Protein AF-B8M9Y8-F1 (afdb_monomer)

Mean predicted aligned error: 20.81 Å

Secondary structure (DSSP, 8-state):
--GGG-HHHHHHHHHHHHHHHHHHHHH---TTHHHHHHHHHHHHT--SGGGHHHHHHHHHHTT-SS--TTHHHHHHHHHHHHHHHHHHHHHHHHHT-----HHHHHHHHHH-GGGGGB-----GGGGTT-B--SHHHHHHHHHHHHHHHHHHTT--B-SSTTTS-TTSTT-HHHHHHHH-HHHHHHHHHHHHHHHHHHHHHHHHHHHHHHHHHHHHHHHHT-PPPEEEEEEETTTTEEEEEE-TT-HHHHHHHHHHH-EEE-EEEEEESSHHHHHHHHHHHT--HHHHTTTGGG---TTSS-SEEEEESS--GGGSTTSEEEGGG--HHHHEEEE---EEEEETTTTEE-------TTTTTTTTSPPPPGGGGGGHHHH---GGGTT-S-HHHHHHTGGG--TTS-HHHHHHHHHTTSSTTTHHHHHHHHHHS--S-TTSHHHHHHHHHHHHB--S--SSTTHHHHGGGG-HHHHHHHHHHHHHHHHHHHHTHHHHHHHGGG-TT-THHHHHHHHHHHHHHHHHHHHHHHHTT-TTS---SEEEE--TT-TT---TTSEEEEEETTTEEEEEETTEEEPPTTSHHHHHHHHHHTTTS-GGG-EEEEETTTTEEEEEETTTTEEEEEETT--PPEESSSTTEEE-S----SSSTTB-S-EEEEETTT--EEEEEE-S-EEEEE-SSSEEEEE---TT--EEEEEEETTTTEEEP-S-HHHHHHHHHHHHHHH--S-----

Structure (mmCIF, N/CA/C/O backbone):
data_AF-B8M9Y8-F1
#
_entry.id   AF-B8M9Y8-F1
#
loop_
_atom_site.group_PDB
_atom_site.id
_atom_site.type_symbol
_atom_site.label_atom_id
_atom_site.label_alt_id
_atom_site.label_comp_id
_atom_site.label_asym_id
_atom_site.label_entity_id
_atom_site.label_seq_id
_atom_site.pdbx_PDB_ins_code
_atom_site.Cartn_x
_atom_site.Cartn_y
_atom_site.Cartn_z
_atom_site.occupancy
_atom_site.B_iso_or_equiv
_atom_site.auth_seq_id
_atom_site.auth_comp_id
_atom_site.auth_asym_id
_atom_site.auth_atom_id
_atom_site.pdbx_PDB_model_num
ATOM 1 N N . MET A 1 1 ? 10.536 19.456 46.556 1.00 28.02 1 MET A N 1
ATOM 2 C CA . MET A 1 1 ? 9.287 19.773 47.282 1.00 28.02 1 MET A CA 1
ATOM 3 C C . MET A 1 1 ? 8.118 19.681 46.310 1.00 28.02 1 MET A C 1
ATOM 5 O O . MET A 1 1 ? 7.962 20.580 45.488 1.00 28.02 1 MET A O 1
ATOM 9 N N . PRO A 1 2 ? 7.293 18.623 46.351 1.00 37.44 2 PRO A N 1
ATOM 10 C CA . PRO A 1 2 ? 6.169 18.491 45.438 1.00 37.44 2 PRO A CA 1
ATOM 11 C C . PRO A 1 2 ? 5.102 19.483 45.896 1.00 37.44 2 PRO A C 1
ATOM 13 O O . PRO A 1 2 ? 4.793 19.524 47.086 1.00 37.44 2 PRO A O 1
ATOM 16 N N . TRP A 1 3 ? 4.494 20.271 45.005 1.00 39.41 3 TRP A N 1
ATOM 17 C CA . TRP A 1 3 ? 3.564 21.315 45.459 1.00 39.41 3 TRP A CA 1
ATOM 18 C C . TRP A 1 3 ? 2.471 20.762 46.379 1.00 39.41 3 TRP A C 1
ATOM 20 O O . TRP A 1 3 ? 2.108 21.430 47.316 1.00 39.41 3 TRP A O 1
ATOM 30 N N . ARG A 1 4 ? 2.023 19.507 46.231 1.00 42.44 4 ARG A N 1
ATOM 31 C CA . ARG A 1 4 ? 1.001 18.906 47.113 1.00 42.44 4 ARG A CA 1
ATOM 32 C C . ARG A 1 4 ? 1.465 18.520 48.525 1.00 42.44 4 ARG A C 1
ATOM 34 O O . ARG A 1 4 ? 0.606 18.290 49.366 1.00 42.44 4 ARG A O 1
ATOM 41 N N . ARG A 1 5 ? 2.776 18.430 48.776 1.00 41.06 5 ARG A N 1
ATOM 42 C CA . ARG A 1 5 ? 3.371 18.294 50.124 1.00 41.06 5 ARG A CA 1
ATOM 43 C C . ARG A 1 5 ? 4.208 19.514 50.506 1.00 41.06 5 ARG A C 1
ATOM 45 O O . ARG A 1 5 ? 4.926 19.476 51.496 1.00 41.06 5 ARG A O 1
ATOM 52 N N . SER A 1 6 ? 4.118 20.591 49.727 1.00 42.84 6 SER A N 1
ATOM 53 C CA . SER A 1 6 ? 4.678 21.871 50.121 1.00 42.84 6 SER A CA 1
ATOM 54 C C . SER A 1 6 ? 3.899 22.361 51.342 1.00 42.84 6 SER A C 1
ATOM 56 O O . SER A 1 6 ? 2.667 22.452 51.256 1.00 42.84 6 SER A O 1
ATOM 58 N N . PRO A 1 7 ? 4.579 22.718 52.444 1.00 44.94 7 PRO A N 1
ATOM 59 C CA . PRO A 1 7 ? 3.946 23.414 53.559 1.00 44.94 7 PRO A CA 1
ATOM 60 C C . PRO A 1 7 ? 3.126 24.616 53.073 1.00 44.94 7 PRO A C 1
ATOM 62 O O . PRO A 1 7 ? 2.047 24.866 53.594 1.00 44.94 7 PRO A O 1
ATOM 65 N N . LEU A 1 8 ? 3.568 25.276 51.992 1.00 43.97 8 LEU A N 1
ATOM 66 C CA . LEU A 1 8 ? 2.873 26.391 51.348 1.00 43.97 8 LEU A CA 1
ATOM 67 C C . LEU A 1 8 ? 1.529 25.987 50.730 1.00 43.97 8 LEU A C 1
ATOM 69 O O . LEU A 1 8 ? 0.557 26.717 50.849 1.00 43.97 8 LEU A O 1
ATOM 73 N N . TRP A 1 9 ? 1.435 24.836 50.065 1.00 54.31 9 TRP A N 1
ATOM 74 C CA . TRP A 1 9 ? 0.175 24.396 49.455 1.00 54.31 9 TRP A CA 1
ATOM 75 C C . TRP A 1 9 ? -0.796 23.836 50.479 1.00 54.31 9 TRP A C 1
ATOM 77 O O . TRP A 1 9 ? -1.997 24.046 50.351 1.00 54.31 9 TRP A O 1
ATOM 87 N N . LEU A 1 10 ? -0.285 23.138 51.494 1.00 50.38 10 LEU A N 1
ATOM 88 C CA . LEU A 1 10 ? -1.104 22.689 52.612 1.00 50.38 10 LEU A CA 1
ATOM 89 C C . LEU A 1 10 ? -1.652 23.907 53.368 1.00 50.38 10 LEU A C 1
ATOM 91 O O . LEU A 1 10 ? -2.847 23.964 53.639 1.00 50.38 10 LEU A O 1
ATOM 95 N N . LEU A 1 11 ? -0.819 24.934 53.568 1.00 53.03 11 LEU A N 1
ATOM 96 C CA . LEU A 1 11 ? -1.235 26.239 54.075 1.00 53.03 11 LEU A CA 1
ATOM 97 C C . LEU A 1 11 ? -2.280 26.893 53.161 1.00 53.03 11 LEU A C 1
ATOM 99 O O . LEU A 1 11 ? -3.333 27.271 53.650 1.00 53.03 11 LEU A O 1
ATOM 103 N N . ILE A 1 12 ? -2.065 26.962 51.843 1.00 56.81 12 ILE A N 1
ATOM 104 C CA . ILE A 1 12 ? -3.043 27.506 50.882 1.00 56.81 12 ILE A CA 1
ATOM 105 C C . ILE A 1 12 ? -4.365 26.729 50.936 1.00 56.81 12 ILE A C 1
ATOM 107 O O . ILE A 1 12 ? -5.427 27.341 50.950 1.00 56.81 12 ILE A O 1
ATOM 111 N N . GLN A 1 13 ? -4.338 25.395 50.994 1.00 55.00 13 GLN A N 1
ATOM 112 C CA . GLN A 1 13 ? -5.546 24.571 51.066 1.00 55.00 13 GLN A CA 1
ATOM 113 C C . GLN A 1 13 ? -6.311 24.780 52.368 1.00 55.00 13 GLN A C 1
ATOM 115 O O . GLN A 1 13 ? -7.532 24.922 52.311 1.00 55.00 13 GLN A O 1
ATOM 120 N N . VAL A 1 14 ? -5.609 24.814 53.503 1.00 59.97 14 VAL A N 1
ATOM 121 C CA . VAL A 1 14 ? -6.193 25.045 54.830 1.00 59.97 14 VAL A CA 1
ATOM 122 C C . VAL A 1 14 ? -6.730 26.473 54.928 1.00 59.97 14 VAL A C 1
ATOM 124 O O . VAL A 1 14 ? -7.863 26.663 55.354 1.00 59.97 14 VAL A O 1
ATOM 127 N N . VAL A 1 15 ? -5.989 27.473 54.445 1.00 62.31 15 VAL A N 1
ATOM 128 C CA . VAL A 1 15 ? -6.418 28.879 54.404 1.00 62.31 15 VAL A CA 1
ATOM 129 C C . VAL A 1 15 ? -7.635 29.053 53.496 1.00 62.31 15 VAL A C 1
ATOM 131 O O . VAL A 1 15 ? -8.619 29.648 53.921 1.00 62.31 15 VAL A O 1
ATOM 134 N N . LEU A 1 16 ? -7.636 28.488 52.285 1.00 58.91 16 LEU A N 1
ATOM 135 C CA . LEU A 1 16 ? -8.790 28.542 51.379 1.00 58.91 16 LEU A CA 1
ATOM 136 C C . LEU A 1 16 ? -10.011 27.821 51.960 1.00 58.91 16 LEU A C 1
ATOM 138 O O . LEU A 1 16 ? -11.132 28.303 51.798 1.00 58.91 16 LEU A O 1
ATOM 142 N N . GLN A 1 17 ? -9.816 26.694 52.650 1.00 66.44 17 GLN A N 1
ATOM 143 C CA . GLN A 1 17 ? -10.899 25.964 53.308 1.00 66.44 17 GLN A CA 1
ATOM 144 C C . GLN A 1 17 ? -11.471 26.756 54.491 1.00 66.44 17 GLN A C 1
ATOM 146 O O . GLN A 1 17 ? -12.688 26.885 54.596 1.00 66.44 17 GLN A O 1
ATOM 151 N N . LEU A 1 18 ? -10.616 27.359 55.322 1.00 62.88 18 LEU A N 1
ATOM 152 C CA . LEU A 1 18 ? -11.015 28.205 56.452 1.00 62.88 18 LEU A CA 1
ATOM 153 C C . LEU A 1 18 ? -11.700 29.501 55.996 1.00 62.88 18 LEU A C 1
ATOM 155 O O . LEU A 1 18 ? -12.719 29.888 56.564 1.00 62.88 18 LEU A O 1
ATOM 159 N N . ILE A 1 19 ? -11.189 30.161 54.951 1.00 62.78 19 ILE A N 1
ATOM 160 C CA . ILE A 1 19 ? -11.824 31.342 54.343 1.00 62.78 19 ILE A CA 1
ATOM 161 C C . ILE A 1 19 ? -13.193 30.962 53.774 1.00 62.78 19 ILE A C 1
ATOM 163 O O . ILE A 1 19 ? -14.167 31.664 54.027 1.00 62.78 19 ILE A O 1
ATOM 167 N N . SER A 1 20 ? -13.299 29.824 53.082 1.00 57.62 20 SER A N 1
ATOM 168 C CA . SER A 1 20 ? -14.578 29.331 52.551 1.00 57.62 20 SER A CA 1
ATOM 169 C C . SER A 1 20 ? -15.582 29.020 53.669 1.00 57.62 20 SER A C 1
ATOM 171 O O . SER A 1 20 ? -16.752 29.378 53.558 1.00 57.62 20 SER A O 1
ATOM 173 N N . GLN A 1 21 ? -15.132 28.423 54.779 1.00 61.41 21 GLN A N 1
ATOM 174 C CA . GLN A 1 21 ? -15.966 28.170 55.961 1.00 61.41 21 GLN A CA 1
ATOM 175 C C . GLN A 1 21 ? -16.409 29.464 56.665 1.00 61.41 21 GLN A C 1
ATOM 177 O O . GLN A 1 21 ? -17.536 29.542 57.147 1.00 61.41 21 GLN A O 1
ATOM 182 N N . ARG A 1 22 ? -15.569 30.504 56.693 1.00 62.62 22 ARG A N 1
ATOM 183 C CA . ARG A 1 22 ? -15.927 31.820 57.255 1.00 62.62 22 ARG A CA 1
ATOM 184 C C . ARG A 1 22 ? -16.860 32.620 56.342 1.00 62.62 22 ARG A C 1
ATOM 186 O O . ARG A 1 22 ? -17.762 33.288 56.836 1.00 62.62 22 ARG A O 1
ATOM 193 N N . LEU A 1 23 ? -16.678 32.539 55.023 1.00 55.72 23 LEU A N 1
ATOM 194 C CA . LEU A 1 23 ? -17.570 33.154 54.033 1.00 55.72 23 LEU A CA 1
ATOM 195 C C . LEU A 1 23 ? -18.949 32.480 54.018 1.00 55.72 23 LEU A C 1
ATOM 197 O O . LEU A 1 23 ? -19.954 33.175 53.883 1.00 55.72 23 LEU A O 1
ATOM 201 N N . ARG A 1 24 ? -19.019 31.161 54.264 1.00 60.09 24 ARG A N 1
ATOM 202 C CA . ARG A 1 24 ? -20.278 30.425 54.485 1.00 60.09 24 ARG A CA 1
ATOM 203 C C . ARG A 1 24 ? -21.129 31.065 55.584 1.00 60.09 24 ARG A C 1
ATOM 205 O O . ARG A 1 24 ? -22.323 31.243 55.381 1.00 60.09 24 ARG A O 1
ATOM 212 N N . ALA A 1 25 ? -20.513 31.464 56.700 1.00 57.59 25 ALA A N 1
ATOM 213 C CA . ALA A 1 25 ? -21.213 32.094 57.823 1.00 57.59 25 ALA A CA 1
ATOM 214 C C . ALA A 1 25 ? -21.775 33.496 57.505 1.00 57.59 25 ALA A C 1
ATOM 216 O O . ALA A 1 25 ? -22.626 33.983 58.241 1.00 57.59 25 ALA A O 1
ATOM 217 N N . LYS A 1 26 ? -21.320 34.146 56.423 1.00 55.03 26 LYS A N 1
ATOM 218 C CA . LYS A 1 26 ? -21.771 35.487 56.011 1.00 55.03 26 LYS A CA 1
ATOM 219 C C . LYS A 1 26 ? -22.681 35.511 54.775 1.00 55.03 26 LYS A C 1
ATOM 221 O O . LYS A 1 26 ? -23.383 36.499 54.598 1.00 55.03 26 LYS A O 1
ATOM 226 N N . LEU A 1 27 ? -22.648 34.493 53.907 1.00 52.09 27 LEU A N 1
ATOM 227 C CA . LEU A 1 27 ? -23.209 34.568 52.541 1.00 52.09 27 LEU A CA 1
ATOM 228 C C . LEU A 1 27 ? -24.123 33.388 52.133 1.00 52.09 27 LEU A C 1
ATOM 230 O O . LEU A 1 27 ? -24.406 33.246 50.949 1.00 52.09 27 LEU A O 1
ATOM 234 N N . TRP A 1 28 ? -24.589 32.543 53.066 1.00 52.47 28 TRP A N 1
ATOM 235 C CA . TRP A 1 28 ? -25.521 31.422 52.791 1.00 52.47 28 TRP A CA 1
ATOM 236 C C . TRP A 1 28 ? -25.086 30.486 51.639 1.00 52.47 28 TRP A C 1
ATOM 238 O O . TRP A 1 28 ? -25.899 30.020 50.845 1.00 52.47 28 TRP A O 1
ATOM 248 N N . VAL A 1 29 ? -23.786 30.201 51.528 1.00 56.81 29 VAL A N 1
ATOM 249 C CA . VAL A 1 29 ? -23.232 29.356 50.455 1.00 56.81 29 VAL A CA 1
ATOM 250 C C . VAL A 1 29 ? -23.279 27.866 50.841 1.00 56.81 29 VAL A C 1
ATOM 252 O O . VAL A 1 29 ? -23.077 27.513 52.004 1.00 56.81 29 VAL A O 1
ATOM 255 N N . THR A 1 30 ? -23.509 26.982 49.862 1.00 59.25 30 THR A N 1
ATOM 256 C CA . THR A 1 30 ? -23.594 25.514 50.013 1.00 59.25 30 THR A CA 1
ATOM 257 C C . THR A 1 30 ? -22.355 24.892 50.673 1.00 59.25 30 THR A C 1
ATOM 259 O O . THR A 1 30 ? -21.226 25.314 50.411 1.00 59.25 30 THR A O 1
ATOM 262 N N . GLU A 1 31 ? -22.557 23.820 51.447 1.00 57.12 31 GLU A N 1
ATOM 263 C CA . GLU A 1 31 ? -21.529 23.109 52.231 1.00 57.12 31 GLU A CA 1
ATOM 264 C C . GLU A 1 31 ? -20.307 22.643 51.412 1.00 57.12 31 GLU A C 1
ATOM 266 O O . GLU A 1 31 ? -19.185 22.605 51.920 1.00 57.12 31 GLU A O 1
ATOM 271 N N . ASP A 1 32 ? -20.492 22.410 50.111 1.00 62.78 32 ASP A N 1
ATOM 272 C CA . ASP A 1 32 ? -19.461 21.911 49.202 1.00 62.78 32 ASP A CA 1
ATOM 273 C C . ASP A 1 32 ? -18.751 22.983 48.357 1.00 62.78 32 ASP A C 1
ATOM 275 O O . ASP A 1 32 ? -17.979 22.638 47.455 1.00 62.78 32 ASP A O 1
ATOM 279 N N . PHE A 1 33 ? -18.935 24.277 48.642 1.00 64.75 33 PHE A N 1
ATOM 280 C CA . PHE A 1 33 ? -18.363 25.379 47.847 1.00 64.75 33 PHE A CA 1
ATOM 281 C C . PHE A 1 33 ? -16.845 25.273 47.641 1.00 64.75 33 PHE A C 1
ATOM 283 O O . PHE A 1 33 ? -16.348 25.403 46.523 1.00 64.75 33 PHE A O 1
ATOM 290 N N . TYR A 1 34 ? -16.100 24.945 48.700 1.00 63.19 34 TYR A N 1
ATOM 291 C CA . TYR A 1 34 ? -14.655 24.717 48.614 1.00 63.19 34 TYR A CA 1
ATOM 292 C C . TYR A 1 34 ? -14.312 23.593 47.624 1.00 63.19 34 TYR A C 1
ATOM 294 O O . TYR A 1 34 ? -13.361 23.701 46.847 1.00 63.19 34 TYR A O 1
ATOM 302 N N . LYS A 1 35 ? -15.105 22.515 47.615 1.00 65.19 35 LYS A N 1
ATOM 303 C CA . LYS A 1 35 ? -14.897 21.378 46.714 1.00 65.19 35 LYS A CA 1
ATOM 304 C C . LYS A 1 35 ? -15.215 21.760 45.264 1.00 65.19 35 LYS A C 1
ATOM 306 O O . LYS A 1 35 ? -14.456 21.372 44.378 1.00 65.19 35 LYS A O 1
ATOM 311 N N . HIS A 1 36 ? -16.256 22.563 45.032 1.00 63.78 36 HIS A N 1
ATOM 312 C CA . HIS A 1 36 ? -16.618 23.104 43.714 1.00 63.78 36 HIS A CA 1
ATOM 313 C C . HIS A 1 36 ? -15.518 24.026 43.165 1.00 63.78 36 HIS A C 1
ATOM 315 O O . HIS A 1 36 ? -15.014 23.814 42.060 1.00 63.78 36 HIS A O 1
ATOM 321 N N . PHE A 1 37 ? -15.056 24.980 43.979 1.00 64.56 37 PHE A N 1
ATOM 322 C CA . PHE A 1 37 ? -13.948 25.875 43.639 1.00 64.56 37 PHE A CA 1
ATOM 323 C C . PHE A 1 37 ? -12.661 25.100 43.332 1.00 64.56 37 PHE A C 1
ATOM 325 O O . PHE A 1 37 ? -11.979 25.384 42.351 1.00 64.56 37 PHE A O 1
ATOM 332 N N . MET A 1 38 ? -12.354 24.059 44.111 1.00 64.31 38 MET A N 1
ATOM 333 C CA . MET A 1 38 ? -11.186 23.209 43.874 1.00 64.31 38 MET A CA 1
ATOM 334 C C . MET A 1 38 ? -11.281 22.382 42.587 1.00 64.31 38 MET A C 1
ATOM 336 O O . MET A 1 38 ? -10.245 22.010 42.045 1.00 64.31 38 MET A O 1
ATOM 340 N N . VAL A 1 39 ? -12.468 22.057 42.071 1.00 61.62 39 VAL A N 1
ATOM 341 C CA . VAL A 1 39 ? -12.595 21.409 40.751 1.00 61.62 39 VAL A CA 1
ATOM 342 C C . VAL A 1 39 ? -12.313 22.415 39.640 1.00 61.62 39 VAL A C 1
ATOM 344 O O . VAL A 1 39 ? -11.507 22.127 38.754 1.00 61.62 39 VAL A O 1
ATOM 347 N N . TYR A 1 40 ? -12.903 23.606 39.734 1.00 59.16 40 TYR A N 1
ATOM 348 C CA . TYR A 1 40 ? -12.690 24.688 38.776 1.00 59.16 40 TYR A CA 1
ATOM 349 C C . TYR A 1 40 ? -11.225 25.155 38.737 1.00 59.16 40 TYR A C 1
ATOM 351 O O . TYR A 1 40 ? -10.587 25.126 37.684 1.00 59.16 40 TYR A O 1
ATOM 359 N N . TYR A 1 41 ? -10.639 25.467 39.895 1.00 59.28 41 TYR A N 1
ATOM 360 C CA . TYR A 1 41 ? -9.239 25.880 40.025 1.00 59.28 41 TYR A CA 1
ATOM 361 C C . TYR A 1 41 ? -8.282 24.825 39.457 1.00 59.28 41 TYR A C 1
ATOM 363 O O . TYR A 1 41 ? -7.391 25.140 38.675 1.00 59.28 41 TYR A O 1
ATOM 371 N N . MET A 1 42 ? -8.511 23.540 39.747 1.00 58.03 42 MET A N 1
ATOM 372 C CA . MET A 1 42 ? -7.670 22.462 39.216 1.00 58.03 42 MET A CA 1
ATOM 373 C C . MET A 1 42 ? -7.797 22.307 37.698 1.00 58.03 42 MET A C 1
ATOM 375 O O . MET A 1 42 ? -6.839 21.861 37.066 1.00 58.03 42 MET A O 1
ATOM 379 N N . SER A 1 43 ? -8.945 22.671 37.116 1.00 54.25 43 SER A N 1
ATOM 380 C CA . SER A 1 43 ? -9.134 22.665 35.662 1.00 54.25 43 SER A CA 1
ATOM 381 C C . SER A 1 43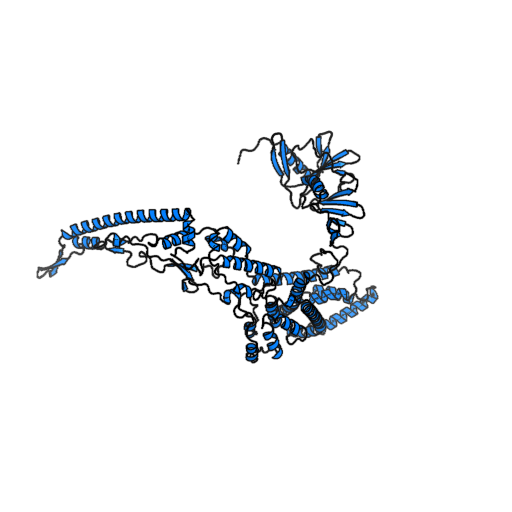 ? -8.372 23.808 34.985 1.00 54.25 43 SER A C 1
ATOM 383 O O . SER A 1 43 ? -7.781 23.594 33.934 1.00 54.25 43 SER A O 1
ATOM 385 N N . MET A 1 44 ? -8.273 24.978 35.629 1.00 50.84 44 MET A N 1
ATOM 386 C CA . MET A 1 44 ? -7.514 26.123 35.112 1.00 50.84 44 MET A CA 1
ATOM 387 C C . MET A 1 44 ? -5.995 25.906 35.112 1.00 50.84 44 MET A C 1
ATOM 389 O O . MET A 1 44 ? -5.289 26.471 34.283 1.00 50.84 44 MET A O 1
ATOM 393 N N . ILE A 1 45 ? -5.476 25.075 36.019 1.00 52.31 45 ILE A N 1
ATOM 394 C CA . ILE A 1 45 ? -4.032 24.785 36.134 1.00 52.31 45 ILE A CA 1
ATOM 395 C C . ILE A 1 45 ? -3.676 23.489 35.383 1.00 52.31 45 ILE A C 1
ATOM 397 O O . ILE A 1 45 ? -2.589 22.935 35.556 1.00 52.31 45 ILE A O 1
ATOM 401 N N . LEU A 1 46 ? -4.597 22.955 34.572 1.00 51.22 46 LEU A N 1
ATOM 402 C CA . LEU A 1 46 ? -4.417 21.712 33.829 1.00 51.22 46 LEU A CA 1
ATOM 403 C C . LEU A 1 46 ? -3.418 21.904 32.673 1.00 51.22 46 LEU A C 1
ATOM 405 O O . LEU A 1 46 ? -3.796 21.979 31.510 1.00 51.22 46 LEU A O 1
ATOM 409 N N . LYS A 1 47 ? -2.124 21.974 32.999 1.00 45.06 47 LYS A N 1
ATOM 410 C CA . LYS A 1 47 ? -1.025 21.952 32.020 1.00 45.06 47 LYS A CA 1
ATOM 411 C C . LYS A 1 47 ? -0.572 20.531 31.649 1.00 45.06 47 LYS A C 1
ATOM 413 O O . LYS A 1 47 ? 0.085 20.366 30.630 1.00 45.06 47 LYS A O 1
ATOM 418 N N . ASP A 1 48 ? -0.994 19.510 32.407 1.00 44.78 48 ASP A N 1
ATOM 419 C CA . ASP A 1 48 ? -0.550 18.118 32.246 1.00 44.78 48 ASP A CA 1
ATOM 420 C C . ASP A 1 48 ? -1.704 17.103 32.161 1.00 44.78 48 ASP A C 1
ATOM 422 O O . ASP A 1 48 ? -2.575 17.041 33.037 1.00 44.78 48 ASP A O 1
ATOM 426 N N . TYR A 1 49 ? -1.624 16.216 31.160 1.00 44.88 49 TYR A N 1
ATOM 427 C CA . TYR A 1 49 ? -2.577 15.146 30.811 1.00 44.88 49 TYR A CA 1
ATOM 428 C C . TYR A 1 49 ? -2.943 14.178 31.958 1.00 44.88 49 TYR A C 1
ATOM 430 O O . TYR A 1 49 ? -3.975 13.506 31.905 1.00 44.88 49 TYR A O 1
ATOM 438 N N . ILE A 1 50 ? -2.146 14.142 33.029 1.00 40.78 50 ILE A N 1
ATOM 439 C CA . ILE A 1 50 ? -2.320 13.282 34.212 1.00 40.78 50 ILE A CA 1
ATOM 440 C C . ILE A 1 50 ? -3.446 13.798 35.139 1.00 40.78 50 ILE A C 1
ATOM 442 O O . ILE A 1 50 ? -4.053 13.027 35.885 1.00 40.78 50 ILE A O 1
ATOM 446 N N . MET A 1 51 ? -3.781 15.095 35.095 1.00 47.41 51 MET A N 1
ATOM 447 C CA . MET A 1 51 ? -4.847 15.685 35.929 1.00 47.41 51 MET A CA 1
ATOM 448 C C . MET A 1 51 ? -6.264 15.446 35.370 1.00 47.41 51 MET A C 1
ATOM 450 O O . MET A 1 51 ? -7.244 15.564 36.108 1.00 47.41 51 MET A O 1
ATOM 454 N N . THR A 1 52 ? -6.368 15.033 34.104 1.00 44.88 52 THR A N 1
ATOM 455 C CA . THR A 1 52 ? -7.615 14.866 33.337 1.00 44.88 52 THR A CA 1
ATOM 456 C C . THR A 1 52 ? -8.563 13.843 33.980 1.00 44.88 52 THR A C 1
ATOM 458 O O . THR A 1 52 ? -9.739 14.130 34.181 1.00 44.88 52 THR A O 1
ATOM 461 N N . ALA A 1 53 ? -8.056 12.682 34.416 1.00 42.94 53 ALA A N 1
ATOM 462 C CA . ALA A 1 53 ? -8.878 11.621 35.018 1.00 42.94 53 ALA A CA 1
ATOM 463 C C . ALA A 1 53 ? -9.458 11.999 36.397 1.00 42.94 53 ALA A C 1
ATOM 465 O O . ALA A 1 53 ? -10.606 11.674 36.704 1.00 42.94 53 ALA A O 1
ATOM 466 N N . LYS A 1 54 ? -8.693 12.735 37.218 1.00 47.03 54 LYS A N 1
ATOM 467 C CA . LYS A 1 54 ? -9.134 13.224 38.540 1.00 47.03 54 LYS A CA 1
ATOM 468 C C . LYS A 1 54 ? -10.205 14.297 38.441 1.00 47.03 54 LYS A C 1
ATOM 470 O O . LYS A 1 54 ? -11.147 14.297 39.231 1.00 47.03 54 LYS A O 1
ATOM 475 N N . ILE A 1 55 ? -10.035 15.224 37.503 1.00 50.75 55 ILE A N 1
ATOM 476 C CA . ILE A 1 55 ? -10.991 16.308 37.279 1.00 50.75 55 ILE A CA 1
ATOM 477 C C . ILE A 1 55 ? -12.250 15.774 36.595 1.00 50.75 55 ILE A C 1
ATOM 479 O O . ILE A 1 55 ? -13.334 16.219 36.938 1.00 50.75 55 ILE A O 1
ATOM 483 N N . ALA A 1 56 ? -12.139 14.745 35.748 1.00 49.28 56 ALA A N 1
ATOM 484 C CA . ALA A 1 56 ? -13.296 14.039 35.194 1.00 49.28 56 ALA A CA 1
ATOM 485 C C . ALA A 1 56 ? -14.106 13.257 36.252 1.00 49.28 56 ALA A C 1
ATOM 487 O O . ALA A 1 56 ? -15.315 13.107 36.106 1.00 49.28 56 ALA A O 1
ATOM 488 N N . HIS A 1 57 ? -13.466 12.762 37.323 1.00 48.50 57 HIS A N 1
ATOM 489 C CA . HIS A 1 57 ? -14.140 11.989 38.380 1.00 48.50 57 HIS A CA 1
ATOM 490 C C . HIS A 1 57 ? -14.692 12.825 39.545 1.00 48.50 57 HIS A C 1
ATOM 492 O O . HIS A 1 57 ? -15.666 12.415 40.171 1.00 48.50 57 HIS A O 1
ATOM 498 N N . ARG A 1 58 ? -14.101 13.982 39.872 1.00 56.88 58 ARG A N 1
ATOM 499 C CA . ARG A 1 58 ? -14.542 14.802 41.019 1.00 56.88 58 ARG A CA 1
ATOM 500 C C . ARG A 1 58 ? -15.990 15.310 40.939 1.00 56.88 58 ARG A C 1
ATOM 502 O O . ARG A 1 58 ? -16.645 15.244 41.971 1.00 56.88 58 ARG A O 1
ATOM 509 N N . PRO A 1 59 ? -16.515 15.748 39.782 1.00 53.41 59 PRO A N 1
ATOM 510 C CA . PRO A 1 59 ? -17.916 16.148 39.657 1.00 53.41 59 PRO A CA 1
ATOM 511 C C . PRO A 1 59 ? -18.901 15.027 40.003 1.00 53.41 59 PRO A C 1
ATOM 513 O O . PRO A 1 59 ? -19.909 15.282 40.644 1.00 53.41 59 PRO A O 1
ATOM 516 N N . ARG A 1 60 ? -18.563 13.769 39.676 1.00 51.06 60 ARG A N 1
ATOM 517 C CA . ARG A 1 60 ? -19.361 12.585 40.045 1.00 51.06 60 ARG A CA 1
ATOM 518 C C . ARG A 1 60 ? -19.351 12.275 41.542 1.00 51.06 60 ARG A C 1
ATOM 520 O O . ARG A 1 60 ? -20.264 11.627 42.024 1.00 51.06 60 ARG A O 1
ATOM 527 N N . LYS A 1 61 ? -18.317 12.704 42.272 1.00 50.78 61 LYS A N 1
ATOM 528 C CA . LYS A 1 61 ? -18.217 12.527 43.732 1.00 50.78 61 LYS A CA 1
ATOM 529 C C . LYS A 1 61 ? -18.946 13.634 44.508 1.00 50.78 61 LYS A C 1
ATOM 531 O O . LYS A 1 61 ? -19.131 13.494 45.708 1.00 50.78 61 LYS A O 1
ATOM 536 N N . LEU A 1 62 ? -19.292 14.734 43.839 1.00 57.44 62 LEU A N 1
ATOM 537 C CA . LEU A 1 62 ? -19.955 15.901 44.429 1.00 57.44 62 LEU A CA 1
ATOM 538 C C . LEU A 1 62 ? -21.473 15.910 44.202 1.00 57.44 62 LEU A C 1
ATOM 540 O O . LEU A 1 62 ? -22.095 16.911 44.521 1.00 57.44 62 LEU A O 1
ATOM 544 N N . ASP A 1 63 ? -22.027 14.826 43.645 1.00 52.56 63 ASP A N 1
ATOM 545 C CA . ASP A 1 63 ? -23.462 14.615 43.394 1.00 52.56 63 ASP A CA 1
ATOM 546 C C . ASP A 1 63 ? -24.190 15.868 42.870 1.00 52.56 63 ASP A C 1
ATOM 548 O O . ASP A 1 63 ? -25.171 16.357 43.424 1.00 52.56 63 ASP A O 1
ATOM 552 N N . LEU A 1 64 ? -23.624 16.449 41.807 1.00 56.19 64 LEU A N 1
ATOM 553 C CA . LEU A 1 64 ? -24.076 17.710 41.222 1.00 56.19 64 LEU A CA 1
ATOM 554 C C . LEU A 1 64 ? -25.332 17.473 40.374 1.00 56.19 64 LEU A C 1
ATOM 556 O O . LEU A 1 64 ? -25.233 17.330 39.155 1.00 56.19 64 LEU A O 1
ATOM 560 N N . ALA A 1 65 ? -26.495 17.393 41.022 1.00 46.44 65 ALA A N 1
ATOM 561 C CA . ALA A 1 65 ? -27.793 17.257 40.355 1.00 46.44 65 ALA A CA 1
ATOM 562 C C . ALA A 1 65 ? -28.114 18.466 39.451 1.00 46.44 65 ALA A C 1
ATOM 564 O O . ALA A 1 65 ? -28.646 18.290 38.357 1.00 46.44 65 ALA A O 1
ATOM 565 N N . ASP A 1 66 ? -27.686 19.666 39.857 1.00 53.69 66 ASP A N 1
ATOM 566 C CA . ASP A 1 66 ? -27.769 20.895 39.066 1.00 53.69 66 ASP A CA 1
ATOM 567 C C . ASP A 1 66 ? -26.384 21.245 38.513 1.00 53.69 66 ASP A C 1
ATOM 569 O O . ASP A 1 66 ? -25.456 21.517 39.274 1.00 53.69 66 ASP A O 1
ATOM 573 N N . ALA A 1 67 ? -26.215 21.225 37.187 1.00 55.72 67 ALA A N 1
ATOM 574 C CA . ALA A 1 67 ? -24.934 21.501 36.534 1.00 55.72 67 ALA A CA 1
ATOM 575 C C . ALA A 1 67 ? -24.476 22.954 36.804 1.00 55.72 67 ALA A C 1
ATOM 577 O O . ALA A 1 67 ? -25.044 23.886 36.229 1.00 55.72 67 ALA A O 1
ATOM 578 N N . PRO A 1 68 ? -23.436 23.194 37.630 1.00 64.94 68 PRO A N 1
ATOM 579 C CA . PRO A 1 68 ? -23.032 24.554 37.980 1.00 64.94 68 PRO A CA 1
ATOM 580 C C . PRO A 1 68 ? -22.500 25.312 36.757 1.00 64.94 68 PRO A C 1
ATOM 582 O O . PRO A 1 68 ? -21.882 24.714 35.878 1.00 64.94 68 PRO A O 1
ATOM 585 N N . ALA A 1 69 ? -22.629 26.642 36.733 1.00 60.72 69 ALA A N 1
ATOM 586 C CA . ALA A 1 69 ? -22.227 27.481 35.592 1.00 60.72 69 ALA A CA 1
ATOM 587 C C . ALA A 1 69 ? -20.756 27.310 35.137 1.00 60.72 69 ALA A C 1
ATOM 589 O O . ALA A 1 69 ? -20.422 27.580 33.987 1.00 60.72 69 ALA A O 1
ATOM 590 N N . TRP A 1 70 ? -19.867 26.832 36.015 1.00 60.84 70 TRP A N 1
ATOM 591 C CA . TRP A 1 70 ? -18.456 26.563 35.711 1.00 60.84 70 TRP A CA 1
ATOM 592 C C . TRP A 1 70 ? -18.192 25.163 35.118 1.00 60.84 70 TRP A C 1
ATOM 594 O O . TRP A 1 70 ? -17.096 24.900 34.617 1.00 60.84 70 TRP A O 1
ATOM 604 N N . PHE A 1 71 ? -19.167 24.250 35.164 1.00 60.06 71 PHE A N 1
ATOM 605 C CA . PHE A 1 71 ? -19.034 22.860 34.719 1.00 60.06 71 PHE A CA 1
ATOM 606 C C . PHE A 1 71 ? -18.746 22.707 33.210 1.00 60.06 71 PHE A C 1
ATOM 608 O O . PHE A 1 71 ? -17.848 21.924 32.874 1.00 60.06 71 PHE A O 1
ATOM 615 N N . PRO A 1 72 ? -19.373 23.484 32.297 1.00 60.22 72 PRO A N 1
ATOM 616 C CA . PRO A 1 72 ? -19.039 23.445 30.869 1.00 60.22 72 PRO A CA 1
ATOM 617 C C . PRO A 1 72 ? -17.570 23.790 30.579 1.00 60.22 72 PRO A C 1
ATOM 619 O O . PRO A 1 72 ? -16.915 23.097 29.804 1.00 60.22 72 PRO A O 1
ATOM 622 N N . ALA A 1 73 ? -16.999 24.782 31.274 1.00 58.00 73 ALA A N 1
ATOM 623 C CA . ALA A 1 73 ? -15.597 25.178 31.097 1.00 58.00 73 ALA A CA 1
ATOM 624 C C . ALA A 1 73 ? -14.612 24.058 31.490 1.00 58.00 73 ALA A C 1
ATOM 626 O O . ALA A 1 73 ? -13.589 23.839 30.830 1.00 58.00 73 ALA A O 1
ATOM 627 N N . VAL A 1 74 ? -14.942 23.294 32.538 1.00 56.59 74 VAL A N 1
ATOM 628 C CA . VAL A 1 74 ? -14.176 22.108 32.944 1.00 56.59 74 VAL A CA 1
ATOM 629 C C . VAL A 1 74 ? -14.285 21.005 31.885 1.00 56.59 74 VAL A C 1
ATOM 631 O O . VAL A 1 74 ? -13.268 20.411 31.519 1.00 56.59 74 VAL A O 1
ATOM 634 N N . GLN A 1 75 ? -15.484 20.747 31.352 1.00 55.84 75 GLN A N 1
ATOM 635 C CA . GLN A 1 75 ? -15.699 19.754 30.292 1.00 55.84 75 GLN A CA 1
ATOM 636 C C . GLN A 1 75 ? -14.956 20.107 28.996 1.00 55.84 75 GLN A C 1
ATOM 638 O O . GLN A 1 75 ? -14.322 19.231 28.401 1.00 55.84 75 GLN A O 1
ATOM 643 N N . ASP A 1 76 ? -14.966 21.373 28.580 1.00 57.19 76 ASP A N 1
ATOM 644 C CA . ASP A 1 76 ? -14.265 21.832 27.376 1.00 57.19 76 ASP A CA 1
ATOM 645 C C . ASP A 1 76 ? -12.743 21.748 27.516 1.00 57.19 76 ASP A C 1
ATOM 647 O O . ASP A 1 76 ? -12.044 21.355 26.572 1.00 57.19 76 ASP A O 1
ATOM 651 N N . THR A 1 77 ? -12.221 22.020 28.713 1.00 52.34 77 THR A N 1
ATOM 652 C CA . THR A 1 77 ? -10.795 21.860 29.024 1.00 52.34 77 THR A CA 1
ATOM 653 C C . THR A 1 77 ? -10.381 20.383 28.978 1.00 52.34 77 THR A C 1
ATOM 655 O O . THR A 1 77 ? -9.387 20.031 28.335 1.00 52.34 77 THR A O 1
ATOM 658 N N . LEU A 1 78 ? -11.180 19.484 29.570 1.00 51.19 78 LEU A N 1
ATOM 659 C CA . LEU A 1 78 ? -10.956 18.031 29.511 1.00 51.19 78 LEU A CA 1
ATOM 660 C C . LEU A 1 78 ? -11.019 17.498 28.071 1.00 51.19 78 LEU A C 1
ATOM 662 O O . LEU A 1 78 ? -10.184 16.690 27.660 1.00 51.19 78 LEU A O 1
ATOM 666 N N . LYS A 1 79 ? -11.981 17.977 27.280 1.00 51.31 79 LYS A N 1
ATOM 667 C CA . LYS A 1 79 ? -12.165 17.615 25.870 1.00 51.31 79 LYS A CA 1
ATOM 668 C C . LYS A 1 79 ? -11.007 18.096 24.998 1.00 51.31 79 LYS A C 1
ATOM 670 O O . LYS A 1 79 ? -10.531 17.347 24.146 1.00 51.31 79 LYS A O 1
ATOM 675 N N . SER A 1 80 ? -10.514 19.309 25.232 1.00 49.44 80 SER A N 1
ATOM 676 C CA . SER A 1 80 ? -9.351 19.862 24.530 1.00 49.44 80 SER A CA 1
ATOM 677 C C . SER A 1 80 ? -8.075 19.072 24.826 1.00 49.44 80 SER A C 1
ATOM 679 O O . SER A 1 80 ? -7.337 18.737 23.895 1.00 49.44 80 SER A O 1
ATOM 681 N N . ALA A 1 81 ? -7.862 18.686 26.089 1.00 48.16 81 ALA A N 1
ATOM 682 C CA . ALA A 1 81 ? -6.760 17.812 26.487 1.00 48.16 81 ALA A CA 1
ATOM 683 C C . ALA A 1 81 ? -6.857 16.433 25.810 1.00 48.16 81 ALA A C 1
ATOM 685 O O . ALA A 1 81 ? -5.882 15.964 25.224 1.00 48.16 81 ALA A O 1
ATOM 686 N N . ASN A 1 82 ? -8.044 15.819 25.797 1.00 47.91 82 ASN A N 1
ATOM 687 C CA . ASN A 1 82 ? -8.255 14.514 25.165 1.00 47.91 82 ASN A CA 1
ATOM 688 C C . ASN A 1 82 ? -8.029 14.563 23.638 1.00 47.91 82 ASN A C 1
ATOM 690 O O . ASN A 1 82 ? -7.374 13.696 23.062 1.00 47.91 82 ASN A O 1
ATOM 694 N N . ASN A 1 83 ? -8.472 15.638 22.980 1.00 46.28 83 ASN A N 1
ATOM 695 C CA . ASN A 1 83 ? -8.225 15.868 21.554 1.00 46.28 83 ASN A CA 1
ATOM 696 C C . ASN A 1 83 ? -6.737 16.093 21.233 1.00 46.28 83 ASN A C 1
ATOM 698 O O . ASN A 1 83 ? -6.280 15.735 20.147 1.00 46.28 83 ASN A O 1
ATOM 702 N N . ALA A 1 84 ? -5.967 16.712 22.130 1.00 45.28 84 ALA A N 1
ATOM 703 C CA . ALA A 1 84 ? -4.521 16.867 21.963 1.00 45.28 84 ALA A CA 1
ATOM 704 C C . ALA A 1 84 ? -3.788 15.518 22.080 1.00 45.28 84 ALA A C 1
ATOM 706 O O . ALA A 1 84 ? -2.932 15.222 21.245 1.00 45.28 84 ALA A O 1
ATOM 707 N N . ILE A 1 85 ? -4.196 14.664 23.026 1.00 45.81 85 ILE A N 1
ATOM 708 C CA . ILE A 1 85 ? -3.690 13.288 23.162 1.00 45.81 85 ILE A CA 1
ATOM 709 C C . ILE A 1 85 ? -3.985 12.480 21.894 1.00 45.81 85 ILE A C 1
ATOM 711 O O . ILE A 1 85 ? -3.082 11.859 21.331 1.00 45.81 85 ILE A O 1
ATOM 715 N N . GLN A 1 86 ? -5.225 12.537 21.402 1.00 43.62 86 GLN A N 1
ATOM 716 C CA . GLN A 1 86 ? -5.627 11.822 20.192 1.00 43.62 86 GLN A CA 1
ATOM 717 C C . GLN A 1 86 ? -4.830 12.283 18.962 1.00 43.62 86 GLN A C 1
ATOM 719 O O . GLN A 1 86 ? -4.448 11.467 18.126 1.00 43.62 86 GLN A O 1
ATOM 724 N N . ARG A 1 87 ? -4.532 13.586 18.859 1.00 45.38 87 ARG A N 1
ATOM 725 C CA . ARG A 1 87 ? -3.687 14.147 17.792 1.00 45.38 87 ARG A CA 1
ATOM 726 C C . ARG A 1 87 ? -2.235 13.675 17.887 1.00 45.38 87 ARG A C 1
ATOM 728 O O . ARG A 1 87 ? -1.684 13.260 16.871 1.00 45.38 87 ARG A O 1
ATOM 735 N N . ALA A 1 88 ? -1.635 13.689 19.077 1.00 44.19 88 ALA A N 1
ATOM 736 C CA . ALA A 1 88 ? -0.272 13.194 19.286 1.00 44.19 88 ALA A CA 1
ATOM 737 C C . ALA A 1 88 ? -0.154 11.696 18.947 1.00 44.19 88 ALA A C 1
ATOM 739 O O . ALA A 1 88 ? 0.779 11.283 18.263 1.00 44.19 88 ALA A O 1
ATOM 740 N N . TRP A 1 89 ? -1.151 10.901 19.340 1.00 44.22 89 TRP A N 1
ATOM 741 C CA . TRP A 1 89 ? -1.238 9.481 19.001 1.00 44.22 89 TRP A CA 1
ATOM 742 C C . TRP A 1 89 ? -1.394 9.243 17.498 1.00 44.22 89 TRP A C 1
ATOM 744 O O . TRP A 1 89 ? -0.673 8.434 16.915 1.00 44.22 89 TRP A O 1
ATOM 754 N N . ASN A 1 90 ? -2.287 9.989 16.844 1.00 43.72 90 ASN A N 1
ATOM 755 C CA . ASN A 1 90 ? -2.454 9.913 15.396 1.00 43.72 90 ASN A CA 1
ATOM 756 C C . ASN A 1 90 ? -1.158 10.276 14.660 1.00 43.72 90 ASN A C 1
ATOM 758 O O . ASN A 1 90 ? -0.865 9.643 13.653 1.00 43.72 90 ASN A O 1
ATOM 762 N N . ASN A 1 91 ? -0.364 11.221 15.176 1.00 42.50 91 ASN A N 1
ATOM 763 C CA . ASN A 1 91 ? 0.948 11.560 14.621 1.00 42.50 91 ASN A CA 1
ATOM 764 C C . ASN A 1 91 ? 1.980 10.438 14.795 1.00 42.50 91 ASN A C 1
ATOM 766 O O . ASN A 1 91 ? 2.659 10.111 13.828 1.00 42.50 91 ASN A O 1
ATOM 770 N N . ILE A 1 92 ? 2.066 9.798 15.966 1.00 42.22 92 ILE A N 1
ATOM 771 C CA . ILE A 1 92 ? 2.966 8.647 16.191 1.00 42.22 92 ILE A CA 1
ATOM 772 C C . ILE A 1 92 ? 2.575 7.476 15.280 1.00 42.22 92 ILE A C 1
ATOM 774 O O . ILE A 1 92 ? 3.418 6.851 14.639 1.00 42.22 92 ILE A O 1
ATOM 778 N N . MET A 1 93 ? 1.275 7.209 15.163 1.00 42.81 93 MET A N 1
ATOM 779 C CA . MET A 1 93 ? 0.752 6.204 14.239 1.00 42.81 93 MET A CA 1
ATOM 780 C C . MET A 1 93 ? 0.988 6.583 12.776 1.00 42.81 93 MET A C 1
ATOM 782 O O . MET A 1 93 ? 1.177 5.704 11.945 1.00 42.81 93 MET A O 1
ATOM 786 N N . PHE A 1 94 ? 0.955 7.871 12.436 1.00 42.31 94 PHE A N 1
ATOM 787 C CA . PHE A 1 94 ? 1.221 8.364 11.087 1.00 42.31 94 PHE A CA 1
ATOM 788 C C . PHE A 1 94 ? 2.704 8.245 10.718 1.00 42.31 94 PHE A C 1
ATOM 790 O O . PHE A 1 94 ? 3.007 7.799 9.616 1.00 42.31 94 PHE A O 1
ATOM 797 N N . GLN A 1 95 ? 3.610 8.563 11.644 1.00 39.97 95 GLN A N 1
ATOM 798 C CA . GLN A 1 95 ? 5.058 8.416 11.469 1.00 39.97 95 GLN A CA 1
ATOM 799 C C . GLN A 1 95 ? 5.484 6.947 11.316 1.00 39.97 95 GLN A C 1
ATOM 801 O O . GLN A 1 95 ? 6.405 6.663 10.560 1.00 39.97 95 GLN A O 1
ATOM 806 N N . ASN A 1 96 ? 4.768 6.014 11.954 1.00 40.59 96 ASN A N 1
ATOM 807 C CA . ASN A 1 96 ? 5.053 4.574 11.904 1.00 40.59 96 ASN A CA 1
ATOM 808 C C . ASN A 1 96 ? 4.194 3.794 10.882 1.00 40.59 96 ASN A C 1
ATOM 810 O O . ASN A 1 96 ? 4.144 2.564 10.913 1.00 40.59 96 ASN A O 1
ATOM 814 N N . ARG A 1 97 ? 3.474 4.473 9.974 1.00 45.12 97 ARG A N 1
ATOM 815 C CA . ARG A 1 97 ? 2.631 3.820 8.954 1.00 45.12 97 ARG A CA 1
ATOM 816 C C . ARG A 1 97 ? 3.409 3.556 7.665 1.00 45.12 97 ARG A C 1
ATOM 818 O O . ARG A 1 97 ? 3.650 4.472 6.885 1.00 45.12 97 ARG A O 1
ATOM 825 N N . LEU A 1 98 ? 3.611 2.282 7.333 1.00 44.34 98 LEU A N 1
ATOM 826 C CA . LEU A 1 98 ? 3.771 1.861 5.938 1.00 44.34 98 LEU A CA 1
ATOM 827 C C . LEU A 1 98 ? 2.401 1.926 5.244 1.00 44.34 98 LEU A C 1
ATOM 829 O O . LEU A 1 98 ? 1.501 1.121 5.494 1.00 44.34 98 LEU A O 1
ATOM 833 N N . LYS A 1 99 ? 2.205 2.925 4.380 1.00 42.69 99 LYS A N 1
ATOM 834 C CA . LYS A 1 99 ? 0.955 3.122 3.632 1.00 42.69 99 LYS A CA 1
ATOM 835 C C . LYS A 1 99 ? 0.949 2.231 2.381 1.00 42.69 99 LYS A C 1
ATOM 837 O O . LYS A 1 99 ? 1.126 2.713 1.271 1.00 42.69 99 LYS A O 1
ATOM 842 N N . ILE A 1 100 ? 0.749 0.924 2.554 1.00 45.22 100 ILE A N 1
ATOM 843 C CA . ILE A 1 100 ? 0.637 -0.011 1.421 1.00 45.22 100 ILE A CA 1
ATOM 844 C C . ILE A 1 100 ? -0.796 0.057 0.859 1.00 45.22 100 ILE A C 1
ATOM 846 O O . ILE A 1 100 ? -1.748 -0.452 1.462 1.00 45.22 100 ILE A O 1
ATOM 850 N N . ASP A 1 101 ? -0.975 0.726 -0.284 1.00 46.03 101 ASP A N 1
ATOM 851 C CA . ASP A 1 101 ? -2.250 0.763 -1.014 1.00 46.03 101 ASP A CA 1
ATOM 852 C C . ASP A 1 101 ? -2.366 -0.415 -1.994 1.00 46.03 101 ASP A C 1
ATOM 854 O O . ASP A 1 101 ? -1.951 -0.372 -3.153 1.00 46.03 101 ASP A O 1
ATOM 858 N N . LEU A 1 102 ? -2.975 -1.492 -1.508 1.00 46.78 102 LEU A N 1
ATOM 859 C CA . LEU A 1 102 ? -3.204 -2.730 -2.254 1.00 46.78 102 LEU A CA 1
ATOM 860 C C . LEU A 1 102 ? -4.262 -2.592 -3.363 1.00 46.78 102 LEU A C 1
ATOM 862 O O . LEU A 1 102 ? -4.352 -3.453 -4.241 1.00 46.78 102 LEU A O 1
ATOM 866 N N . HIS A 1 103 ? -5.073 -1.528 -3.352 1.00 47.56 103 HIS A N 1
ATOM 867 C CA . HIS A 1 103 ? -6.154 -1.350 -4.322 1.00 47.56 103 HIS A CA 1
ATOM 868 C C . HIS A 1 103 ? -5.616 -1.026 -5.725 1.00 47.56 103 HIS A C 1
ATOM 870 O O . HIS A 1 103 ? -6.262 -1.337 -6.729 1.00 47.56 103 HIS A O 1
ATOM 876 N N . ARG A 1 104 ? -4.407 -0.455 -5.806 1.00 50.22 104 ARG A N 1
ATOM 877 C CA . ARG A 1 104 ? -3.752 -0.109 -7.075 1.00 50.22 104 ARG A CA 1
ATOM 878 C C . ARG A 1 104 ? -2.877 -1.221 -7.666 1.00 50.22 104 ARG A C 1
ATOM 880 O O . ARG A 1 104 ? -2.696 -1.259 -8.881 1.00 50.22 104 ARG A O 1
ATOM 887 N N . LEU A 1 105 ? -2.440 -2.202 -6.868 1.00 50.78 105 LEU A N 1
ATOM 888 C CA . LEU A 1 105 ? -1.882 -3.458 -7.403 1.00 50.78 105 LEU A CA 1
ATOM 889 C C . LEU A 1 105 ? -2.908 -4.152 -8.308 1.00 50.78 105 LEU A C 1
ATOM 891 O O . LEU A 1 105 ? -2.585 -4.545 -9.426 1.00 50.78 105 LEU A O 1
ATOM 895 N N . LYS A 1 106 ? -4.177 -4.180 -7.876 1.00 54.69 106 LYS A N 1
ATOM 896 C CA . LYS A 1 106 ? -5.292 -4.666 -8.699 1.00 54.69 106 LYS A CA 1
ATOM 897 C C . LYS A 1 106 ? -5.524 -3.825 -9.960 1.00 54.69 106 LYS A C 1
ATOM 899 O O . LYS A 1 106 ? -6.047 -4.364 -10.931 1.00 54.69 106 LYS A O 1
ATOM 904 N N . SER A 1 107 ? -5.190 -2.528 -9.971 1.00 56.59 107 SER A N 1
ATOM 905 C CA . SER A 1 107 ? -5.359 -1.682 -11.165 1.00 56.59 107 SER A CA 1
ATOM 906 C C . SER A 1 107 ? -4.242 -1.866 -12.192 1.00 56.59 107 SER A C 1
ATOM 908 O O . SER A 1 107 ? -4.545 -1.904 -13.379 1.00 56.59 107 SER A O 1
ATOM 910 N N . ILE A 1 108 ? -2.986 -2.053 -11.771 1.00 56.38 108 ILE A N 1
ATOM 911 C CA . ILE A 1 108 ? -1.872 -2.356 -12.697 1.00 56.38 108 ILE A CA 1
ATOM 912 C C . ILE A 1 108 ? -2.137 -3.682 -13.421 1.00 56.38 108 ILE A C 1
ATOM 914 O O . ILE A 1 108 ? -2.035 -3.773 -14.641 1.00 56.38 108 ILE A O 1
ATOM 918 N N . ASP A 1 109 ? -2.613 -4.674 -12.674 1.00 59.28 109 ASP A N 1
ATOM 919 C CA . ASP A 1 109 ? -3.033 -5.980 -13.175 1.00 59.28 109 ASP A CA 1
ATOM 920 C C . ASP A 1 109 ? -4.237 -5.933 -14.143 1.00 59.28 109 ASP A C 1
ATOM 922 O O . ASP A 1 109 ? -4.479 -6.893 -14.882 1.00 59.28 109 ASP A O 1
ATOM 926 N N . LYS A 1 110 ? -5.033 -4.856 -14.121 1.00 62.59 110 LYS A N 1
ATOM 927 C CA . LYS A 1 110 ? -6.091 -4.605 -15.115 1.00 62.59 110 LYS A CA 1
ATOM 928 C C . LYS A 1 110 ? -5.539 -3.952 -16.381 1.00 62.59 110 LYS A C 1
ATOM 930 O O . LYS A 1 110 ? -6.046 -4.240 -17.456 1.00 62.59 110 LYS A O 1
ATOM 935 N N . LEU A 1 111 ? -4.524 -3.099 -16.247 1.00 59.81 111 LEU A N 1
ATOM 936 C CA . LEU A 1 111 ? -3.906 -2.384 -17.364 1.00 59.81 111 LEU A CA 1
ATOM 937 C C . LEU A 1 111 ? -3.009 -3.300 -18.207 1.00 59.81 111 LEU A C 1
ATOM 939 O O . LEU A 1 111 ? -3.011 -3.194 -19.429 1.00 59.81 111 LEU A O 1
ATOM 943 N N . HIS A 1 112 ? -2.295 -4.234 -17.572 1.00 70.31 112 HIS A N 1
ATOM 944 C CA . HIS A 1 112 ? -1.416 -5.182 -18.264 1.00 70.31 112 HIS A CA 1
ATOM 945 C C . HIS A 1 112 ? -1.657 -6.622 -17.786 1.00 70.31 112 HIS A C 1
ATOM 947 O O . HIS A 1 112 ? -0.969 -7.106 -16.884 1.00 70.31 112 HIS A O 1
ATOM 953 N N . PRO A 1 113 ? -2.623 -7.342 -18.393 1.00 74.12 113 PRO A N 1
ATOM 954 C CA . PRO A 1 113 ? -2.999 -8.695 -17.978 1.00 74.12 113 PRO A CA 1
ATOM 955 C C . PRO A 1 113 ? -1.849 -9.710 -17.999 1.00 74.12 113 PRO A C 1
ATOM 957 O O . PRO A 1 113 ? -1.827 -10.614 -17.166 1.00 74.12 113 PRO A O 1
ATOM 960 N N . THR A 1 114 ? -0.877 -9.545 -18.902 1.00 78.12 114 THR A N 1
ATOM 961 C CA . THR A 1 114 ? 0.305 -10.416 -19.026 1.00 78.12 114 THR A CA 1
ATOM 962 C C . THR A 1 114 ? 1.212 -10.375 -17.797 1.00 78.12 114 THR A C 1
ATOM 964 O O . THR A 1 114 ? 1.886 -11.361 -17.515 1.00 78.12 114 THR A O 1
ATOM 967 N N . LEU A 1 115 ? 1.179 -9.295 -17.005 1.00 78.88 115 LEU A N 1
ATOM 968 C CA . LEU A 1 115 ? 1.970 -9.151 -15.777 1.00 78.88 115 LEU A CA 1
ATOM 969 C C . LEU A 1 115 ? 1.558 -10.151 -14.677 1.00 78.88 115 LEU A C 1
ATOM 971 O O . LEU A 1 115 ? 2.342 -10.445 -13.774 1.00 78.88 115 LEU A O 1
ATOM 975 N N . LYS A 1 116 ? 0.341 -10.709 -14.761 1.00 78.00 116 LYS A N 1
ATOM 976 C CA . LYS A 1 116 ? -0.162 -11.745 -13.840 1.00 78.00 116 LYS A CA 1
ATOM 977 C C . LYS A 1 116 ? 0.545 -13.084 -13.991 1.00 78.00 116 LYS A C 1
ATOM 979 O O . LYS A 1 116 ? 0.497 -13.889 -13.070 1.00 78.00 116 LYS A O 1
ATOM 984 N N . GLU A 1 117 ? 1.165 -13.321 -15.143 1.00 84.12 117 GLU A N 1
ATOM 985 C CA . GLU A 1 117 ? 1.883 -14.564 -15.431 1.00 84.12 117 GLU A CA 1
ATOM 986 C C . GLU A 1 117 ? 3.306 -14.568 -14.848 1.00 84.12 117 GLU A C 1
ATOM 988 O O . GLU A 1 117 ? 3.966 -15.606 -14.875 1.00 84.12 117 GLU A O 1
ATOM 993 N N . TYR A 1 118 ? 3.767 -13.430 -14.319 1.00 81.56 118 TYR A N 1
ATOM 994 C CA . TYR A 1 118 ? 5.090 -13.248 -13.726 1.00 81.56 118 TYR A CA 1
ATOM 995 C C . TYR A 1 118 ? 5.009 -13.139 -12.204 1.00 81.56 118 TYR A C 1
ATOM 997 O O . TYR A 1 118 ? 4.044 -12.597 -11.645 1.00 81.56 118 TYR A O 1
ATOM 1005 N N . ASN A 1 119 ? 6.058 -13.616 -11.533 1.00 77.38 119 ASN A N 1
ATOM 1006 C CA . ASN A 1 119 ? 6.219 -13.455 -10.094 1.00 77.38 119 ASN A CA 1
ATOM 1007 C C . ASN A 1 119 ? 6.237 -11.961 -9.710 1.00 77.38 119 ASN A C 1
ATOM 1009 O O . ASN A 1 119 ? 6.885 -11.144 -10.359 1.00 77.38 119 ASN A O 1
ATOM 1013 N N . ALA A 1 120 ? 5.518 -11.599 -8.643 1.00 73.75 120 ALA A N 1
ATOM 1014 C CA . ALA A 1 120 ? 5.491 -10.233 -8.120 1.00 73.75 120 ALA A CA 1
ATOM 1015 C C . ALA A 1 120 ? 6.780 -9.843 -7.373 1.00 73.75 120 ALA A C 1
ATOM 1017 O O . ALA A 1 120 ? 6.928 -8.677 -7.020 1.00 73.75 120 ALA A O 1
ATOM 1018 N N . CYS A 1 121 ? 7.672 -10.802 -7.093 1.00 72.50 121 CYS A N 1
ATOM 1019 C CA . CYS A 1 121 ? 8.895 -10.628 -6.296 1.00 72.50 121 CYS A CA 1
ATOM 1020 C C . CYS A 1 121 ? 8.641 -10.104 -4.866 1.00 72.50 121 CYS A C 1
ATOM 1022 O O . CYS A 1 121 ? 9.549 -9.594 -4.217 1.00 72.50 121 CYS A O 1
ATOM 1024 N N . ILE A 1 122 ? 7.410 -10.239 -4.362 1.00 74.94 122 ILE A N 1
ATOM 1025 C CA . ILE A 1 122 ? 7.011 -9.849 -3.007 1.00 74.94 122 ILE A CA 1
ATOM 1026 C C . ILE A 1 122 ? 6.719 -11.127 -2.225 1.00 74.94 122 ILE A C 1
ATOM 1028 O O . ILE A 1 122 ? 5.753 -11.832 -2.520 1.00 74.94 122 ILE A O 1
ATOM 1032 N N . SER A 1 123 ? 7.546 -11.422 -1.224 1.00 77.50 123 SER A N 1
ATOM 1033 C CA . SER A 1 123 ? 7.316 -12.554 -0.324 1.00 77.50 123 SER A CA 1
ATOM 1034 C C . SER A 1 123 ? 6.119 -12.279 0.586 1.00 77.50 123 SER A C 1
ATOM 1036 O O . SER A 1 123 ? 6.022 -11.199 1.159 1.00 77.50 123 SER A O 1
ATOM 1038 N N . MET A 1 124 ? 5.219 -13.252 0.765 1.00 78.94 124 MET A N 1
ATOM 1039 C CA . MET A 1 124 ? 4.082 -13.115 1.694 1.00 78.94 124 MET A CA 1
ATOM 1040 C C . MET A 1 124 ? 4.530 -13.007 3.156 1.00 78.94 124 MET A C 1
ATOM 1042 O O . MET A 1 124 ? 3.832 -12.419 3.979 1.00 78.94 124 MET A O 1
ATOM 1046 N N . ASN A 1 125 ? 5.722 -13.513 3.460 1.00 79.81 125 ASN A N 1
ATOM 1047 C CA . ASN A 1 125 ? 6.310 -13.547 4.794 1.00 79.81 125 ASN A CA 1
ATOM 1048 C C . ASN A 1 125 ? 6.498 -12.131 5.371 1.00 79.81 125 ASN A C 1
ATOM 1050 O O . ASN A 1 125 ? 6.468 -11.936 6.583 1.00 79.81 125 ASN A O 1
ATOM 1054 N N . ILE A 1 126 ? 6.630 -11.111 4.512 1.00 78.38 126 ILE A N 1
ATOM 1055 C CA . ILE A 1 126 ? 6.776 -9.715 4.948 1.00 78.38 126 ILE A CA 1
ATOM 1056 C C . ILE A 1 126 ? 5.557 -9.199 5.715 1.00 78.38 126 ILE A C 1
ATOM 1058 O O . ILE A 1 126 ? 5.669 -8.239 6.475 1.00 78.38 126 ILE A O 1
ATOM 1062 N N . PHE A 1 127 ? 4.391 -9.814 5.503 1.00 82.00 127 PHE A N 1
ATOM 1063 C CA . PHE A 1 127 ? 3.149 -9.390 6.130 1.00 82.00 127 PHE A CA 1
ATOM 1064 C C . PHE A 1 127 ? 3.049 -9.796 7.601 1.00 82.00 127 PHE A C 1
ATOM 1066 O O . PHE A 1 127 ? 2.259 -9.206 8.337 1.00 82.00 127 PHE A O 1
ATOM 1073 N N . GLU A 1 128 ? 3.855 -10.761 8.049 1.00 86.38 128 GLU A N 1
ATOM 1074 C CA . GLU A 1 128 ? 3.816 -11.263 9.425 1.00 86.38 128 GLU A CA 1
ATOM 1075 C C . GLU A 1 128 ? 4.325 -10.243 10.445 1.00 86.38 128 GLU A C 1
ATOM 1077 O O . GLU A 1 128 ? 3.853 -10.202 11.582 1.00 86.38 128 GLU A O 1
ATOM 1082 N N . SER A 1 129 ? 5.260 -9.387 10.035 1.00 84.00 129 SER A N 1
ATOM 1083 C CA . SER A 1 129 ? 5.847 -8.369 10.906 1.00 84.00 129 SER A CA 1
ATOM 1084 C C . SER A 1 129 ? 5.018 -7.087 10.975 1.00 84.00 129 SER A C 1
ATOM 1086 O O . SER A 1 129 ? 5.352 -6.204 11.754 1.00 84.00 129 SER A O 1
ATOM 1088 N N . LEU A 1 130 ? 3.942 -6.956 10.187 1.00 80.94 130 LEU A N 1
ATOM 1089 C CA . LEU A 1 130 ? 3.132 -5.738 10.167 1.00 80.94 130 LEU A CA 1
ATOM 1090 C C . LEU A 1 130 ? 2.465 -5.486 11.523 1.00 80.94 130 LEU A C 1
ATOM 1092 O O . LEU A 1 130 ? 1.817 -6.365 12.087 1.00 80.94 130 LEU A O 1
ATOM 1096 N N . VAL A 1 131 ? 2.548 -4.244 11.993 1.00 75.88 131 VAL A N 1
ATOM 1097 C CA . VAL A 1 131 ? 1.854 -3.766 13.193 1.00 75.88 131 VAL A CA 1
ATOM 1098 C C . VAL A 1 131 ? 0.518 -3.170 12.764 1.00 75.88 131 VAL A C 1
ATOM 1100 O O . VAL A 1 131 ? 0.461 -2.077 12.197 1.00 75.88 131 VAL A O 1
ATOM 1103 N N . LEU A 1 132 ? -0.568 -3.906 13.002 1.00 72.94 132 LEU A N 1
ATOM 1104 C CA . LEU A 1 132 ? -1.925 -3.597 12.544 1.00 72.94 132 LEU A CA 1
ATOM 1105 C C . LEU A 1 132 ? -2.874 -3.418 13.741 1.00 72.94 132 LEU A C 1
ATOM 1107 O O . LEU A 1 132 ? -3.453 -4.393 14.221 1.00 72.94 132 LEU A O 1
ATOM 1111 N N . PRO A 1 133 ? -3.050 -2.183 14.248 1.00 62.53 133 PRO A N 1
ATOM 1112 C CA . PRO A 1 133 ? -3.891 -1.876 15.410 1.00 62.53 133 PRO A CA 1
ATOM 1113 C C . PRO A 1 133 ? -5.390 -2.182 15.268 1.00 62.53 133 PRO A C 1
ATOM 1115 O O . PRO A 1 133 ? -6.066 -2.362 16.278 1.00 62.53 133 PRO A O 1
ATOM 1118 N N . HIS A 1 134 ? -5.926 -2.217 14.044 1.00 60.16 134 HIS A N 1
ATOM 1119 C CA . HIS A 1 134 ? -7.366 -2.341 13.795 1.00 60.16 134 HIS A CA 1
ATOM 1120 C C . HIS A 1 134 ? -7.731 -3.615 13.023 1.00 60.16 134 HIS A C 1
ATOM 1122 O O . HIS A 1 134 ? -7.035 -3.996 12.081 1.00 60.16 134 HIS A O 1
ATOM 1128 N N . GLN A 1 135 ? -8.891 -4.206 13.336 1.00 62.66 135 GLN A N 1
ATOM 1129 C CA . GLN A 1 135 ? -9.440 -5.358 12.604 1.00 62.66 135 GLN A CA 1
ATOM 1130 C C . GLN A 1 135 ? -9.613 -5.062 11.110 1.00 62.66 135 GLN A C 1
ATOM 1132 O O . GLN A 1 135 ? -9.182 -5.857 10.286 1.00 62.66 135 GLN A O 1
ATOM 1137 N N . SER A 1 136 ? -10.080 -3.863 10.745 1.00 59.97 136 SER A N 1
ATOM 1138 C CA . SER A 1 136 ? -10.199 -3.455 9.337 1.00 59.97 136 SER A CA 1
ATOM 1139 C C . SER A 1 136 ? -8.869 -3.483 8.573 1.00 59.97 136 SER A C 1
ATOM 1141 O O . SER A 1 136 ? -8.843 -3.652 7.354 1.00 59.97 136 SER A O 1
ATOM 1143 N N . GLN A 1 137 ? -7.737 -3.322 9.265 1.00 66.69 137 GLN A N 1
ATOM 1144 C CA . GLN A 1 137 ? -6.416 -3.475 8.659 1.00 66.69 137 GLN A CA 1
ATOM 1145 C C . GLN A 1 137 ? -6.047 -4.953 8.493 1.00 66.69 137 GLN A C 1
ATOM 1147 O O . GLN A 1 137 ? -5.484 -5.306 7.459 1.00 66.69 137 GLN A O 1
ATOM 1152 N N . MET A 1 138 ? -6.408 -5.808 9.454 1.00 72.31 138 MET A N 1
ATOM 1153 C CA . MET A 1 138 ? -6.268 -7.267 9.346 1.00 72.31 138 MET A CA 1
ATOM 1154 C C . MET A 1 138 ? -7.138 -7.830 8.210 1.00 72.31 138 MET A C 1
ATOM 1156 O O . MET A 1 138 ? -6.660 -8.656 7.437 1.00 72.31 138 MET A O 1
ATOM 1160 N N . ASP A 1 139 ? -8.357 -7.314 8.022 1.00 70.62 139 ASP A N 1
ATOM 1161 C CA . AS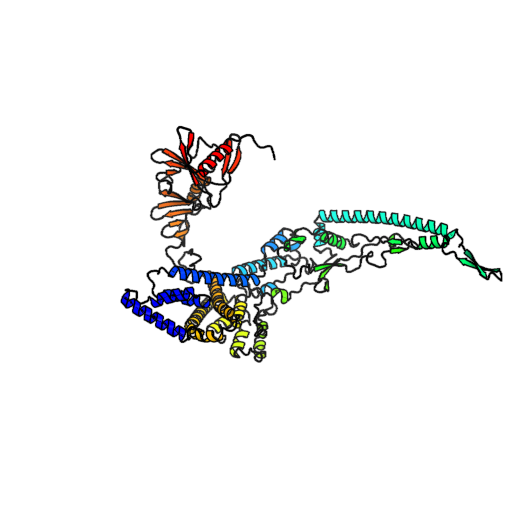P A 1 139 ? -9.239 -7.657 6.895 1.00 70.62 139 ASP A CA 1
ATOM 1162 C C . ASP A 1 139 ? -8.607 -7.288 5.554 1.00 70.62 139 ASP A C 1
ATOM 1164 O O . ASP A 1 139 ? -8.566 -8.087 4.616 1.00 70.62 139 ASP A O 1
ATOM 1168 N N . ARG A 1 140 ? -8.072 -6.065 5.459 1.00 71.75 140 ARG A N 1
ATOM 1169 C CA . ARG A 1 140 ? -7.357 -5.605 4.263 1.00 71.75 140 ARG A CA 1
ATOM 1170 C C . ARG A 1 140 ? -6.137 -6.468 3.977 1.00 71.75 140 ARG A C 1
ATOM 1172 O O . ARG A 1 140 ? -5.889 -6.770 2.811 1.00 71.75 140 ARG A O 1
ATOM 1179 N N . LEU A 1 141 ? -5.397 -6.866 5.012 1.00 79.88 141 LEU A N 1
ATOM 1180 C CA . LEU A 1 141 ? -4.264 -7.769 4.865 1.00 79.88 141 LEU A CA 1
ATOM 1181 C C . LEU A 1 141 ? -4.713 -9.154 4.375 1.00 79.88 141 LEU A C 1
ATOM 1183 O O . LEU A 1 141 ? -4.145 -9.662 3.413 1.00 79.88 141 LEU A O 1
ATOM 1187 N N . ALA A 1 142 ? -5.768 -9.730 4.955 1.00 81.00 142 ALA A N 1
ATOM 1188 C CA . ALA A 1 142 ? -6.310 -11.016 4.517 1.00 81.00 142 ALA A CA 1
ATOM 1189 C C . ALA A 1 142 ? -6.723 -10.981 3.033 1.00 81.00 142 ALA A C 1
ATOM 1191 O O . ALA A 1 142 ? -6.391 -11.884 2.264 1.00 81.00 142 ALA A O 1
ATOM 1192 N N . GLN A 1 143 ? -7.369 -9.898 2.589 1.00 77.00 143 GLN A N 1
ATOM 1193 C CA . GLN A 1 143 ? -7.695 -9.693 1.173 1.00 77.00 143 GLN A CA 1
ATOM 1194 C C . GLN A 1 143 ? -6.444 -9.569 0.287 1.00 77.00 143 GLN A C 1
ATOM 1196 O O . GLN A 1 143 ? -6.448 -10.049 -0.850 1.00 77.00 143 GLN A O 1
ATOM 1201 N N . ALA A 1 144 ? -5.384 -8.928 0.789 1.00 77.88 144 ALA A N 1
ATOM 1202 C CA . ALA A 1 144 ? -4.091 -8.820 0.113 1.00 77.88 144 ALA A CA 1
ATOM 1203 C C . ALA A 1 144 ? -3.462 -10.191 -0.119 1.00 77.88 144 ALA A C 1
ATOM 1205 O O . ALA A 1 144 ? -3.025 -10.497 -1.224 1.00 77.88 144 ALA A O 1
ATOM 1206 N N . GLU A 1 145 ? -3.434 -11.017 0.923 1.00 81.50 145 GLU A N 1
ATOM 1207 C CA . GLU A 1 145 ? -2.846 -12.351 0.885 1.00 81.50 145 GLU A CA 1
ATOM 1208 C C . GLU A 1 145 ? -3.627 -13.275 -0.038 1.00 81.50 145 GLU A C 1
ATOM 1210 O O . GLU A 1 145 ? -3.020 -13.990 -0.828 1.00 81.50 145 GLU A O 1
ATOM 1215 N N . VAL A 1 146 ? -4.963 -13.225 -0.004 1.00 82.00 146 VAL A N 1
ATOM 1216 C CA . VAL A 1 146 ? -5.802 -13.962 -0.960 1.00 82.00 146 VAL A CA 1
ATOM 1217 C C . VAL A 1 146 ? -5.457 -13.555 -2.390 1.00 82.00 146 VAL A C 1
ATOM 1219 O O . VAL A 1 146 ? -5.247 -14.418 -3.239 1.00 82.00 146 VAL A O 1
ATOM 1222 N N . TYR A 1 147 ? -5.342 -12.253 -2.656 1.00 81.31 147 TYR A N 1
ATOM 1223 C CA . TYR A 1 147 ? -4.942 -11.756 -3.968 1.00 81.31 147 TYR A CA 1
ATOM 1224 C C . TYR A 1 147 ? -3.538 -12.229 -4.373 1.00 81.31 147 TYR A C 1
ATOM 1226 O O . TYR A 1 147 ? -3.361 -12.702 -5.494 1.00 81.31 147 TYR A O 1
ATOM 1234 N N . MET A 1 148 ? -2.553 -12.151 -3.473 1.00 79.50 148 MET A N 1
ATOM 1235 C CA . MET A 1 148 ? -1.183 -12.593 -3.750 1.00 79.50 148 MET A CA 1
ATOM 1236 C C . MET A 1 148 ? -1.107 -14.105 -3.985 1.00 79.50 148 MET A C 1
ATOM 1238 O O . MET A 1 148 ? -0.466 -14.522 -4.944 1.00 79.50 148 MET A O 1
ATOM 1242 N N . LYS A 1 149 ? -1.824 -14.923 -3.202 1.00 84.44 149 LYS A N 1
ATOM 1243 C CA . LYS A 1 149 ? -1.938 -16.378 -3.415 1.00 84.44 149 LYS A CA 1
ATOM 1244 C C . LYS A 1 149 ? -2.581 -16.700 -4.762 1.00 84.44 149 LYS A C 1
ATOM 1246 O O . LYS A 1 149 ? -2.060 -17.513 -5.523 1.00 84.44 149 LYS A O 1
ATOM 1251 N N . GLN A 1 150 ? -3.684 -16.025 -5.094 1.00 83.44 150 GLN A N 1
ATOM 1252 C CA . GLN A 1 150 ? -4.333 -16.165 -6.399 1.00 83.44 150 GLN A CA 1
ATOM 1253 C C . GLN A 1 150 ? -3.391 -15.769 -7.538 1.00 83.44 150 GLN A C 1
ATOM 1255 O O . GLN A 1 150 ? -3.341 -16.459 -8.553 1.00 83.44 150 GLN A O 1
ATOM 1260 N N . ARG A 1 151 ? -2.618 -14.692 -7.381 1.00 81.25 151 ARG A N 1
ATOM 1261 C CA . ARG A 1 151 ? -1.614 -14.288 -8.368 1.00 81.25 151 ARG A CA 1
ATOM 1262 C C . ARG A 1 151 ? -0.505 -15.330 -8.493 1.00 81.25 151 ARG A C 1
ATOM 1264 O O . ARG A 1 151 ? -0.199 -15.724 -9.609 1.00 81.25 151 ARG A O 1
ATOM 1271 N N . GLN A 1 152 ? 0.028 -15.829 -7.379 1.00 83.44 152 GLN A N 1
ATOM 1272 C CA . GLN A 1 152 ? 1.072 -16.855 -7.361 1.00 83.44 152 GLN A CA 1
ATOM 1273 C C . GLN A 1 152 ? 0.624 -18.141 -8.069 1.00 83.44 152 GLN A C 1
ATOM 1275 O O . GLN A 1 152 ? 1.399 -18.714 -8.825 1.00 83.44 152 GLN A O 1
ATOM 1280 N N . SER A 1 153 ? -0.646 -18.539 -7.921 1.00 85.06 153 SER A N 1
ATOM 1281 C CA . SER A 1 153 ? -1.213 -19.698 -8.635 1.00 85.06 153 SER A CA 1
ATOM 1282 C C . SER A 1 153 ? -1.301 -19.525 -10.159 1.00 85.06 153 SER A C 1
ATOM 1284 O O . SER A 1 153 ? -1.456 -20.503 -10.882 1.00 85.06 153 SER A O 1
ATOM 1286 N N . ARG A 1 154 ? -1.219 -18.284 -10.658 1.00 84.81 154 ARG A N 1
ATOM 1287 C CA . ARG A 1 154 ? -1.275 -17.944 -12.090 1.00 84.81 154 ARG A CA 1
ATOM 1288 C C . ARG A 1 154 ? 0.104 -17.694 -12.696 1.00 84.81 154 ARG A C 1
ATOM 1290 O O . ARG A 1 154 ? 0.188 -17.438 -13.898 1.00 84.81 154 ARG A O 1
ATOM 1297 N N . VAL A 1 155 ? 1.163 -17.737 -11.887 1.00 85.88 155 VAL A N 1
ATOM 1298 C CA . VAL A 1 155 ? 2.534 -17.551 -12.361 1.00 85.88 155 VAL A CA 1
ATOM 1299 C C . VAL A 1 155 ? 2.884 -18.701 -13.297 1.00 85.88 155 VAL A C 1
ATOM 1301 O O . VAL A 1 155 ? 2.775 -19.868 -12.936 1.00 85.88 155 VAL A O 1
ATOM 1304 N N . ARG A 1 156 ? 3.294 -18.349 -14.513 1.00 83.69 156 ARG A N 1
ATOM 1305 C CA . ARG A 1 156 ? 3.825 -19.278 -15.519 1.00 83.69 156 ARG A CA 1
ATOM 1306 C C . ARG A 1 156 ? 5.338 -19.152 -15.643 1.00 83.69 156 ARG A C 1
ATOM 1308 O O . ARG A 1 156 ? 6.004 -20.125 -15.973 1.00 83.69 156 ARG A O 1
ATOM 1315 N N . TYR A 1 157 ? 5.864 -17.960 -15.367 1.00 79.19 157 TYR A N 1
ATOM 1316 C CA . TYR A 1 157 ? 7.283 -17.639 -15.455 1.00 79.19 157 TYR A CA 1
ATOM 1317 C C . TYR A 1 157 ? 7.815 -17.378 -14.044 1.00 79.19 157 TYR A C 1
ATOM 1319 O O . TYR A 1 157 ? 7.538 -16.337 -13.438 1.00 79.19 157 TYR A O 1
ATOM 1327 N N . TYR A 1 158 ? 8.507 -18.382 -13.504 1.00 66.88 158 TYR A N 1
ATOM 1328 C CA . TYR A 1 158 ? 9.112 -18.348 -12.175 1.00 66.88 158 TYR A CA 1
ATOM 1329 C C . TYR A 1 158 ? 10.419 -17.541 -12.172 1.00 66.88 158 TYR A C 1
ATOM 1331 O O . TYR A 1 158 ? 11.024 -17.321 -13.215 1.00 66.88 158 TYR A O 1
ATOM 1339 N N . GLY A 1 159 ? 10.841 -17.104 -10.983 1.00 61.38 159 GLY A N 1
ATOM 1340 C CA . GLY A 1 159 ? 12.032 -16.271 -10.793 1.00 61.38 159 GLY A CA 1
ATOM 1341 C C . GLY A 1 159 ? 11.762 -14.770 -10.910 1.00 61.38 159 GLY A C 1
ATOM 1342 O O . GLY A 1 159 ? 10.619 -14.314 -10.994 1.00 61.38 159 GLY A O 1
ATOM 1343 N N . SER A 1 160 ? 12.833 -13.987 -10.907 1.00 59.56 160 SER A N 1
ATOM 1344 C CA . SER A 1 160 ? 12.858 -12.538 -11.118 1.00 59.56 160 SER A CA 1
ATOM 1345 C C . SER A 1 160 ? 12.679 -12.164 -12.598 1.00 59.56 160 SER A C 1
ATOM 1347 O O . SER A 1 160 ? 13.230 -11.167 -13.048 1.00 59.56 160 SER A O 1
ATOM 1349 N N . GLY A 1 161 ? 11.879 -12.915 -13.368 1.00 61.91 161 GLY A N 1
ATOM 1350 C CA . GLY A 1 161 ? 11.781 -12.840 -14.838 1.00 61.91 161 GLY A CA 1
ATOM 1351 C C . GLY A 1 161 ? 11.283 -11.511 -15.437 1.00 61.91 161 GLY A C 1
ATOM 1352 O O . GLY A 1 161 ? 11.216 -11.362 -16.653 1.00 61.91 161 GLY A O 1
ATOM 1353 N N . ILE A 1 162 ? 10.944 -10.517 -14.609 1.00 72.31 162 ILE A N 1
ATOM 1354 C CA . ILE A 1 162 ? 10.748 -9.118 -15.038 1.00 72.31 162 ILE A CA 1
ATOM 1355 C C . ILE A 1 162 ? 12.085 -8.343 -15.061 1.00 72.31 162 ILE A C 1
ATOM 1357 O O . ILE A 1 162 ? 12.253 -7.421 -15.856 1.00 72.31 162 ILE A O 1
ATOM 1361 N N . PHE A 1 163 ? 13.056 -8.739 -14.237 1.00 72.88 163 PHE A N 1
ATOM 1362 C CA . PHE A 1 163 ? 14.313 -8.032 -13.979 1.00 72.88 163 PHE A CA 1
ATOM 1363 C C . PHE A 1 163 ? 15.583 -8.803 -14.382 1.00 72.88 163 PHE A C 1
ATOM 1365 O O . PHE A 1 163 ? 16.590 -8.160 -14.639 1.00 72.88 163 PHE A O 1
ATOM 1372 N N . ASN A 1 164 ? 15.563 -10.137 -14.465 1.00 72.69 164 ASN A N 1
ATOM 1373 C CA . ASN A 1 164 ? 16.792 -10.937 -14.638 1.00 72.69 164 ASN A CA 1
ATOM 1374 C C . ASN A 1 164 ? 16.840 -11.783 -15.932 1.00 72.69 164 ASN A C 1
ATOM 1376 O O . ASN A 1 164 ? 17.853 -12.387 -16.252 1.00 72.69 164 ASN A O 1
ATOM 1380 N N . ASP A 1 165 ? 15.770 -11.785 -16.729 1.00 73.50 165 ASP A N 1
ATOM 1381 C CA . ASP A 1 165 ? 15.633 -12.655 -17.912 1.00 73.50 165 ASP A CA 1
ATOM 1382 C C . ASP A 1 165 ? 15.909 -11.929 -19.245 1.00 73.50 165 ASP A C 1
ATOM 1384 O O . ASP A 1 165 ? 15.403 -12.328 -20.300 1.00 73.50 165 ASP A O 1
ATOM 1388 N N . ILE A 1 166 ? 16.682 -10.836 -19.225 1.00 77.75 166 ILE A N 1
ATOM 1389 C CA . ILE A 1 166 ? 16.939 -10.012 -20.417 1.00 77.75 166 ILE A CA 1
ATOM 1390 C C . ILE A 1 166 ? 17.492 -10.879 -21.556 1.00 77.75 166 ILE A C 1
ATOM 1392 O O . ILE A 1 166 ? 18.436 -11.640 -21.381 1.00 77.75 166 ILE A O 1
ATOM 1396 N N . GLY A 1 167 ? 16.883 -10.759 -22.741 1.00 74.00 167 GLY A N 1
ATOM 1397 C CA . GLY A 1 167 ? 17.301 -11.514 -23.927 1.00 74.00 167 GLY A CA 1
ATOM 1398 C C . GLY A 1 167 ? 16.681 -12.892 -24.091 1.00 74.00 167 GLY A C 1
ATOM 1399 O O . GLY A 1 167 ? 16.984 -13.565 -25.073 1.00 74.00 167 GLY A O 1
ATOM 1400 N N . THR A 1 168 ? 15.789 -13.305 -23.195 1.00 83.88 168 THR A N 1
ATOM 1401 C CA . THR A 1 168 ? 15.024 -14.549 -23.345 1.00 83.88 168 THR A CA 1
ATOM 1402 C C . THR A 1 168 ? 13.655 -14.300 -23.983 1.00 83.88 168 THR A C 1
ATOM 1404 O O . THR A 1 168 ? 13.111 -13.194 -23.966 1.00 83.88 168 THR A O 1
ATOM 1407 N N . SER A 1 169 ? 13.057 -15.340 -24.570 1.00 85.31 169 SER A N 1
ATOM 1408 C CA . SER A 1 169 ? 11.720 -15.248 -25.177 1.00 85.31 169 SER A CA 1
ATOM 1409 C C . SER A 1 169 ? 10.591 -15.148 -24.141 1.00 85.31 169 SER A C 1
ATOM 1411 O O . SER A 1 169 ? 9.515 -14.632 -24.464 1.00 85.31 169 SER A O 1
ATOM 1413 N N . SER A 1 170 ? 10.841 -15.622 -22.915 1.00 83.75 170 SER A N 1
ATOM 1414 C CA . SER A 1 170 ? 9.967 -15.531 -21.742 1.00 83.75 170 SER A CA 1
ATOM 1415 C C . SER A 1 170 ? 9.995 -14.155 -21.080 1.00 83.75 170 SER A C 1
ATOM 1417 O O . SER A 1 170 ? 9.077 -13.837 -20.322 1.00 83.75 170 SER A O 1
ATOM 1419 N N . TYR A 1 171 ? 10.988 -13.318 -21.388 1.00 85.50 171 TYR A N 1
ATOM 1420 C CA . TYR A 1 171 ? 11.163 -12.010 -20.769 1.00 85.50 171 TYR A CA 1
ATOM 1421 C C . TYR A 1 171 ? 9.969 -11.074 -20.995 1.00 85.50 171 TYR A C 1
ATOM 1423 O O . TYR A 1 171 ? 9.456 -10.963 -22.116 1.00 85.50 171 TYR A O 1
ATOM 1431 N N . PHE A 1 172 ? 9.526 -10.375 -19.942 1.00 85.75 172 PHE A N 1
ATOM 1432 C CA . PHE A 1 172 ? 8.330 -9.524 -20.011 1.00 85.75 172 PHE A CA 1
ATOM 1433 C C . PHE A 1 172 ? 8.417 -8.455 -21.119 1.00 85.75 172 PHE A C 1
ATOM 1435 O O . PHE A 1 172 ? 7.525 -8.444 -21.971 1.00 85.75 172 PHE A O 1
ATOM 1442 N N . PRO A 1 173 ? 9.481 -7.630 -21.204 1.00 86.62 173 PRO A N 1
ATOM 1443 C CA . PRO A 1 173 ? 9.683 -6.684 -22.305 1.00 86.62 173 PRO A CA 1
ATOM 1444 C C . PRO A 1 173 ? 9.588 -7.299 -23.703 1.00 86.62 173 PRO A C 1
ATOM 1446 O O . PRO A 1 173 ? 8.931 -6.743 -24.581 1.00 86.62 173 PRO A O 1
ATOM 1449 N N . VAL A 1 174 ? 10.165 -8.486 -23.916 1.00 88.69 174 VAL A N 1
ATOM 1450 C CA . VAL A 1 174 ? 10.123 -9.181 -25.215 1.00 88.69 174 VAL A CA 1
ATOM 1451 C C . VAL A 1 174 ? 8.703 -9.625 -25.560 1.00 88.69 174 VAL A C 1
ATOM 1453 O O . VAL A 1 174 ? 8.274 -9.508 -26.711 1.00 88.69 174 VAL A O 1
ATOM 1456 N N . ARG A 1 175 ? 7.951 -10.138 -24.583 1.00 88.44 175 ARG A N 1
ATOM 1457 C CA . ARG A 1 175 ? 6.555 -10.550 -24.790 1.00 88.44 175 ARG A CA 1
ATOM 1458 C C . ARG A 1 175 ? 5.631 -9.356 -24.989 1.00 88.44 175 ARG A C 1
ATOM 1460 O O . ARG A 1 175 ? 4.761 -9.418 -25.855 1.00 88.44 175 ARG A O 1
ATOM 1467 N N . PHE A 1 176 ? 5.850 -8.276 -24.246 1.00 87.19 176 PHE A N 1
ATOM 1468 C CA . PHE A 1 176 ? 5.122 -7.025 -24.415 1.00 87.19 176 PHE A CA 1
ATOM 1469 C C . PHE A 1 176 ? 5.363 -6.428 -25.805 1.00 87.19 176 PHE A C 1
ATOM 1471 O O . PHE A 1 176 ? 4.410 -6.089 -26.504 1.00 87.19 176 PHE A O 1
ATOM 1478 N N . PHE A 1 177 ? 6.621 -6.388 -26.251 1.00 89.81 177 PHE A N 1
ATOM 1479 C CA . PHE A 1 177 ? 7.008 -5.908 -27.577 1.00 89.81 177 PHE A CA 1
ATOM 1480 C C . PHE A 1 177 ? 6.222 -6.607 -28.698 1.00 89.81 177 PHE A C 1
ATOM 1482 O O . PHE A 1 177 ? 5.700 -5.956 -29.601 1.00 89.81 177 PHE A O 1
ATOM 1489 N N . LYS A 1 178 ? 6.072 -7.939 -28.619 1.00 88.81 178 LYS A N 1
ATOM 1490 C CA . LYS A 1 178 ? 5.314 -8.724 -29.613 1.00 88.81 178 LYS A CA 1
ATOM 1491 C C . LYS A 1 178 ? 3.842 -8.307 -29.724 1.00 88.81 178 LYS A C 1
ATOM 1493 O O . LYS A 1 178 ? 3.235 -8.537 -30.760 1.00 88.81 178 LYS A O 1
ATOM 1498 N N . GLN A 1 179 ? 3.275 -7.720 -28.672 1.00 89.19 179 GLN A N 1
ATOM 1499 C CA . GLN A 1 179 ? 1.876 -7.283 -28.622 1.00 89.19 179 GLN A CA 1
ATOM 1500 C C . GLN A 1 179 ? 1.709 -5.783 -28.907 1.00 89.19 179 GLN A C 1
ATOM 1502 O O . GLN A 1 179 ? 0.585 -5.321 -29.078 1.00 89.19 179 GLN A O 1
ATOM 1507 N N . SER A 1 180 ? 2.800 -5.011 -28.947 1.00 91.19 180 SER A N 1
ATOM 1508 C CA . SER A 1 180 ? 2.756 -3.557 -29.106 1.00 91.19 180 SER A CA 1
ATOM 1509 C C . SER A 1 180 ? 3.240 -3.130 -30.489 1.00 91.19 180 SER A C 1
ATOM 1511 O O . SER A 1 180 ? 4.435 -3.178 -30.782 1.00 91.19 180 SER A O 1
ATOM 1513 N N . GLN A 1 181 ? 2.311 -2.647 -31.319 1.00 92.94 181 GLN A N 1
ATOM 1514 C CA . GLN A 1 181 ? 2.641 -2.106 -32.641 1.00 92.94 181 GLN A CA 1
ATOM 1515 C C . GLN A 1 181 ? 3.551 -0.875 -32.547 1.00 92.94 181 GLN A C 1
ATOM 1517 O O . GLN A 1 181 ? 4.448 -0.696 -33.362 1.00 92.94 181 GLN A O 1
ATOM 1522 N N . GLU A 1 182 ? 3.364 -0.046 -31.521 1.00 92.44 182 GLU A N 1
ATOM 1523 C CA . GLU A 1 182 ? 4.177 1.148 -31.288 1.00 92.44 182 GLU A CA 1
ATOM 1524 C C . GLU A 1 182 ? 5.662 0.806 -31.101 1.00 92.44 182 GLU A C 1
ATOM 1526 O O . GLU A 1 182 ? 6.529 1.421 -31.717 1.00 92.44 182 GLU A O 1
ATOM 1531 N N . HIS A 1 183 ? 5.962 -0.231 -30.316 1.00 93.88 183 HIS A N 1
ATOM 1532 C CA . HIS A 1 183 ? 7.336 -0.681 -30.098 1.00 93.88 183 HIS A CA 1
ATOM 1533 C C . HIS A 1 183 ? 7.946 -1.311 -31.354 1.00 93.88 183 HIS A C 1
ATOM 1535 O O . HIS A 1 183 ? 9.129 -1.118 -31.626 1.00 93.88 183 HIS A O 1
ATOM 1541 N N . GLN A 1 184 ? 7.140 -2.032 -32.137 1.00 95.06 184 GLN A N 1
ATOM 1542 C CA . GLN A 1 184 ? 7.566 -2.589 -33.422 1.00 95.06 184 GLN A CA 1
ATOM 1543 C C . GLN A 1 184 ? 7.916 -1.483 -34.421 1.00 95.06 184 GLN A C 1
ATOM 1545 O O . GLN A 1 184 ? 8.969 -1.539 -35.053 1.00 95.06 184 GLN A O 1
ATOM 1550 N N . ASN A 1 185 ? 7.089 -0.438 -34.488 1.00 94.81 185 ASN A N 1
ATOM 1551 C CA . ASN A 1 185 ? 7.348 0.738 -35.315 1.00 94.81 185 ASN A CA 1
ATOM 1552 C C . ASN A 1 185 ? 8.604 1.489 -34.846 1.00 94.81 185 ASN A C 1
ATOM 1554 O O . ASN A 1 185 ? 9.396 1.931 -35.675 1.00 94.81 185 ASN A O 1
ATOM 1558 N N . LEU A 1 186 ? 8.817 1.604 -33.530 1.00 94.00 186 LEU A N 1
ATOM 1559 C CA . LEU A 1 186 ? 10.013 2.231 -32.969 1.00 94.00 186 LEU A CA 1
ATOM 1560 C C . LEU A 1 186 ? 11.286 1.445 -33.310 1.00 94.00 186 LEU A C 1
ATOM 1562 O O . LEU A 1 186 ? 12.272 2.055 -33.715 1.00 94.00 186 LEU A O 1
ATOM 1566 N N . LEU A 1 187 ? 11.263 0.110 -33.201 1.00 94.06 187 LEU A N 1
ATOM 1567 C CA . LEU A 1 187 ? 12.389 -0.732 -33.619 1.00 94.06 187 LEU A CA 1
ATOM 1568 C C . LEU A 1 187 ? 12.717 -0.503 -35.100 1.00 94.06 187 LEU A C 1
ATOM 1570 O O . LEU A 1 187 ? 13.863 -0.201 -35.421 1.00 94.06 187 LEU A O 1
ATOM 1574 N N . ALA A 1 188 ? 11.706 -0.554 -35.973 1.00 94.00 188 ALA A N 1
ATOM 1575 C CA . ALA A 1 188 ? 11.886 -0.326 -37.405 1.00 94.00 188 ALA A CA 1
ATOM 1576 C C . ALA A 1 188 ? 12.447 1.077 -37.707 1.00 94.00 188 ALA A C 1
ATOM 1578 O O . ALA A 1 188 ? 13.344 1.229 -38.534 1.00 94.00 188 ALA A O 1
ATOM 1579 N N . ALA A 1 189 ? 11.970 2.109 -37.004 1.00 94.19 189 ALA A N 1
ATOM 1580 C CA . ALA A 1 189 ? 12.461 3.476 -37.166 1.00 94.19 189 ALA A CA 1
ATOM 1581 C C . ALA A 1 189 ? 13.926 3.642 -36.720 1.00 94.19 189 ALA A C 1
ATOM 1583 O O . ALA A 1 189 ? 14.685 4.377 -37.360 1.00 94.19 189 ALA A O 1
ATOM 1584 N N . VAL A 1 190 ? 14.328 2.970 -35.635 1.00 92.69 190 VAL A N 1
ATOM 1585 C CA . VAL A 1 190 ? 15.717 2.963 -35.151 1.00 92.69 190 VAL A CA 1
ATOM 1586 C C . VAL A 1 190 ? 16.625 2.224 -36.132 1.00 92.69 190 VAL A C 1
ATOM 1588 O O . VAL A 1 190 ? 17.671 2.758 -36.494 1.00 92.69 190 VAL A O 1
ATOM 1591 N N . GLU A 1 191 ? 16.220 1.047 -36.610 1.00 92.69 191 GLU A N 1
ATOM 1592 C CA . GLU A 1 191 ? 16.991 0.265 -37.586 1.00 92.69 191 GLU A CA 1
ATOM 1593 C C . GLU A 1 191 ? 17.158 1.012 -38.915 1.00 92.69 191 GLU A C 1
ATOM 1595 O O . GLU A 1 191 ? 18.259 1.055 -39.464 1.00 92.69 191 GLU A O 1
ATOM 1600 N N . GLU A 1 192 ? 16.112 1.683 -39.403 1.00 93.06 192 GLU A N 1
ATOM 1601 C CA . GLU A 1 192 ? 16.194 2.474 -40.634 1.00 93.06 192 GLU A CA 1
ATOM 1602 C C . GLU A 1 192 ? 17.091 3.711 -40.476 1.00 93.06 192 GLU A C 1
ATOM 1604 O O . GLU A 1 192 ? 17.808 4.104 -41.401 1.00 93.06 192 GLU A O 1
ATOM 1609 N N . ARG A 1 193 ? 17.102 4.340 -39.294 1.00 93.19 193 ARG A N 1
ATOM 1610 C CA . ARG A 1 193 ? 18.065 5.408 -38.990 1.00 93.19 193 ARG A CA 1
ATOM 1611 C C . ARG A 1 193 ? 19.497 4.867 -38.961 1.00 93.19 193 ARG A C 1
ATOM 1613 O O . ARG A 1 193 ? 20.345 5.418 -39.660 1.00 93.19 193 ARG A O 1
ATOM 1620 N N . ALA A 1 194 ? 19.737 3.772 -38.241 1.00 91.00 194 ALA A N 1
ATOM 1621 C CA . ALA A 1 194 ? 21.048 3.128 -38.147 1.00 91.00 194 ALA A CA 1
ATOM 1622 C C . ALA A 1 194 ? 21.583 2.716 -39.529 1.00 91.00 194 ALA A C 1
ATOM 1624 O O . ALA A 1 194 ? 22.756 2.918 -39.843 1.00 91.00 194 ALA A O 1
ATOM 1625 N N . ARG A 1 195 ? 20.705 2.210 -40.405 1.00 93.06 195 ARG A N 1
ATOM 1626 C CA . ARG A 1 195 ? 21.042 1.861 -41.789 1.00 93.06 195 ARG A CA 1
ATOM 1627 C C . ARG A 1 195 ? 21.513 3.077 -42.585 1.00 93.06 195 ARG A C 1
ATOM 1629 O O . ARG A 1 195 ? 22.537 2.994 -43.261 1.00 93.06 195 ARG A O 1
ATOM 1636 N N . ARG A 1 196 ? 20.800 4.206 -42.499 1.00 93.81 196 ARG A N 1
ATOM 1637 C CA . ARG A 1 196 ? 21.188 5.457 -43.177 1.00 93.81 196 ARG A CA 1
ATOM 1638 C C . ARG A 1 196 ? 22.529 5.988 -42.677 1.00 93.81 196 ARG A C 1
ATOM 1640 O O . ARG A 1 196 ? 23.368 6.361 -43.492 1.00 93.81 196 ARG A O 1
ATOM 1647 N N . GLU A 1 197 ? 22.752 5.965 -41.366 1.00 93.31 197 GLU A N 1
ATOM 1648 C CA . GLU A 1 197 ? 24.025 6.372 -40.760 1.00 93.31 197 GLU A CA 1
ATOM 1649 C C . GLU A 1 197 ? 25.185 5.474 -41.213 1.00 93.31 197 GLU A C 1
ATOM 1651 O O . GLU A 1 197 ? 26.245 5.978 -41.587 1.00 93.31 197 GLU A O 1
ATOM 1656 N N . ARG A 1 198 ? 24.976 4.153 -41.272 1.00 93.31 198 ARG A N 1
ATOM 1657 C CA . ARG A 1 198 ? 25.985 3.200 -41.755 1.00 93.31 198 ARG A CA 1
ATOM 1658 C C . ARG A 1 198 ? 26.324 3.414 -43.235 1.00 93.31 198 ARG A C 1
ATOM 1660 O O . ARG A 1 198 ? 27.498 3.391 -43.595 1.00 93.31 198 ARG A O 1
ATOM 1667 N N . VAL A 1 199 ? 25.328 3.687 -44.083 1.00 93.81 199 VAL A N 1
ATOM 1668 C CA . VAL A 1 199 ? 25.551 4.044 -45.499 1.00 93.81 199 VAL A CA 1
ATOM 1669 C C . VAL A 1 199 ? 26.352 5.341 -45.617 1.00 93.81 199 VAL A C 1
ATOM 1671 O O . VAL A 1 199 ? 27.341 5.378 -46.347 1.00 93.81 199 VAL A O 1
ATOM 1674 N N . ALA A 1 200 ? 25.988 6.381 -44.862 1.00 94.06 200 ALA A N 1
ATOM 1675 C CA . ALA A 1 200 ? 26.747 7.630 -44.833 1.00 94.06 200 ALA A CA 1
ATOM 1676 C C . ALA A 1 200 ? 28.199 7.400 -44.379 1.00 94.06 200 ALA A C 1
ATOM 1678 O O . ALA A 1 200 ? 29.126 7.982 -44.943 1.00 94.06 200 ALA A O 1
ATOM 1679 N N . LYS A 1 201 ? 28.417 6.490 -43.421 1.00 94.94 201 LYS A N 1
ATOM 1680 C CA . LYS A 1 201 ? 29.758 6.128 -42.958 1.00 94.94 201 LYS A CA 1
ATOM 1681 C C . LYS A 1 201 ? 30.582 5.384 -44.008 1.00 94.94 201 LYS A C 1
ATOM 1683 O O . LYS A 1 201 ? 31.792 5.589 -44.080 1.00 94.94 201 LYS A O 1
ATOM 1688 N N . HIS A 1 202 ? 29.955 4.546 -44.833 1.00 93.44 202 HIS A N 1
ATOM 1689 C CA . HIS A 1 202 ? 30.634 3.918 -45.967 1.00 93.44 202 HIS A CA 1
ATOM 1690 C C . HIS A 1 202 ? 31.113 4.955 -46.987 1.00 93.44 202 HIS A C 1
ATOM 1692 O O . HIS A 1 202 ? 32.268 4.890 -47.397 1.00 93.44 202 HIS A O 1
ATOM 1698 N N . LEU A 1 203 ? 30.277 5.947 -47.309 1.00 94.94 203 LEU A N 1
ATOM 1699 C CA . LEU A 1 203 ? 30.657 7.048 -48.202 1.00 94.94 203 LEU A CA 1
ATOM 1700 C C . LEU A 1 203 ? 31.779 7.914 -47.602 1.00 94.94 203 LEU A C 1
ATOM 1702 O O . LEU A 1 203 ? 32.704 8.311 -48.307 1.00 94.94 203 LEU A O 1
ATOM 1706 N N . GLU A 1 204 ? 31.743 8.178 -46.289 1.00 95.38 204 GLU A N 1
ATOM 1707 C CA . GLU A 1 204 ? 32.833 8.882 -45.598 1.00 95.38 204 GLU A CA 1
ATOM 1708 C C . GLU A 1 204 ? 34.156 8.106 -45.690 1.00 95.38 204 GLU A C 1
ATOM 1710 O O . GLU A 1 204 ? 35.201 8.709 -45.946 1.00 95.38 204 GLU A O 1
ATOM 1715 N N . LEU A 1 205 ? 34.115 6.782 -45.490 1.00 94.38 205 LEU A N 1
ATOM 1716 C CA . LEU A 1 205 ? 35.293 5.920 -45.592 1.00 94.38 205 LEU A CA 1
ATOM 1717 C C . LEU A 1 205 ? 35.885 5.957 -47.001 1.00 94.38 205 LEU A C 1
ATOM 1719 O O . LEU A 1 205 ? 37.090 6.144 -47.127 1.00 94.38 205 LEU A O 1
ATOM 1723 N N . GLU A 1 206 ? 35.054 5.833 -48.036 1.00 93.94 206 GLU A N 1
ATOM 1724 C CA . GLU A 1 206 ? 35.497 5.898 -49.435 1.00 93.94 206 GLU A CA 1
ATOM 1725 C C . GLU A 1 206 ? 36.154 7.242 -49.752 1.00 93.94 206 GLU A C 1
ATOM 1727 O O . GLU A 1 206 ? 37.255 7.276 -50.297 1.00 93.94 206 GLU A O 1
ATOM 1732 N N . ARG A 1 207 ? 35.542 8.353 -49.322 1.00 95.25 207 ARG A N 1
ATOM 1733 C CA . ARG A 1 207 ? 36.111 9.694 -49.513 1.00 95.25 207 ARG A CA 1
ATOM 1734 C C . ARG A 1 207 ? 37.481 9.835 -48.841 1.00 95.25 207 ARG A C 1
ATOM 1736 O O . ARG A 1 207 ? 38.405 10.369 -49.444 1.00 95.25 207 ARG A O 1
ATOM 1743 N N . LYS A 1 208 ? 37.620 9.362 -47.597 1.00 94.94 208 LYS A N 1
ATOM 1744 C CA . LYS A 1 208 ? 38.887 9.426 -46.845 1.00 94.94 208 LYS A CA 1
ATOM 1745 C C . LYS A 1 208 ? 39.946 8.472 -47.390 1.00 94.94 208 LYS A C 1
ATOM 1747 O O . LYS A 1 208 ? 41.130 8.788 -47.333 1.00 94.94 208 LYS A O 1
ATOM 1752 N N . GLN A 1 209 ? 39.537 7.317 -47.911 1.00 93.25 209 GLN A N 1
ATOM 1753 C CA . GLN A 1 209 ? 40.432 6.413 -48.626 1.00 93.25 209 GLN A CA 1
ATOM 1754 C C . GLN A 1 209 ? 40.936 7.073 -49.905 1.00 93.25 209 GLN A C 1
ATOM 1756 O O . GLN A 1 209 ? 42.139 7.050 -50.130 1.00 93.25 209 GLN A O 1
ATOM 1761 N N . GLN A 1 210 ? 40.071 7.702 -50.703 1.00 93.50 210 GLN A N 1
ATOM 1762 C CA . GLN A 1 210 ? 40.502 8.425 -51.902 1.00 93.50 210 GLN A CA 1
ATOM 1763 C C . GLN A 1 210 ? 41.501 9.537 -51.553 1.00 93.50 210 GLN A C 1
ATOM 1765 O O . GLN A 1 210 ? 42.588 9.570 -52.113 1.00 93.50 210 GLN A O 1
ATOM 1770 N N . GLU A 1 211 ? 41.188 10.357 -50.546 1.00 93.75 211 GLU A N 1
ATOM 1771 C CA . GLU A 1 211 ? 42.076 11.417 -50.049 1.00 93.75 211 GLU A CA 1
ATOM 1772 C C . GLU A 1 211 ? 43.452 10.874 -49.617 1.00 93.75 211 GLU A C 1
ATOM 1774 O O . GLU A 1 211 ? 44.486 11.455 -49.944 1.00 93.75 211 GLU A O 1
ATOM 1779 N N . TYR A 1 212 ? 43.482 9.723 -48.937 1.00 93.19 212 TYR A N 1
ATOM 1780 C CA . TYR A 1 212 ? 44.727 9.043 -48.579 1.00 93.19 212 TYR A CA 1
ATOM 1781 C C . TYR A 1 212 ? 45.519 8.596 -49.816 1.00 93.19 212 TYR A C 1
ATOM 1783 O O . TYR A 1 212 ? 46.722 8.843 -49.879 1.00 93.19 212 TYR A O 1
ATOM 1791 N N . HIS A 1 213 ? 44.868 7.969 -50.803 1.00 91.06 213 HIS A N 1
ATOM 1792 C CA . HIS A 1 213 ? 45.532 7.526 -52.034 1.00 91.06 213 HIS A CA 1
ATOM 1793 C C . HIS A 1 213 ? 46.064 8.709 -52.853 1.00 91.06 213 HIS A C 1
ATOM 1795 O O . HIS A 1 213 ? 47.186 8.631 -53.349 1.00 91.06 213 HIS A O 1
ATOM 1801 N N . ASP A 1 214 ? 45.315 9.810 -52.942 1.00 92.06 214 ASP A N 1
ATOM 1802 C CA . ASP A 1 214 ? 45.727 11.024 -53.654 1.00 92.06 214 ASP A CA 1
ATOM 1803 C C . ASP A 1 214 ? 46.977 11.645 -53.004 1.00 92.06 214 ASP A C 1
ATOM 1805 O O . ASP A 1 214 ? 47.962 11.944 -53.685 1.00 92.06 214 ASP A O 1
ATOM 1809 N N . LEU A 1 215 ? 46.987 11.773 -51.671 1.00 91.69 215 LEU A N 1
ATOM 1810 C CA . LEU A 1 215 ? 48.155 12.250 -50.921 1.00 91.69 215 LEU A CA 1
ATOM 1811 C C . LEU A 1 215 ? 49.349 11.298 -51.047 1.00 91.69 215 LEU A C 1
ATOM 1813 O O . LEU A 1 215 ? 50.485 11.753 -51.183 1.00 91.69 215 LEU A O 1
ATOM 1817 N N . TYR A 1 216 ? 49.108 9.984 -51.031 1.00 87.81 216 TYR A N 1
ATOM 1818 C CA . TYR A 1 216 ? 50.165 8.983 -51.158 1.00 87.81 216 TYR A CA 1
ATOM 1819 C C . TYR A 1 216 ? 50.761 8.942 -52.573 1.00 87.81 216 TYR A C 1
ATOM 1821 O O . TYR A 1 216 ? 51.968 8.739 -52.730 1.00 87.81 216 TYR A O 1
ATOM 1829 N N . ALA A 1 217 ? 49.955 9.193 -53.608 1.00 88.69 217 ALA A N 1
ATOM 1830 C CA . ALA A 1 217 ? 50.423 9.348 -54.982 1.00 88.69 217 ALA A CA 1
ATOM 1831 C C . ALA A 1 217 ? 51.322 10.590 -55.130 1.00 88.69 217 ALA A C 1
ATOM 1833 O O . ALA A 1 217 ? 52.409 10.495 -55.705 1.00 88.69 217 ALA A O 1
ATOM 1834 N N . LEU A 1 218 ? 50.926 11.726 -54.536 1.00 88.69 218 LEU A N 1
ATOM 1835 C CA . LEU A 1 218 ? 51.751 12.943 -54.480 1.00 88.69 218 LEU A CA 1
ATOM 1836 C C . LEU A 1 218 ? 53.053 12.724 -53.696 1.00 88.69 218 LEU A C 1
ATOM 1838 O O . LEU A 1 218 ? 54.112 13.187 -54.116 1.00 88.69 218 LEU A O 1
ATOM 1842 N N . PHE A 1 219 ? 52.994 11.989 -52.585 1.00 88.06 219 PHE A N 1
ATOM 1843 C CA . PHE A 1 219 ? 54.160 11.600 -51.790 1.00 88.06 219 PHE A CA 1
ATOM 1844 C C . PHE A 1 219 ? 55.134 10.705 -52.574 1.00 88.06 219 PHE A C 1
ATOM 1846 O O . PHE A 1 219 ? 56.341 10.959 -52.576 1.00 88.06 219 PHE A O 1
ATOM 1853 N N . SER A 1 220 ? 54.616 9.679 -53.255 1.00 82.88 220 SER A N 1
ATOM 1854 C CA . SER A 1 220 ? 55.419 8.676 -53.970 1.00 82.88 220 SER A CA 1
ATOM 1855 C C . SER A 1 220 ? 56.148 9.262 -55.183 1.00 82.88 220 SER A C 1
ATOM 1857 O O . SER A 1 220 ? 57.233 8.800 -55.527 1.00 82.88 220 SER A O 1
ATOM 1859 N N . GLY A 1 221 ? 55.583 10.302 -55.808 1.00 81.44 221 GLY A N 1
ATOM 1860 C CA . GLY A 1 221 ? 56.172 10.999 -56.955 1.00 81.44 221 GLY A CA 1
ATOM 1861 C C . GLY A 1 221 ? 57.184 12.103 -56.618 1.00 81.44 221 GLY A C 1
ATOM 1862 O O . GLY A 1 221 ? 57.732 12.705 -57.539 1.00 81.44 221 GLY A O 1
ATOM 1863 N N . MET A 1 222 ? 57.437 12.404 -55.336 1.00 85.56 222 MET A N 1
ATOM 1864 C CA . MET A 1 222 ? 58.316 13.508 -54.916 1.00 85.56 222 MET A CA 1
ATOM 1865 C C . MET A 1 222 ? 59.602 13.034 -54.218 1.00 85.56 222 MET A C 1
ATOM 1867 O O . MET A 1 222 ? 59.628 12.058 -53.461 1.00 85.56 222 MET A O 1
ATOM 1871 N N . GLY A 1 223 ? 60.691 13.777 -54.437 1.00 84.00 223 GLY A N 1
ATOM 1872 C CA . GLY A 1 223 ? 61.929 13.688 -53.657 1.00 84.00 223 GLY A CA 1
ATOM 1873 C C . GLY A 1 223 ? 61.876 14.560 -52.397 1.00 84.00 223 GLY A C 1
ATOM 1874 O O . GLY A 1 223 ? 61.097 15.511 -52.326 1.00 84.00 223 GLY A O 1
ATOM 1875 N N . CYS A 1 224 ? 62.695 14.243 -51.391 1.00 86.94 224 CYS A N 1
ATOM 1876 C CA . CYS A 1 224 ? 62.854 15.128 -50.237 1.00 86.94 224 CYS A CA 1
ATOM 1877 C C . CYS A 1 224 ? 63.630 16.393 -50.626 1.00 86.94 224 CYS A C 1
ATOM 1879 O O . CYS A 1 224 ? 64.563 16.336 -51.423 1.00 86.94 224 CYS A O 1
ATOM 1881 N N . THR A 1 225 ? 63.261 17.531 -50.038 1.00 87.00 225 THR A N 1
ATOM 1882 C CA . THR A 1 225 ? 63.976 18.801 -50.216 1.00 87.00 225 THR A CA 1
ATOM 1883 C C . THR A 1 225 ? 65.031 18.956 -49.128 1.00 87.00 225 THR A C 1
ATOM 1885 O O . THR A 1 225 ? 64.716 18.828 -47.943 1.00 87.00 225 THR A O 1
ATOM 1888 N N . TYR A 1 226 ? 66.256 19.283 -49.524 1.00 86.88 226 TYR A N 1
ATOM 1889 C CA . TYR A 1 226 ? 67.365 19.571 -48.620 1.00 86.88 226 TYR A CA 1
ATOM 1890 C C . TYR A 1 226 ? 67.825 21.014 -48.834 1.00 86.88 226 TYR A C 1
ATOM 1892 O O . TYR A 1 226 ? 67.779 21.516 -49.955 1.00 86.88 226 TYR A O 1
ATOM 1900 N N . ASN A 1 227 ? 68.212 21.680 -47.751 1.00 85.44 227 ASN A N 1
ATOM 1901 C CA . ASN A 1 227 ? 68.817 23.004 -47.783 1.00 85.44 227 ASN A CA 1
ATOM 1902 C C . ASN A 1 227 ? 70.296 22.846 -47.420 1.00 85.44 227 ASN A C 1
ATOM 1904 O O . ASN A 1 227 ? 70.614 22.171 -46.436 1.00 85.44 227 ASN A O 1
ATOM 1908 N N . ASP A 1 228 ? 71.175 23.494 -48.175 1.00 82.25 228 ASP A N 1
ATOM 1909 C CA . ASP A 1 228 ? 72.606 23.487 -47.891 1.00 82.25 228 ASP A CA 1
ATOM 1910 C C . ASP A 1 228 ? 72.950 24.608 -46.909 1.00 82.25 228 ASP A C 1
ATOM 1912 O O . ASP A 1 228 ? 72.588 25.772 -47.103 1.00 82.25 228 ASP A O 1
ATOM 1916 N N . TYR A 1 229 ? 73.632 24.242 -45.828 1.00 79.62 229 TYR A N 1
ATOM 1917 C CA . TYR A 1 229 ? 74.094 25.167 -44.803 1.00 79.62 229 TYR A CA 1
ATOM 1918 C C . TYR A 1 229 ? 75.620 25.199 -44.801 1.00 79.62 229 TYR A C 1
ATOM 1920 O O . TYR A 1 229 ? 76.275 24.156 -44.749 1.00 79.62 229 TYR A O 1
ATOM 1928 N N . ILE A 1 230 ? 76.186 26.406 -44.810 1.00 80.12 230 ILE A N 1
ATOM 1929 C CA . ILE A 1 230 ? 77.626 26.597 -44.634 1.00 80.12 230 ILE A CA 1
ATOM 1930 C C . ILE A 1 230 ? 77.938 26.387 -43.156 1.00 80.12 230 ILE A C 1
ATOM 1932 O O . ILE A 1 230 ? 77.478 27.151 -42.306 1.00 80.12 230 ILE A O 1
ATOM 1936 N N . ILE A 1 231 ? 78.708 25.345 -42.860 1.00 81.25 231 ILE A N 1
ATOM 1937 C CA . ILE A 1 231 ? 79.130 25.008 -41.494 1.00 81.25 231 ILE A CA 1
ATOM 1938 C C . ILE A 1 231 ? 80.477 25.655 -41.158 1.00 81.25 231 ILE A C 1
ATOM 1940 O O . ILE A 1 231 ? 80.718 25.981 -39.999 1.00 81.25 231 ILE A O 1
ATOM 1944 N N . ASP A 1 232 ? 81.327 25.879 -42.168 1.00 75.62 232 ASP A N 1
ATOM 1945 C CA . ASP A 1 232 ? 82.617 26.560 -42.031 1.00 75.62 232 ASP A CA 1
ATOM 1946 C C . ASP A 1 232 ? 82.935 27.391 -43.291 1.00 75.62 232 ASP A C 1
ATOM 1948 O O . ASP A 1 232 ? 83.112 26.848 -44.386 1.00 75.62 232 ASP A O 1
ATOM 1952 N N . MET A 1 233 ? 83.004 28.721 -43.141 1.00 71.94 233 MET A N 1
ATOM 1953 C CA . MET A 1 233 ? 83.298 29.648 -44.245 1.00 71.94 233 MET A CA 1
ATOM 1954 C C . MET A 1 233 ? 84.773 29.655 -44.669 1.00 71.94 233 MET A C 1
ATOM 1956 O O . MET A 1 233 ? 85.059 30.031 -45.803 1.00 71.94 233 MET A O 1
ATOM 1960 N N . HIS A 1 234 ? 85.708 29.273 -43.793 1.00 78.50 234 HIS A N 1
ATOM 1961 C CA . HIS A 1 234 ? 87.146 29.320 -44.082 1.00 78.50 234 HIS A CA 1
ATOM 1962 C C . HIS A 1 234 ? 87.591 28.159 -44.978 1.00 78.50 234 HIS A C 1
ATOM 1964 O O . HIS A 1 234 ? 88.463 28.338 -45.825 1.00 78.50 234 HIS A O 1
ATOM 1970 N N . PHE A 1 235 ? 86.964 26.988 -44.824 1.00 78.31 235 PHE A N 1
ATOM 1971 C CA . PHE A 1 235 ? 87.253 25.791 -45.626 1.00 78.31 235 PHE A CA 1
ATOM 1972 C C . PHE A 1 235 ? 86.189 25.485 -46.692 1.00 78.31 235 PHE A C 1
ATOM 1974 O O . PHE A 1 235 ? 86.298 24.478 -47.388 1.00 78.31 235 PHE A O 1
ATOM 1981 N N . ASN A 1 236 ? 85.173 26.346 -46.838 1.00 74.00 236 ASN A N 1
ATOM 1982 C CA . ASN A 1 236 ? 84.049 26.176 -47.767 1.00 74.00 236 ASN A CA 1
ATOM 1983 C C . ASN A 1 236 ? 83.350 24.806 -47.622 1.00 74.00 236 ASN A C 1
ATOM 1985 O O . ASN A 1 236 ? 83.074 24.126 -48.611 1.00 74.00 236 ASN A O 1
ATOM 1989 N N . ILE A 1 237 ? 83.089 24.383 -46.379 1.00 75.00 237 ILE A N 1
ATOM 1990 C CA . ILE A 1 237 ? 82.432 23.103 -46.077 1.00 75.00 237 ILE A CA 1
ATOM 1991 C C . ILE A 1 237 ? 80.925 23.337 -45.929 1.00 75.00 237 ILE A C 1
ATOM 1993 O O . ILE A 1 237 ? 80.485 24.180 -45.141 1.00 75.00 237 ILE A O 1
ATOM 1997 N N . HIS A 1 238 ? 80.139 22.557 -46.673 1.00 81.00 238 HIS A N 1
ATOM 1998 C CA . HIS A 1 238 ? 78.674 22.605 -46.690 1.00 81.00 238 HIS A CA 1
ATOM 1999 C C . HIS A 1 238 ? 78.091 21.292 -46.158 1.00 81.00 238 HIS A C 1
ATOM 2001 O O . HIS A 1 238 ? 78.603 20.216 -46.465 1.00 81.00 238 HIS A O 1
ATOM 2007 N N . GLU A 1 239 ? 77.003 21.374 -45.391 1.00 84.62 239 GLU A N 1
ATOM 2008 C CA . GLU A 1 239 ? 76.182 20.225 -44.988 1.00 84.62 239 GLU A CA 1
ATOM 2009 C C . GLU A 1 239 ? 74.762 20.395 -45.524 1.00 84.62 239 GLU A C 1
ATOM 2011 O O . GLU A 1 239 ? 74.103 21.409 -45.278 1.00 84.62 239 GLU A O 1
ATOM 2016 N N . SER A 1 240 ? 74.276 19.370 -46.222 1.00 84.00 240 SER A N 1
ATOM 2017 C CA . SER A 1 240 ? 72.903 19.333 -46.713 1.00 84.00 240 SER A CA 1
ATOM 2018 C C . SER A 1 240 ? 71.980 18.789 -45.627 1.00 84.00 240 SER A C 1
ATOM 2020 O O . SER A 1 240 ? 72.080 17.624 -45.232 1.00 84.00 240 SER A O 1
ATOM 2022 N N . ARG A 1 241 ? 71.068 19.625 -45.118 1.00 86.38 241 ARG A N 1
ATOM 2023 C CA . ARG A 1 241 ? 70.093 19.230 -44.089 1.00 86.38 241 ARG A CA 1
ATOM 2024 C C . ARG A 1 241 ? 68.695 19.161 -44.675 1.00 86.38 241 ARG A C 1
ATOM 2026 O O . ARG A 1 241 ? 68.287 20.010 -45.463 1.00 86.38 241 ARG A O 1
ATOM 2033 N N . HIS A 1 242 ? 67.929 18.161 -44.250 1.00 85.69 242 HIS A N 1
ATOM 2034 C CA . HIS A 1 242 ? 66.548 18.000 -44.690 1.00 85.69 242 HIS A CA 1
ATOM 2035 C C . HIS A 1 242 ? 65.703 19.217 -44.292 1.00 85.69 242 HIS A C 1
ATOM 2037 O O . HIS A 1 242 ? 65.671 19.608 -43.122 1.00 85.69 242 HIS A O 1
ATOM 2043 N N . SER A 1 243 ? 64.992 19.801 -45.255 1.00 85.44 243 SER A N 1
ATOM 2044 C CA . SER A 1 243 ? 64.189 20.993 -45.006 1.00 85.44 243 SER A CA 1
ATOM 2045 C C . SER A 1 243 ? 63.019 20.677 -44.060 1.00 85.44 243 SER A C 1
ATOM 2047 O O . SER A 1 243 ? 62.251 19.742 -44.321 1.00 85.44 243 SER A O 1
ATOM 2049 N N . PRO A 1 244 ? 62.801 21.460 -42.985 1.00 79.06 244 PRO A N 1
ATOM 2050 C CA . PRO A 1 244 ? 61.654 21.271 -42.094 1.00 79.06 244 PRO A CA 1
ATOM 2051 C C . PRO A 1 244 ? 60.307 21.537 -42.791 1.00 79.06 244 PRO A C 1
ATOM 2053 O O . PRO A 1 244 ? 59.272 21.080 -42.311 1.00 79.06 244 PRO A O 1
ATOM 2056 N N . SER A 1 245 ? 60.314 22.229 -43.938 1.00 84.56 245 SER A N 1
ATOM 2057 C CA . SER A 1 245 ? 59.148 22.499 -44.790 1.00 84.56 245 SER A CA 1
ATOM 2058 C C . SER A 1 245 ? 59.060 21.580 -46.020 1.00 84.56 245 SER A C 1
ATOM 2060 O O . SER A 1 245 ? 58.350 21.888 -46.979 1.00 84.56 245 SER A O 1
ATOM 2062 N N . CYS A 1 246 ? 59.770 20.444 -46.013 1.00 88.12 246 CYS A N 1
ATOM 2063 C CA . CYS A 1 246 ? 59.744 19.459 -47.094 1.00 88.12 246 CYS A CA 1
ATOM 2064 C C . CYS A 1 246 ? 58.313 18.987 -47.396 1.00 88.12 246 CYS A C 1
ATOM 2066 O O . CYS A 1 246 ? 57.667 18.331 -46.575 1.00 88.12 246 CYS A O 1
ATOM 2068 N N . ARG A 1 247 ? 57.832 19.280 -48.611 1.00 85.81 247 ARG A N 1
ATOM 2069 C CA . ARG A 1 247 ? 56.463 18.954 -49.039 1.00 85.81 247 ARG A CA 1
ATOM 2070 C C . ARG A 1 247 ? 56.180 17.452 -49.024 1.00 85.81 247 ARG A C 1
ATOM 2072 O O . ARG A 1 247 ? 55.087 17.064 -48.630 1.00 85.81 247 ARG A O 1
ATOM 2079 N N . LYS A 1 248 ? 57.169 16.613 -49.357 1.00 87.38 248 LYS A N 1
ATOM 2080 C CA . LYS A 1 248 ? 57.039 15.149 -49.289 1.00 87.38 248 LYS A CA 1
ATOM 2081 C C . LYS A 1 248 ? 56.664 14.681 -47.878 1.00 87.38 248 LYS A C 1
ATOM 2083 O O . LYS A 1 248 ? 55.647 14.018 -47.705 1.00 87.38 248 LYS A O 1
ATOM 2088 N N . CYS A 1 249 ? 57.431 15.089 -46.866 1.00 87.19 249 CYS A N 1
ATOM 2089 C CA . CYS A 1 249 ? 57.160 14.732 -45.471 1.00 87.19 249 CYS A CA 1
ATOM 2090 C C . CYS A 1 249 ? 55.887 15.396 -44.922 1.00 87.19 249 CYS A C 1
ATOM 2092 O O . CYS A 1 249 ? 55.279 14.879 -43.988 1.00 87.19 249 CYS A O 1
ATOM 2094 N N . VAL A 1 250 ? 55.467 16.540 -45.477 1.00 88.81 250 VAL A N 1
ATOM 2095 C CA . VAL A 1 250 ? 54.168 17.148 -45.148 1.00 88.81 250 VAL A CA 1
ATOM 2096 C C . VAL A 1 250 ? 53.019 16.276 -45.659 1.00 88.81 250 VAL A C 1
ATOM 2098 O O . VAL A 1 250 ? 52.110 15.999 -44.881 1.00 88.81 250 VAL A O 1
ATOM 2101 N N . TYR A 1 251 ? 53.065 15.802 -46.909 1.00 90.00 251 TYR A N 1
ATOM 2102 C CA . TYR A 1 251 ? 52.029 14.919 -47.460 1.00 90.00 251 TYR A CA 1
ATOM 2103 C C . TYR A 1 251 ? 51.973 13.562 -46.753 1.00 90.00 251 TYR A C 1
ATOM 2105 O O . TYR A 1 251 ? 50.882 13.078 -46.472 1.00 90.00 251 TYR A O 1
ATOM 2113 N N . GLU A 1 252 ? 53.123 12.992 -46.385 1.00 87.75 252 GLU A N 1
ATOM 2114 C CA . GLU A 1 252 ? 53.199 11.777 -45.562 1.00 87.75 252 GLU A CA 1
ATOM 2115 C C . GLU A 1 252 ? 52.509 11.978 -44.206 1.00 87.75 252 GLU A C 1
ATOM 2117 O O . GLU A 1 252 ? 51.577 11.250 -43.868 1.00 87.75 252 GLU A O 1
ATOM 2122 N N . LYS A 1 253 ? 52.870 13.043 -43.474 1.00 88.44 253 LYS A N 1
ATOM 2123 C CA . LYS A 1 253 ? 52.226 13.388 -42.197 1.00 88.44 253 LYS A CA 1
ATOM 2124 C C . LYS A 1 253 ? 50.730 13.655 -42.352 1.00 88.44 253 LYS A C 1
ATOM 2126 O O . LYS A 1 253 ? 49.957 13.278 -41.474 1.00 88.44 253 LYS A O 1
ATOM 2131 N N . GLN A 1 254 ? 50.308 14.300 -43.440 1.00 90.56 254 GLN A N 1
ATOM 2132 C CA . GLN A 1 254 ? 48.893 14.531 -43.734 1.00 90.56 254 GLN A CA 1
ATOM 2133 C C . GLN A 1 254 ? 48.161 13.207 -43.968 1.00 90.56 254 GLN A C 1
ATOM 2135 O O . GLN A 1 254 ? 47.165 12.965 -43.290 1.00 90.56 254 GLN A O 1
ATOM 2140 N N . ALA A 1 255 ? 48.685 12.323 -44.821 1.00 89.12 255 ALA A N 1
ATOM 2141 C CA . ALA A 1 255 ? 48.107 11.007 -45.094 1.00 89.12 255 ALA A CA 1
ATOM 2142 C C . ALA A 1 255 ? 48.029 10.142 -43.823 1.00 89.12 255 ALA A C 1
ATOM 2144 O O . ALA A 1 255 ? 46.983 9.568 -43.515 1.00 89.12 255 ALA A O 1
ATOM 2145 N N . GLU A 1 256 ? 49.097 10.108 -43.023 1.00 88.69 256 GLU A N 1
ATOM 2146 C CA . GLU A 1 256 ? 49.132 9.403 -41.737 1.00 88.69 256 GLU A CA 1
ATOM 2147 C C . GLU A 1 256 ? 48.211 10.024 -40.683 1.00 88.69 256 GLU A C 1
ATOM 2149 O O . GLU A 1 256 ? 47.761 9.333 -39.762 1.00 88.69 256 GLU A O 1
ATOM 2154 N N . SER A 1 257 ? 47.904 11.320 -40.783 1.00 91.19 257 SER A N 1
ATOM 2155 C CA . SER A 1 257 ? 46.977 11.988 -39.868 1.00 91.19 257 SER A CA 1
ATOM 2156 C C . SER A 1 257 ? 45.519 11.606 -40.121 1.00 91.19 257 SER A C 1
ATOM 2158 O O . SER A 1 257 ? 44.739 11.627 -39.165 1.00 91.19 257 SER A O 1
ATOM 2160 N N . ILE A 1 258 ? 45.164 11.173 -41.341 1.00 93.62 258 ILE A N 1
ATOM 2161 C CA . ILE A 1 258 ? 43.784 10.824 -41.693 1.00 93.62 258 ILE A CA 1
ATOM 2162 C C . ILE A 1 258 ? 43.303 9.652 -40.834 1.00 93.62 258 ILE A C 1
ATOM 2164 O O . ILE A 1 258 ? 43.835 8.534 -40.857 1.00 93.62 258 ILE A O 1
ATOM 2168 N N . SER A 1 259 ? 42.240 9.911 -40.082 1.00 92.94 259 SER A N 1
ATOM 2169 C CA . SER A 1 259 ? 41.532 8.917 -39.291 1.00 92.94 259 SER A CA 1
ATOM 2170 C C . SER A 1 259 ? 40.042 8.922 -39.601 1.00 92.94 259 SER A C 1
ATOM 2172 O O . SER A 1 259 ? 39.460 9.892 -40.099 1.00 92.94 259 SER A O 1
ATOM 2174 N N . ILE A 1 260 ? 39.404 7.805 -39.287 1.00 93.62 260 ILE A N 1
ATOM 2175 C CA . ILE A 1 260 ? 37.960 7.658 -39.300 1.00 93.62 260 ILE A CA 1
ATOM 2176 C C . ILE A 1 260 ? 37.502 7.104 -37.957 1.00 93.62 260 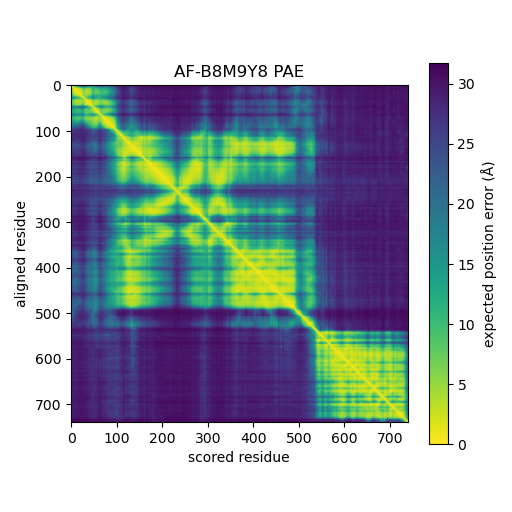ILE A C 1
ATOM 2178 O O . ILE A 1 260 ? 38.046 6.121 -37.454 1.00 93.62 260 ILE A O 1
ATOM 2182 N N . GLU A 1 261 ? 36.502 7.752 -37.377 1.00 92.88 261 GLU A N 1
ATOM 2183 C CA . GLU A 1 261 ? 35.825 7.246 -36.189 1.00 92.88 261 GLU A CA 1
ATOM 2184 C C . GLU A 1 261 ? 34.988 6.014 -36.559 1.00 92.88 261 GLU A C 1
ATOM 2186 O O . GLU A 1 261 ? 34.360 5.987 -37.618 1.00 92.88 261 GLU A O 1
ATOM 2191 N N . VAL A 1 262 ? 34.969 4.985 -35.719 1.00 92.25 262 VAL A N 1
ATOM 2192 C CA . VAL A 1 262 ? 34.119 3.805 -35.915 1.00 92.25 262 VAL A CA 1
ATOM 2193 C C . VAL A 1 262 ? 32.638 4.171 -35.793 1.00 92.25 262 VAL A C 1
ATOM 2195 O O . VAL A 1 262 ? 32.254 5.032 -35.012 1.00 92.25 262 VAL A O 1
ATOM 2198 N N . HIS A 1 263 ? 31.788 3.484 -36.547 1.00 90.38 263 HIS A N 1
ATOM 2199 C CA . HIS A 1 263 ? 30.338 3.535 -36.393 1.00 90.38 263 HIS A CA 1
ATOM 2200 C C . HIS A 1 263 ? 29.866 2.222 -35.768 1.00 90.38 263 HIS A C 1
ATOM 2202 O O . HIS A 1 263 ? 30.075 1.153 -36.339 1.00 90.38 263 HIS A O 1
ATOM 2208 N N . GLU A 1 264 ? 29.223 2.293 -34.607 1.00 87.94 264 GLU A N 1
ATOM 2209 C CA . GLU A 1 264 ? 28.618 1.139 -33.939 1.00 87.94 264 GLU A CA 1
ATOM 2210 C C . GLU A 1 264 ? 27.113 1.103 -34.233 1.00 87.94 264 GLU A C 1
ATOM 2212 O O . GLU A 1 264 ? 26.447 2.137 -34.179 1.00 87.94 264 GLU A O 1
ATOM 2217 N N . TRP A 1 265 ? 26.570 -0.078 -34.549 1.00 88.62 265 TRP A N 1
ATOM 2218 C CA . TRP A 1 265 ? 25.127 -0.241 -34.767 1.00 88.62 265 TRP A CA 1
ATOM 2219 C C . TRP A 1 265 ? 24.323 0.233 -33.544 1.00 88.62 265 TRP A C 1
ATOM 2221 O O . TRP A 1 265 ? 24.796 0.154 -32.412 1.00 88.62 265 TRP A O 1
ATOM 2231 N N . SER A 1 266 ? 23.089 0.705 -33.727 1.00 85.38 266 SER A N 1
ATOM 2232 C CA . SER A 1 266 ? 22.336 1.319 -32.619 1.00 85.38 266 SER A CA 1
ATOM 2233 C C . SER A 1 266 ? 21.783 0.320 -31.592 1.00 85.38 266 SER A C 1
ATOM 2235 O O . SER A 1 266 ? 21.581 0.690 -30.438 1.00 85.38 266 SER A O 1
ATOM 2237 N N . LEU A 1 267 ? 21.534 -0.936 -31.979 1.00 87.25 267 LEU A N 1
ATOM 2238 C CA . LEU A 1 267 ? 20.925 -1.972 -31.127 1.00 87.25 267 LEU A CA 1
ATOM 2239 C C . LEU A 1 267 ? 21.718 -3.279 -31.175 1.00 87.25 267 LEU A C 1
ATOM 2241 O O . LEU A 1 267 ? 22.431 -3.529 -32.136 1.00 87.25 267 LEU A O 1
ATOM 2245 N N . SER A 1 268 ? 21.584 -4.140 -30.163 1.00 86.12 268 SER A N 1
ATOM 2246 C CA . SER A 1 268 ? 22.265 -5.445 -30.136 1.00 86.12 268 SER A CA 1
ATOM 2247 C C . SER A 1 268 ? 21.923 -6.303 -31.363 1.00 86.12 268 SER A C 1
ATOM 2249 O O . SER A 1 268 ? 20.770 -6.351 -31.787 1.00 86.12 268 SER A O 1
ATOM 2251 N N . SER A 1 269 ? 22.903 -7.055 -31.878 1.00 83.62 269 SER A N 1
ATOM 2252 C CA . SER A 1 269 ? 22.683 -8.056 -32.935 1.00 83.62 269 SER A CA 1
ATOM 2253 C C . SER A 1 269 ? 21.754 -9.198 -32.499 1.00 83.62 269 SER A C 1
ATOM 2255 O O . SER A 1 269 ? 21.109 -9.839 -33.329 1.00 83.62 269 SER A O 1
ATOM 2257 N N . ASN A 1 270 ? 21.628 -9.441 -31.189 1.00 87.56 270 ASN A N 1
ATOM 2258 C CA . ASN A 1 270 ? 20.609 -10.338 -30.663 1.00 87.56 270 ASN A CA 1
ATOM 2259 C C . ASN A 1 270 ? 19.241 -9.636 -30.675 1.00 87.56 270 ASN A C 1
ATOM 2261 O O . ASN A 1 270 ? 18.964 -8.745 -29.867 1.00 87.56 270 ASN A O 1
ATOM 2265 N N . HIS A 1 271 ? 18.350 -10.109 -31.546 1.00 88.06 271 HIS A N 1
ATOM 2266 C CA . HIS A 1 271 ? 17.005 -9.565 -31.721 1.00 88.06 271 HIS A CA 1
ATOM 2267 C C . HIS A 1 271 ? 16.146 -9.548 -30.439 1.00 88.06 271 HIS A C 1
ATOM 2269 O O . HIS A 1 271 ? 15.253 -8.711 -30.317 1.00 88.06 271 HIS A O 1
ATOM 2275 N N . LEU A 1 272 ? 16.375 -10.440 -29.468 1.00 89.94 272 LEU A N 1
ATOM 2276 C CA . LEU A 1 272 ? 15.653 -10.438 -28.186 1.00 89.94 272 LEU A CA 1
ATOM 2277 C C . LEU A 1 272 ? 16.174 -9.341 -27.247 1.00 89.94 272 LEU A C 1
ATOM 2279 O O . LEU A 1 272 ? 15.381 -8.679 -26.571 1.00 89.94 272 LEU A O 1
ATOM 2283 N N . HIS A 1 273 ? 17.486 -9.089 -27.251 1.00 86.81 273 HIS A N 1
ATOM 2284 C CA . HIS A 1 273 ? 18.064 -7.937 -26.556 1.00 86.81 273 HIS A CA 1
ATOM 2285 C C . HIS A 1 273 ? 17.587 -6.625 -27.170 1.00 86.81 273 HIS A C 1
ATOM 2287 O O . HIS A 1 273 ? 17.129 -5.763 -26.430 1.00 86.81 273 HIS A O 1
ATOM 2293 N N . ALA A 1 274 ? 17.593 -6.503 -28.500 1.00 88.62 274 ALA A N 1
ATOM 2294 C CA . ALA A 1 274 ? 17.096 -5.311 -29.187 1.00 88.62 274 ALA A CA 1
ATOM 2295 C C . ALA A 1 274 ? 15.640 -4.989 -28.801 1.00 88.62 274 ALA A C 1
ATOM 2297 O O . ALA A 1 274 ? 15.339 -3.863 -28.407 1.00 88.62 274 ALA A O 1
ATOM 2298 N N . LYS A 1 275 ? 14.751 -5.995 -28.801 1.00 90.50 275 LYS A N 1
ATOM 2299 C CA . LYS A 1 275 ? 13.351 -5.846 -28.350 1.00 90.50 275 LYS A CA 1
ATOM 2300 C C . LYS A 1 275 ? 13.243 -5.374 -26.899 1.00 90.50 275 LYS A C 1
ATOM 2302 O O . LYS A 1 275 ? 12.402 -4.534 -26.590 1.00 90.50 275 LYS A O 1
ATOM 2307 N N . SER A 1 276 ? 14.101 -5.900 -26.026 1.00 87.88 276 SER A N 1
ATOM 2308 C CA . SER A 1 276 ? 14.162 -5.498 -24.617 1.00 87.88 276 SER A CA 1
ATOM 2309 C C . SER A 1 276 ? 14.611 -4.042 -24.478 1.00 87.88 276 SER A C 1
ATOM 2311 O O . SER A 1 276 ? 13.958 -3.263 -23.793 1.00 87.88 276 SER A O 1
ATOM 2313 N N . THR A 1 277 ? 15.668 -3.642 -25.187 1.00 86.44 277 THR A N 1
ATOM 2314 C CA . THR A 1 277 ? 16.174 -2.264 -25.193 1.00 86.44 277 THR A CA 1
ATOM 2315 C C . THR A 1 277 ? 15.123 -1.274 -25.691 1.00 86.44 277 THR A C 1
ATOM 2317 O O . THR A 1 277 ? 14.930 -0.236 -25.067 1.00 86.44 277 THR A O 1
ATOM 2320 N N . VAL A 1 278 ? 14.390 -1.593 -26.763 1.00 89.31 278 VAL A N 1
ATOM 2321 C CA . VAL A 1 278 ? 13.334 -0.710 -27.292 1.00 89.31 278 VAL A CA 1
ATOM 2322 C C . VAL A 1 278 ? 12.203 -0.501 -26.280 1.00 89.31 278 VAL A C 1
ATOM 2324 O O . VAL A 1 278 ? 11.725 0.620 -26.126 1.00 89.31 278 VAL A O 1
ATOM 2327 N N . PHE A 1 279 ? 11.808 -1.546 -25.549 1.00 87.62 279 PHE A N 1
ATOM 2328 C CA . PHE A 1 279 ? 10.844 -1.414 -24.452 1.00 87.62 279 PHE A CA 1
ATOM 2329 C C . PHE A 1 279 ? 11.354 -0.508 -23.328 1.00 87.62 279 PHE A C 1
ATOM 2331 O O . PHE A 1 279 ? 10.613 0.323 -22.810 1.00 87.62 279 PHE A O 1
ATOM 2338 N N . GLU A 1 280 ? 12.625 -0.640 -22.954 1.00 84.69 280 GLU A N 1
ATOM 2339 C CA . GLU A 1 280 ? 13.225 0.178 -21.900 1.00 84.69 280 GLU A CA 1
ATOM 2340 C C . GLU A 1 280 ? 13.365 1.657 -22.307 1.00 84.69 280 GLU A C 1
ATOM 2342 O O . GLU A 1 280 ? 13.250 2.534 -21.448 1.00 84.69 280 GLU A O 1
ATOM 2347 N N . LEU A 1 281 ? 13.552 1.936 -23.604 1.00 83.88 281 LEU A N 1
ATOM 2348 C CA . LEU A 1 281 ? 13.574 3.287 -24.176 1.00 83.88 281 LEU A CA 1
ATOM 2349 C C . LEU A 1 281 ? 12.182 3.935 -24.236 1.00 83.88 281 LEU A C 1
ATOM 2351 O O . LEU A 1 281 ? 12.076 5.142 -24.029 1.00 83.88 281 LEU A O 1
ATOM 2355 N N . ASN A 1 282 ? 11.124 3.156 -24.494 1.00 86.00 282 ASN A N 1
ATOM 2356 C CA . ASN A 1 282 ? 9.740 3.642 -24.575 1.00 86.00 282 ASN A CA 1
ATOM 2357 C C . ASN A 1 282 ? 8.815 2.942 -23.566 1.00 86.00 282 ASN A C 1
ATOM 2359 O O . ASN A 1 282 ? 7.824 2.306 -23.927 1.00 86.00 282 ASN A O 1
ATOM 2363 N N . LYS A 1 283 ? 9.137 3.046 -22.272 1.00 79.75 283 LYS A N 1
ATOM 2364 C CA . LYS A 1 283 ? 8.339 2.395 -21.223 1.00 79.75 283 LYS A CA 1
ATOM 2365 C C . LYS A 1 283 ? 6.899 2.913 -21.226 1.00 79.75 283 LYS A C 1
ATOM 2367 O O . LYS A 1 283 ? 6.702 4.124 -21.101 1.00 79.75 283 LYS A O 1
ATOM 2372 N N . PRO A 1 284 ? 5.884 2.027 -21.229 1.00 74.81 284 PRO A N 1
ATOM 2373 C CA . PRO A 1 284 ? 4.501 2.467 -21.131 1.00 74.81 284 PRO A CA 1
ATOM 2374 C C . PRO A 1 284 ? 4.270 3.288 -19.848 1.00 74.81 284 PRO A C 1
ATOM 2376 O O . PRO A 1 284 ? 4.837 2.946 -18.800 1.00 74.81 284 PRO A O 1
ATOM 2379 N N . PRO A 1 285 ? 3.404 4.320 -19.866 1.00 67.69 285 PRO A N 1
ATOM 2380 C CA . PRO A 1 285 ? 3.223 5.234 -18.735 1.00 67.69 285 PRO A CA 1
ATOM 2381 C C . PRO A 1 285 ? 2.990 4.557 -17.368 1.00 67.69 285 PRO A C 1
ATOM 2383 O O . PRO A 1 285 ? 3.615 4.973 -16.390 1.00 67.69 285 PRO A O 1
ATOM 2386 N N . PRO A 1 286 ? 2.200 3.466 -17.249 1.00 63.16 286 PRO A N 1
ATOM 2387 C CA . PRO A 1 286 ? 2.040 2.763 -15.973 1.00 63.16 286 PRO A CA 1
ATOM 2388 C C . PRO A 1 286 ? 3.354 2.238 -15.367 1.00 63.16 286 PRO A C 1
ATOM 2390 O O . PRO A 1 286 ? 3.474 2.195 -14.144 1.00 63.16 286 PRO A O 1
ATOM 2393 N N . PHE A 1 287 ? 4.346 1.890 -16.194 1.00 63.50 287 PHE A N 1
ATOM 2394 C CA . PHE A 1 287 ? 5.676 1.445 -15.760 1.00 63.50 287 PHE A CA 1
ATOM 2395 C C . PHE A 1 287 ? 6.653 2.606 -15.530 1.00 63.50 287 PHE A C 1
ATOM 2397 O O . PHE A 1 287 ? 7.598 2.462 -14.757 1.00 63.50 287 PHE A O 1
ATOM 2404 N N . ALA A 1 288 ? 6.428 3.759 -16.166 1.00 57.69 288 ALA A N 1
ATOM 2405 C CA . ALA A 1 288 ? 7.282 4.939 -16.030 1.00 57.69 288 ALA A CA 1
ATOM 2406 C C . ALA A 1 288 ? 6.942 5.797 -14.794 1.00 57.69 288 ALA A C 1
ATOM 2408 O O . ALA A 1 288 ? 7.846 6.321 -14.140 1.00 57.69 288 ALA A O 1
ATOM 2409 N N . CYS A 1 289 ? 5.653 5.941 -14.460 1.00 51.56 289 CYS A N 1
ATOM 2410 C CA . CYS A 1 289 ? 5.183 6.855 -13.409 1.00 51.56 289 CYS A CA 1
ATOM 2411 C C . CYS A 1 289 ? 4.105 6.276 -12.475 1.00 51.56 289 CYS A C 1
ATOM 2413 O O . CYS A 1 289 ? 3.775 6.904 -11.471 1.00 51.56 289 CYS A O 1
ATOM 2415 N N . GLY A 1 290 ? 3.582 5.070 -12.728 1.00 44.12 290 GLY A N 1
ATOM 2416 C CA . GLY A 1 290 ? 2.441 4.521 -11.978 1.00 44.12 290 GLY A CA 1
ATOM 2417 C C . GLY A 1 290 ? 2.667 4.332 -10.469 1.00 44.12 290 GLY A C 1
ATOM 2418 O O . GLY A 1 290 ? 1.704 4.355 -9.701 1.00 44.12 290 GLY A O 1
ATOM 2419 N N . LEU A 1 291 ? 3.925 4.192 -10.035 1.00 48.94 291 LEU A N 1
ATOM 2420 C CA . LEU A 1 291 ? 4.310 4.041 -8.624 1.00 48.94 291 LEU A CA 1
ATOM 2421 C C . LEU A 1 291 ? 5.008 5.279 -8.031 1.00 48.94 291 LEU A C 1
ATOM 2423 O O . LEU A 1 291 ? 5.277 5.293 -6.831 1.00 48.94 291 LEU A O 1
ATOM 2427 N N . SER A 1 292 ? 5.273 6.327 -8.823 1.00 50.47 292 SER A N 1
ATOM 2428 C CA . SER A 1 292 ? 6.016 7.510 -8.353 1.00 50.47 292 SER A CA 1
ATOM 2429 C C . SER A 1 292 ? 5.362 8.261 -7.182 1.00 50.47 292 SER A C 1
ATOM 2431 O O . SER A 1 292 ? 6.109 8.715 -6.319 1.00 50.47 292 SER A O 1
ATOM 2433 N N . PRO A 1 293 ? 4.017 8.329 -7.030 1.00 47.19 293 PRO A N 1
ATOM 2434 C CA . PRO A 1 293 ? 3.400 8.971 -5.863 1.00 47.19 293 PRO A CA 1
ATOM 2435 C C . PRO A 1 293 ? 3.582 8.197 -4.547 1.00 47.19 293 PRO A C 1
ATOM 2437 O O . PRO A 1 293 ? 3.237 8.709 -3.484 1.00 47.19 293 PRO A O 1
ATOM 2440 N N . PHE A 1 294 ? 4.062 6.951 -4.612 1.00 46.62 294 PHE A N 1
ATOM 2441 C CA . PHE A 1 294 ? 4.198 6.037 -3.472 1.00 46.62 294 PHE A CA 1
ATOM 2442 C C . PHE A 1 294 ? 5.653 5.660 -3.180 1.00 46.62 294 PHE A C 1
ATOM 2444 O O . PHE A 1 294 ? 5.920 4.954 -2.210 1.00 46.62 294 PHE A O 1
ATOM 2451 N N . PHE A 1 295 ? 6.587 6.121 -4.012 1.00 46.44 295 PHE A N 1
ATOM 2452 C CA . PHE A 1 295 ? 8.014 5.919 -3.835 1.00 46.44 295 PHE A CA 1
ATOM 2453 C C . PHE A 1 295 ? 8.635 7.218 -3.330 1.00 46.44 295 PHE A C 1
ATOM 2455 O O . PHE A 1 295 ? 8.831 8.161 -4.092 1.00 46.44 295 PHE A O 1
ATOM 2462 N N . THR A 1 296 ? 8.951 7.270 -2.039 1.00 46.69 296 THR A N 1
ATOM 2463 C CA . THR A 1 296 ? 9.866 8.276 -1.499 1.00 46.69 296 THR A CA 1
ATOM 2464 C C . THR A 1 296 ? 11.286 7.756 -1.713 1.00 46.69 296 THR A C 1
ATOM 2466 O O . THR A 1 296 ? 11.671 6.787 -1.054 1.00 46.69 296 THR A O 1
ATOM 2469 N N . PRO A 1 297 ? 12.074 8.331 -2.639 1.00 47.16 297 PRO A N 1
ATOM 2470 C CA . PRO A 1 297 ? 13.434 7.872 -2.866 1.00 47.16 297 PRO A CA 1
ATOM 2471 C C . PRO A 1 297 ? 14.252 8.082 -1.592 1.00 47.16 297 PRO A C 1
ATOM 2473 O O . PRO A 1 297 ? 14.446 9.212 -1.140 1.00 47.16 297 PRO A O 1
ATOM 2476 N N . ILE A 1 298 ? 14.753 6.990 -1.017 1.00 46.09 298 ILE A N 1
ATOM 2477 C CA . ILE A 1 298 ? 15.765 7.044 0.036 1.00 46.09 298 ILE A CA 1
ATOM 2478 C C . ILE A 1 298 ? 17.015 7.623 -0.642 1.00 46.09 298 ILE A C 1
ATOM 2480 O O . ILE A 1 298 ? 17.697 6.912 -1.369 1.00 46.09 298 ILE A O 1
ATOM 2484 N N . LYS A 1 299 ? 17.276 8.925 -0.448 1.00 49.81 299 LYS A N 1
ATOM 2485 C CA . LYS A 1 299 ? 18.403 9.696 -1.026 1.00 49.81 299 LYS A CA 1
ATOM 2486 C C . LYS A 1 299 ? 18.275 10.143 -2.497 1.00 49.81 299 LYS A C 1
ATOM 2488 O O . LYS A 1 299 ? 19.284 10.335 -3.163 1.00 49.81 299 LYS A O 1
ATOM 2493 N N . GLY A 1 300 ? 17.065 10.362 -3.014 1.00 46.91 300 GLY A N 1
ATOM 2494 C CA . GLY A 1 300 ? 16.858 11.116 -4.270 1.00 46.91 300 GLY A CA 1
ATOM 2495 C C . GLY A 1 300 ? 17.227 10.422 -5.596 1.00 46.91 300 GLY A C 1
ATOM 2496 O O . GLY A 1 300 ? 16.816 10.913 -6.643 1.00 46.91 300 GLY A O 1
ATOM 2497 N N . ALA A 1 301 ? 17.915 9.275 -5.580 1.00 54.72 301 ALA A N 1
ATOM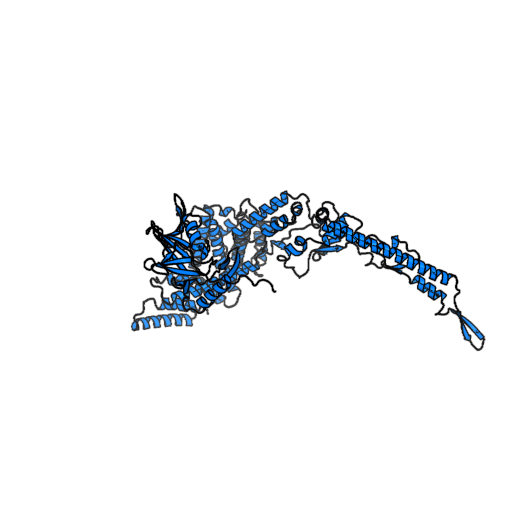 2498 C CA . ALA A 1 301 ? 18.266 8.501 -6.777 1.00 54.72 301 ALA A CA 1
ATOM 2499 C C . ALA A 1 301 ? 17.439 7.205 -6.911 1.00 54.72 301 ALA A C 1
ATOM 2501 O O . ALA A 1 301 ? 16.987 6.619 -5.923 1.00 54.72 301 ALA A O 1
ATOM 2502 N N . ARG A 1 302 ? 17.231 6.740 -8.153 1.00 63.31 302 ARG A 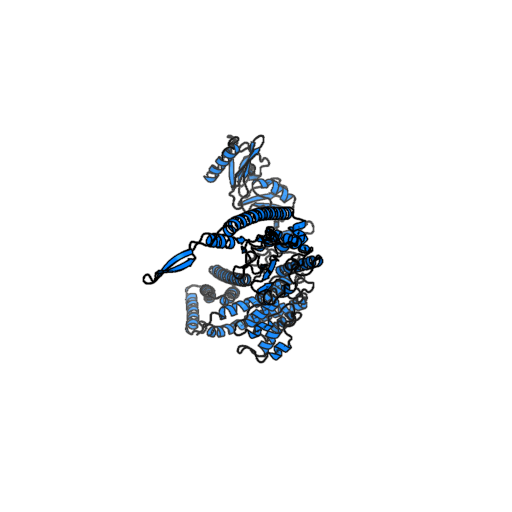N 1
ATOM 2503 C CA . ARG A 1 302 ? 16.677 5.404 -8.435 1.00 63.31 302 ARG A CA 1
ATOM 2504 C C . ARG A 1 302 ? 17.760 4.367 -8.123 1.00 63.31 302 ARG A C 1
ATOM 2506 O O . ARG A 1 302 ? 18.787 4.371 -8.779 1.00 63.31 302 ARG A O 1
ATOM 2513 N N . ARG A 1 303 ? 17.524 3.489 -7.140 1.00 74.44 303 ARG A N 1
ATOM 2514 C CA . ARG A 1 303 ? 18.484 2.452 -6.703 1.00 74.44 303 ARG A CA 1
ATOM 2515 C C . ARG A 1 303 ? 18.822 1.424 -7.791 1.00 74.44 303 ARG A C 1
ATOM 2517 O O . ARG A 1 303 ? 19.954 0.964 -7.855 1.00 74.44 303 ARG A O 1
ATOM 2524 N N . ILE A 1 304 ? 17.832 1.045 -8.600 1.00 77.19 304 ILE A N 1
ATOM 2525 C CA . ILE A 1 304 ? 17.976 0.047 -9.664 1.00 77.19 304 ILE A CA 1
ATOM 2526 C C . ILE A 1 304 ? 17.948 0.759 -11.018 1.00 77.19 304 ILE A C 1
ATOM 2528 O O . ILE A 1 304 ? 16.934 1.379 -11.353 1.00 77.19 304 ILE A O 1
ATOM 2532 N N . ASN A 1 305 ? 19.025 0.635 -11.794 1.00 77.62 305 ASN A N 1
ATOM 2533 C CA . ASN A 1 305 ? 19.175 1.226 -13.129 1.00 77.62 305 ASN A CA 1
ATOM 2534 C C . ASN A 1 305 ? 19.645 0.177 -14.144 1.00 77.62 305 ASN A C 1
ATOM 2536 O O . ASN A 1 305 ? 20.063 -0.913 -13.768 1.00 77.62 305 ASN A O 1
ATOM 2540 N N . LEU A 1 306 ? 19.561 0.484 -15.440 1.00 78.81 306 LEU A N 1
ATOM 2541 C CA . LEU A 1 306 ? 20.182 -0.348 -16.471 1.00 78.81 306 LEU A CA 1
ATOM 2542 C C . LEU A 1 306 ? 21.650 0.039 -16.613 1.00 78.81 306 LEU A C 1
ATOM 2544 O O . LEU A 1 306 ? 21.954 1.197 -16.898 1.00 78.81 306 LEU A O 1
ATOM 2548 N N . LEU A 1 307 ? 22.543 -0.935 -16.461 1.00 82.25 307 LEU A N 1
ATOM 2549 C CA . LEU A 1 307 ? 23.975 -0.763 -16.659 1.00 82.25 307 LEU A CA 1
ATOM 2550 C C . LEU A 1 307 ? 24.473 -1.656 -17.796 1.00 82.25 307 LEU A C 1
ATOM 2552 O O . LEU A 1 307 ? 23.980 -2.761 -18.025 1.00 82.25 307 LEU A O 1
ATOM 2556 N N . LEU A 1 308 ? 25.468 -1.142 -18.509 1.00 78.44 308 LEU A N 1
ATOM 2557 C CA . LEU A 1 308 ? 26.189 -1.841 -19.561 1.00 78.44 308 LEU A CA 1
ATOM 2558 C C . LEU A 1 308 ? 27.261 -2.747 -18.966 1.00 78.44 308 LEU A C 1
ATOM 2560 O O . LEU A 1 308 ? 28.138 -2.273 -18.246 1.00 78.44 308 LEU A O 1
ATOM 2564 N N . GLN A 1 309 ? 27.249 -4.028 -19.332 1.00 73.44 309 GLN A N 1
ATOM 2565 C CA . GLN A 1 309 ? 28.347 -4.934 -18.982 1.00 73.44 309 GLN A CA 1
ATOM 2566 C C . GLN A 1 309 ? 29.622 -4.634 -19.793 1.00 73.44 309 GLN A C 1
ATOM 2568 O O . GLN A 1 309 ? 30.735 -4.757 -19.286 1.00 73.44 309 GLN A O 1
ATOM 2573 N N . ASN A 1 310 ? 29.458 -4.198 -21.047 1.00 76.06 310 ASN A N 1
ATOM 2574 C CA . ASN A 1 310 ? 30.546 -3.926 -21.985 1.00 76.06 310 ASN A CA 1
ATOM 2575 C C . ASN A 1 310 ? 30.599 -2.437 -22.342 1.00 76.06 310 ASN A C 1
ATOM 2577 O O . ASN A 1 310 ? 29.563 -1.816 -22.577 1.00 76.06 310 ASN A O 1
ATOM 2581 N N . LYS A 1 311 ? 31.807 -1.870 -22.444 1.00 77.00 311 LYS A N 1
ATOM 2582 C CA . LYS A 1 311 ? 31.991 -0.489 -22.916 1.00 77.00 311 LYS A CA 1
ATOM 2583 C C . LYS A 1 311 ? 31.659 -0.388 -24.416 1.00 77.00 311 LYS A C 1
ATOM 2585 O O . LYS A 1 311 ? 32.125 -1.250 -25.165 1.00 77.00 311 LYS A O 1
ATOM 2590 N N . PRO A 1 312 ? 30.933 0.656 -24.864 1.00 79.06 312 PRO A N 1
ATOM 2591 C CA . PRO A 1 312 ? 30.705 0.896 -26.289 1.00 79.06 312 PRO A CA 1
ATOM 2592 C C . PRO A 1 312 ? 32.033 1.169 -26.995 1.00 79.06 312 PRO A C 1
ATOM 2594 O O . PRO A 1 312 ? 32.958 1.721 -26.388 1.00 79.06 312 PRO A O 1
ATOM 2597 N N . HIS A 1 313 ? 32.132 0.836 -28.280 1.00 81.00 313 HIS A N 1
ATOM 2598 C CA . HIS A 1 313 ? 33.372 0.999 -29.044 1.00 81.00 313 HIS A CA 1
ATOM 2599 C C . HIS A 1 313 ? 33.839 2.461 -29.084 1.00 81.00 313 HIS A C 1
ATOM 2601 O O . HIS A 1 313 ? 35.039 2.723 -28.950 1.00 81.00 313 HIS A O 1
ATOM 2607 N N . LEU A 1 314 ? 32.888 3.398 -29.143 1.00 79.50 314 LEU A N 1
ATOM 2608 C CA . LEU A 1 314 ? 33.111 4.848 -29.072 1.00 79.50 314 LEU A CA 1
ATOM 2609 C C . LEU A 1 314 ? 33.736 5.310 -27.742 1.00 79.50 314 LEU A C 1
ATOM 2611 O O . LEU A 1 314 ? 34.452 6.307 -27.698 1.00 79.50 314 LEU A O 1
ATOM 2615 N N . GLY A 1 315 ? 33.507 4.565 -26.656 1.00 74.75 315 GLY A N 1
ATOM 2616 C CA . GLY A 1 315 ? 34.055 4.837 -25.324 1.00 74.75 315 GLY A CA 1
ATOM 2617 C C . GLY A 1 315 ? 35.428 4.208 -25.068 1.00 74.75 315 GLY A C 1
ATOM 2618 O O . GLY A 1 315 ? 35.886 4.176 -23.924 1.00 74.75 315 GLY A O 1
ATOM 2619 N N . THR A 1 316 ? 36.080 3.658 -26.097 1.00 81.44 316 THR A N 1
ATOM 2620 C CA . THR A 1 316 ? 37.397 3.015 -25.986 1.00 81.44 316 THR A CA 1
ATOM 2621 C C . THR A 1 316 ? 38.463 3.772 -26.776 1.00 81.44 316 THR A C 1
ATOM 2623 O O . THR A 1 316 ? 38.159 4.484 -27.728 1.00 81.44 316 THR A O 1
ATOM 2626 N N . HIS A 1 317 ? 39.744 3.542 -26.460 1.00 81.50 317 HIS A N 1
ATOM 2627 C CA . HIS A 1 317 ? 40.873 4.075 -27.244 1.00 81.50 317 HIS A CA 1
ATOM 2628 C C . HIS A 1 317 ? 40.879 3.605 -28.714 1.00 81.50 317 HIS A C 1
ATOM 2630 O O . HIS A 1 317 ? 41.674 4.089 -29.510 1.00 81.50 317 HIS A O 1
ATOM 2636 N N . ARG A 1 318 ? 40.015 2.645 -29.080 1.00 79.81 318 ARG A N 1
ATOM 2637 C CA . ARG A 1 318 ? 39.887 2.078 -30.430 1.00 79.81 318 ARG A CA 1
ATOM 2638 C C . ARG A 1 318 ? 38.832 2.788 -31.287 1.00 79.81 318 ARG A C 1
ATOM 2640 O O . ARG A 1 318 ? 38.501 2.264 -32.353 1.00 79.81 318 ARG A O 1
ATOM 2647 N N . ARG A 1 319 ? 38.284 3.919 -30.816 1.00 85.62 319 ARG A N 1
ATOM 2648 C CA . ARG A 1 319 ? 37.254 4.691 -31.528 1.00 85.62 319 ARG A CA 1
ATOM 2649 C C . ARG A 1 319 ? 37.757 5.240 -32.864 1.00 85.62 319 ARG A C 1
ATOM 2651 O O . ARG A 1 319 ? 37.023 5.212 -33.837 1.00 85.62 319 ARG A O 1
ATOM 2658 N N . ASP A 1 320 ? 39.011 5.683 -32.917 1.00 88.62 320 ASP A N 1
ATOM 2659 C CA . ASP A 1 320 ? 39.622 6.279 -34.102 1.00 88.62 320 ASP A CA 1
ATOM 2660 C C . ASP A 1 320 ? 40.500 5.238 -34.799 1.00 88.62 320 ASP A C 1
ATOM 2662 O O . ASP A 1 320 ? 41.345 4.589 -34.175 1.00 88.62 320 ASP A O 1
ATOM 2666 N N . ARG A 1 321 ? 40.309 5.060 -36.107 1.00 88.88 321 ARG A N 1
ATOM 2667 C CA . ARG A 1 321 ? 41.079 4.122 -36.931 1.00 88.88 321 ARG A CA 1
ATOM 2668 C C . ARG A 1 321 ? 41.836 4.870 -38.021 1.00 88.88 321 ARG A C 1
ATOM 2670 O O . ARG A 1 321 ? 41.279 5.743 -38.678 1.00 88.88 321 ARG A O 1
ATOM 2677 N N . LYS A 1 322 ? 43.110 4.526 -38.213 1.00 90.44 322 LYS A N 1
ATOM 2678 C CA . LYS A 1 322 ? 43.961 5.066 -39.287 1.00 90.44 322 LYS A CA 1
ATOM 2679 C C . LYS A 1 322 ? 43.595 4.432 -40.624 1.00 90.44 322 LYS A C 1
ATOM 2681 O O . LYS A 1 322 ? 43.436 3.221 -40.673 1.00 90.44 322 LYS A O 1
ATOM 2686 N N . ILE A 1 323 ? 43.501 5.218 -41.694 1.00 90.88 323 ILE A N 1
ATOM 2687 C CA . ILE A 1 323 ? 42.965 4.754 -42.990 1.00 90.88 323 ILE A CA 1
ATOM 2688 C C . ILE A 1 323 ? 43.808 3.661 -43.663 1.00 90.88 323 ILE A C 1
ATOM 2690 O O . ILE A 1 323 ? 43.236 2.802 -44.329 1.00 90.88 323 ILE A O 1
ATOM 2694 N N . ILE A 1 324 ? 45.123 3.648 -43.420 1.00 82.38 324 ILE A N 1
ATOM 2695 C CA . ILE A 1 324 ? 46.141 2.850 -44.126 1.00 82.38 324 ILE A CA 1
ATOM 2696 C C . ILE A 1 324 ? 45.789 1.373 -44.391 1.00 82.38 324 ILE A C 1
ATOM 2698 O O . ILE A 1 324 ? 46.228 0.844 -45.398 1.00 82.38 324 ILE A O 1
ATOM 2702 N N . ASN A 1 325 ? 44.987 0.712 -43.543 1.00 78.69 325 ASN A N 1
ATOM 2703 C CA . ASN A 1 325 ? 44.584 -0.696 -43.716 1.00 78.69 325 ASN A CA 1
ATOM 2704 C C . ASN A 1 325 ? 43.162 -0.996 -43.199 1.00 78.69 325 ASN A C 1
ATOM 2706 O O . ASN A 1 325 ? 42.890 -2.064 -42.647 1.00 78.69 325 ASN A O 1
ATOM 2710 N N . VAL A 1 326 ? 42.244 -0.034 -43.295 1.00 89.31 326 VAL A N 1
ATOM 2711 C CA . VAL A 1 326 ? 40.909 -0.156 -42.690 1.00 89.31 326 VAL A CA 1
ATOM 2712 C C . VAL A 1 326 ? 39.862 -0.576 -43.715 1.00 89.31 326 VAL A C 1
ATOM 2714 O O . VAL A 1 326 ? 39.649 0.095 -44.720 1.00 89.31 326 VAL A O 1
ATOM 2717 N N . THR A 1 327 ? 39.160 -1.672 -43.427 1.00 89.69 327 THR A N 1
ATOM 2718 C CA . THR A 1 327 ? 38.015 -2.133 -44.226 1.00 89.69 327 THR A CA 1
ATOM 2719 C C . THR A 1 327 ? 36.690 -1.605 -43.676 1.00 89.69 327 THR A C 1
ATOM 2721 O O . THR A 1 327 ? 36.599 -1.183 -42.519 1.00 89.69 327 THR A O 1
ATOM 2724 N N . ARG A 1 328 ? 35.615 -1.717 -44.470 1.00 89.31 328 ARG A N 1
ATOM 2725 C CA . ARG A 1 328 ? 34.244 -1.397 -44.029 1.00 89.31 328 ARG A CA 1
ATOM 2726 C C . ARG A 1 328 ? 33.870 -2.109 -42.721 1.00 89.31 328 ARG A C 1
ATOM 2728 O O . ARG A 1 328 ? 33.302 -1.468 -41.842 1.00 89.31 328 ARG A O 1
ATOM 2735 N N . ASN A 1 329 ? 34.260 -3.375 -42.551 1.00 85.94 329 ASN A N 1
ATOM 2736 C CA . ASN A 1 329 ? 33.977 -4.170 -41.347 1.00 85.94 329 ASN A CA 1
ATOM 2737 C C . ASN A 1 329 ? 34.775 -3.714 -40.116 1.00 85.94 329 ASN A C 1
ATOM 2739 O O . ASN A 1 329 ? 34.378 -3.983 -38.988 1.00 85.94 329 ASN A O 1
ATOM 2743 N N . ASN A 1 330 ? 35.912 -3.037 -40.307 1.00 85.81 330 ASN A N 1
ATOM 2744 C CA . ASN A 1 330 ? 36.688 -2.486 -39.194 1.00 85.81 330 ASN A CA 1
ATOM 2745 C C . ASN A 1 330 ? 36.141 -1.136 -38.707 1.00 85.81 330 ASN A C 1
ATOM 2747 O O . ASN A 1 330 ? 36.405 -0.767 -37.562 1.00 85.81 330 ASN A O 1
ATOM 2751 N N . VAL A 1 331 ? 35.399 -0.417 -39.559 1.00 88.94 331 VAL A N 1
ATOM 2752 C CA . VAL A 1 331 ? 34.755 0.865 -39.224 1.00 88.94 331 VAL A CA 1
ATOM 2753 C C . VAL A 1 331 ? 33.336 0.656 -38.723 1.00 88.94 331 VAL A C 1
ATOM 2755 O O . VAL A 1 331 ? 32.966 1.226 -37.706 1.00 88.94 331 VAL A O 1
ATOM 2758 N N . CYS A 1 332 ? 32.537 -0.136 -39.436 1.00 90.38 332 CYS A N 1
ATOM 2759 C CA . CYS A 1 332 ? 31.135 -0.374 -39.118 1.00 90.38 332 CYS A CA 1
ATOM 2760 C C . CYS A 1 332 ? 31.018 -1.628 -38.255 1.00 90.38 332 CYS A C 1
ATOM 2762 O O . CYS A 1 332 ? 30.991 -2.745 -38.766 1.00 90.38 332 CYS A O 1
ATOM 2764 N N . LEU A 1 333 ? 30.973 -1.425 -36.944 1.00 89.38 333 LEU A N 1
ATOM 2765 C CA . LEU A 1 333 ? 30.931 -2.482 -35.945 1.00 89.38 333 LEU A CA 1
ATOM 2766 C C . LEU A 1 333 ? 29.491 -2.774 -35.525 1.00 89.38 333 LEU A C 1
ATOM 2768 O O . LEU A 1 333 ? 28.620 -1.897 -35.527 1.00 89.38 333 LEU A O 1
ATOM 2772 N N . ASP A 1 334 ? 29.245 -4.020 -35.141 1.00 85.75 334 ASP A N 1
ATOM 2773 C CA . ASP A 1 334 ? 27.990 -4.404 -34.511 1.00 85.75 334 ASP A CA 1
ATOM 2774 C C . ASP A 1 334 ? 27.992 -4.039 -33.034 1.00 85.75 334 ASP A C 1
ATOM 2776 O O . ASP A 1 334 ? 29.016 -4.092 -32.351 1.00 85.75 334 ASP A O 1
ATOM 2780 N N . ASN A 1 335 ? 26.806 -3.710 -32.543 1.00 82.31 335 ASN A N 1
ATOM 2781 C CA . ASN A 1 335 ? 26.598 -3.359 -31.156 1.00 82.31 335 ASN A CA 1
ATOM 2782 C C . ASN A 1 335 ? 26.715 -4.594 -30.255 1.00 82.31 335 ASN A C 1
ATOM 2784 O O . ASN A 1 335 ? 25.963 -5.567 -30.407 1.00 82.31 335 ASN A O 1
ATOM 2788 N N . ARG A 1 336 ? 27.621 -4.533 -29.277 1.00 74.94 336 ARG A N 1
ATOM 2789 C CA . ARG A 1 336 ? 27.823 -5.598 -28.273 1.00 74.94 336 ARG A CA 1
ATOM 2790 C C . ARG A 1 336 ? 27.308 -5.221 -26.884 1.00 74.94 336 ARG A C 1
ATOM 2792 O O . ARG A 1 336 ? 27.707 -5.822 -25.881 1.00 74.94 336 ARG A O 1
ATOM 2799 N N . MET A 1 337 ? 26.455 -4.204 -26.810 1.00 73.38 337 MET A N 1
ATOM 2800 C CA . MET A 1 337 ? 25.889 -3.721 -25.563 1.00 73.38 337 MET A CA 1
ATOM 2801 C C . MET A 1 337 ? 24.829 -4.690 -25.045 1.00 73.38 337 MET A C 1
ATOM 2803 O O . MET A 1 337 ? 23.799 -4.938 -25.676 1.00 73.38 337 MET A O 1
ATOM 2807 N N . HIS A 1 338 ? 25.096 -5.216 -23.855 1.00 76.31 338 HIS A N 1
ATOM 2808 C CA . HIS A 1 338 ? 24.165 -6.010 -23.070 1.00 76.31 338 HIS A CA 1
ATOM 2809 C C . HIS A 1 338 ? 23.817 -5.206 -21.824 1.00 76.31 338 HIS A C 1
ATOM 2811 O O . HIS A 1 338 ? 24.666 -4.993 -20.955 1.00 76.31 338 HIS A O 1
ATOM 2817 N N . PHE A 1 339 ? 22.586 -4.698 -21.790 1.00 78.75 339 PHE A N 1
ATOM 2818 C CA . PHE A 1 339 ? 22.055 -3.999 -20.629 1.00 78.75 339 PHE A CA 1
ATOM 2819 C C . PHE A 1 339 ? 21.536 -5.020 -19.628 1.00 78.75 339 PHE A C 1
ATOM 2821 O O . PHE A 1 339 ? 20.830 -5.953 -20.008 1.00 78.75 339 PHE A O 1
ATOM 2828 N N . GLN A 1 340 ? 21.862 -4.818 -18.360 1.00 80.19 340 GLN A N 1
ATOM 2829 C CA . GLN A 1 340 ? 21.308 -5.576 -17.249 1.00 80.19 340 GLN A CA 1
ATOM 2830 C C . GLN A 1 340 ? 20.898 -4.625 -16.136 1.00 80.19 340 GLN A C 1
ATOM 2832 O O . GLN A 1 340 ? 21.455 -3.534 -15.998 1.00 80.19 340 GLN A O 1
ATOM 2837 N N . TYR A 1 341 ? 19.908 -5.025 -15.345 1.00 85.06 341 TYR A N 1
ATOM 2838 C CA . TYR A 1 341 ? 19.539 -4.263 -14.164 1.00 85.06 341 TYR A CA 1
ATOM 2839 C C . TYR A 1 341 ? 20.658 -4.353 -13.122 1.00 85.06 341 TYR A C 1
ATOM 2841 O O . TYR A 1 341 ? 21.151 -5.435 -12.812 1.00 85.06 341 TYR A O 1
ATOM 2849 N N . TYR A 1 342 ? 21.052 -3.206 -12.587 1.00 83.88 342 TYR A N 1
ATOM 2850 C CA . TYR A 1 342 ? 22.145 -3.034 -11.644 1.00 83.88 342 TYR A CA 1
ATOM 2851 C C . TYR A 1 342 ? 21.657 -2.255 -10.427 1.00 83.88 342 TYR A C 1
ATOM 2853 O O . TYR A 1 342 ? 20.977 -1.234 -10.559 1.00 83.88 342 TYR A O 1
ATOM 2861 N N . ASP A 1 343 ? 21.995 -2.758 -9.246 1.00 84.12 343 ASP A N 1
ATOM 2862 C CA . ASP A 1 343 ? 21.753 -2.101 -7.971 1.00 84.12 343 ASP A CA 1
ATOM 2863 C C . ASP A 1 343 ? 22.956 -1.224 -7.619 1.00 84.12 343 ASP A C 1
ATOM 2865 O O . ASP A 1 343 ? 24.021 -1.722 -7.254 1.00 84.12 343 ASP A O 1
ATOM 2869 N N . GLU A 1 344 ? 22.784 0.095 -7.707 1.00 81.88 344 GLU A N 1
ATOM 2870 C CA . GLU A 1 344 ? 23.845 1.059 -7.394 1.00 81.88 344 GLU A CA 1
ATOM 2871 C C . GLU A 1 344 ? 24.217 1.076 -5.913 1.00 81.88 344 GLU A C 1
ATOM 2873 O O . GLU A 1 344 ? 25.334 1.441 -5.563 1.00 81.88 344 GLU A O 1
ATOM 2878 N N . THR A 1 345 ? 23.294 0.688 -5.029 1.00 81.56 345 THR A N 1
ATOM 2879 C CA . THR A 1 345 ? 23.558 0.659 -3.585 1.00 81.56 345 THR A CA 1
ATOM 2880 C C . THR A 1 345 ? 24.317 -0.602 -3.190 1.00 81.56 345 THR A C 1
ATOM 2882 O O . THR A 1 345 ? 25.204 -0.537 -2.344 1.00 81.56 345 THR A O 1
ATOM 2885 N N . ALA A 1 346 ? 23.969 -1.744 -3.787 1.00 81.75 346 ALA A N 1
ATOM 2886 C CA . ALA A 1 346 ? 24.632 -3.022 -3.521 1.00 81.75 346 ALA A CA 1
ATOM 2887 C C . ALA A 1 346 ? 25.856 -3.278 -4.421 1.00 81.75 346 ALA A C 1
ATOM 2889 O O . ALA A 1 346 ? 26.583 -4.244 -4.199 1.00 81.75 346 ALA A O 1
ATOM 2890 N N . CYS A 1 347 ? 26.087 -2.421 -5.420 1.00 86.44 347 CYS A N 1
ATOM 2891 C CA . CYS A 1 347 ? 27.137 -2.553 -6.427 1.00 86.44 347 CYS A CA 1
ATOM 2892 C C . CYS A 1 347 ? 27.147 -3.925 -7.126 1.00 86.44 347 CYS A C 1
ATOM 2894 O O . CYS A 1 347 ? 28.202 -4.532 -7.317 1.00 86.44 347 CYS A O 1
ATOM 2896 N N . CYS A 1 348 ? 25.970 -4.437 -7.494 1.00 87.44 348 CYS A N 1
ATOM 2897 C CA . CYS A 1 348 ? 25.835 -5.743 -8.137 1.00 87.44 348 CYS A CA 1
ATOM 2898 C C . CYS A 1 348 ? 24.696 -5.778 -9.166 1.00 87.44 348 CYS A C 1
ATOM 2900 O O . CYS A 1 348 ? 23.764 -4.974 -9.122 1.00 87.44 348 CYS A O 1
ATOM 2902 N N . PHE A 1 349 ? 24.766 -6.723 -10.107 1.00 86.06 349 PHE A N 1
ATOM 2903 C CA . PHE A 1 349 ? 23.668 -6.985 -11.039 1.00 86.06 349 PHE A CA 1
ATOM 2904 C C . PHE A 1 349 ? 22.509 -7.695 -10.329 1.00 86.06 349 PHE A C 1
ATOM 2906 O O . PHE A 1 349 ? 22.718 -8.532 -9.448 1.00 86.06 349 PHE A O 1
ATOM 2913 N N . VAL A 1 350 ? 21.280 -7.348 -10.708 1.00 82.81 350 VAL A N 1
ATOM 2914 C CA . VAL A 1 350 ? 20.056 -7.881 -10.102 1.00 82.81 350 VAL A CA 1
ATOM 2915 C C . VAL A 1 350 ? 19.845 -9.315 -10.567 1.00 82.81 350 VAL A C 1
ATOM 2917 O O . VAL A 1 350 ? 19.496 -9.543 -11.719 1.00 82.81 350 VAL A O 1
ATOM 2920 N N . VAL A 1 351 ? 20.008 -10.265 -9.645 1.00 77.75 351 VAL A N 1
ATOM 2921 C CA . VAL A 1 351 ? 19.742 -11.688 -9.895 1.00 77.75 351 VAL A CA 1
ATOM 2922 C C . VAL A 1 351 ? 18.441 -12.098 -9.214 1.00 77.75 351 VAL A C 1
ATOM 2924 O O . VAL A 1 351 ? 17.429 -12.270 -9.882 1.00 77.75 351 VAL A O 1
ATOM 2927 N N . ASP A 1 352 ? 18.416 -12.152 -7.882 1.00 73.12 352 ASP A N 1
ATOM 2928 C CA . ASP A 1 352 ? 17.230 -12.514 -7.102 1.00 73.12 352 ASP A CA 1
ATOM 2929 C C . ASP A 1 352 ? 16.924 -11.489 -6.010 1.00 73.12 352 ASP A C 1
ATOM 2931 O O . ASP A 1 352 ? 17.811 -10.828 -5.470 1.00 73.12 352 ASP A O 1
ATOM 2935 N N . PHE A 1 353 ? 15.643 -11.384 -5.652 1.00 74.19 353 PHE A N 1
ATOM 2936 C CA . PHE A 1 353 ? 15.198 -10.545 -4.543 1.00 74.19 353 PHE A CA 1
ATOM 2937 C C . PHE A 1 353 ? 15.152 -11.362 -3.256 1.00 74.19 353 PHE A C 1
ATOM 2939 O O . PHE A 1 353 ? 14.344 -12.282 -3.117 1.00 74.19 353 PHE A O 1
ATOM 2946 N N . GLN A 1 354 ? 15.987 -10.990 -2.289 1.00 70.88 354 GLN A N 1
ATOM 2947 C CA . GLN A 1 354 ? 15.939 -11.548 -0.942 1.00 70.88 354 GLN A CA 1
ATOM 2948 C C . GLN A 1 354 ? 15.127 -10.645 -0.016 1.00 70.88 354 GLN A C 1
ATOM 2950 O O . GLN A 1 354 ? 15.251 -9.422 -0.027 1.00 70.88 354 GLN A O 1
ATOM 2955 N N . THR A 1 355 ? 14.281 -11.262 0.806 1.00 68.19 355 THR A N 1
ATOM 2956 C CA . THR A 1 355 ? 13.550 -10.548 1.854 1.00 68.19 355 THR A CA 1
ATOM 2957 C C . THR A 1 355 ? 14.462 -10.385 3.064 1.00 68.19 355 THR A C 1
ATOM 2959 O O . THR A 1 355 ? 14.825 -11.380 3.688 1.00 68.19 355 THR A O 1
ATOM 2962 N N . THR A 1 356 ? 14.825 -9.149 3.403 1.00 69.12 356 THR A N 1
ATOM 2963 C CA . THR A 1 356 ? 15.655 -8.851 4.576 1.00 69.12 356 THR A CA 1
ATOM 2964 C C . THR A 1 356 ? 14.817 -8.321 5.736 1.00 69.12 356 THR A C 1
ATOM 2966 O O . THR A 1 356 ? 13.783 -7.673 5.551 1.00 69.12 356 THR A O 1
ATOM 2969 N N . ASN A 1 357 ? 15.295 -8.555 6.959 1.00 69.06 357 ASN A N 1
ATOM 2970 C CA . ASN A 1 357 ? 14.656 -8.043 8.175 1.00 69.06 357 ASN A CA 1
ATOM 2971 C C . ASN A 1 357 ? 14.623 -6.504 8.218 1.00 69.06 357 ASN A C 1
ATOM 2973 O O . ASN A 1 357 ? 13.734 -5.921 8.834 1.00 69.06 357 ASN A O 1
ATOM 2977 N N . GLU A 1 358 ? 15.556 -5.844 7.533 1.00 67.56 358 GLU A N 1
ATOM 2978 C CA . GLU A 1 358 ? 15.641 -4.383 7.432 1.00 67.56 358 GLU A CA 1
ATOM 2979 C C . GLU A 1 358 ? 14.437 -3.759 6.723 1.00 67.56 358 GLU A C 1
ATOM 2981 O O . GLU A 1 358 ? 14.089 -2.613 6.994 1.00 67.56 358 GLU A O 1
ATOM 2986 N N . MET A 1 359 ? 13.780 -4.509 5.834 1.00 62.12 359 MET A N 1
ATOM 2987 C CA . MET A 1 359 ? 12.691 -3.977 5.021 1.00 62.12 359 MET A CA 1
ATOM 2988 C C . MET A 1 359 ? 11.360 -3.920 5.779 1.00 62.12 359 MET A C 1
ATOM 2990 O O . MET A 1 359 ? 10.576 -2.995 5.570 1.00 62.12 359 MET A O 1
ATOM 2994 N N . THR A 1 360 ? 11.088 -4.898 6.647 1.00 66.19 360 THR A N 1
ATOM 2995 C CA . THR A 1 360 ? 9.795 -5.004 7.346 1.00 66.19 360 THR A CA 1
ATOM 2996 C C . THR A 1 360 ? 9.912 -5.205 8.843 1.00 66.19 360 THR A C 1
ATOM 2998 O O . THR A 1 360 ? 9.226 -4.502 9.578 1.00 66.19 360 THR A O 1
ATOM 3001 N N . VAL A 1 361 ? 10.781 -6.097 9.317 1.00 71.19 361 VAL A N 1
ATOM 3002 C CA . VAL A 1 361 ? 10.890 -6.422 10.747 1.00 71.19 361 VAL A CA 1
ATOM 3003 C C . VAL A 1 361 ? 11.338 -5.199 11.539 1.00 71.19 361 VAL A C 1
ATOM 3005 O O . VAL A 1 361 ? 10.640 -4.792 12.459 1.00 71.19 361 VAL A O 1
ATOM 3008 N N . ILE A 1 362 ? 12.450 -4.565 11.158 1.00 71.81 362 ILE A N 1
ATOM 3009 C CA . ILE A 1 362 ? 12.986 -3.409 11.894 1.00 71.81 362 ILE A CA 1
ATOM 3010 C C . ILE A 1 362 ? 12.011 -2.215 11.861 1.00 71.81 362 ILE A C 1
ATOM 3012 O O . ILE A 1 362 ? 11.677 -1.715 12.938 1.00 71.81 362 ILE A O 1
ATOM 3016 N N . PRO A 1 363 ? 11.472 -1.786 10.697 1.00 68.12 363 PRO A N 1
ATOM 3017 C CA . PRO A 1 363 ? 10.519 -0.674 10.643 1.00 68.12 363 PRO A CA 1
ATOM 3018 C C . PRO A 1 363 ? 9.184 -0.961 11.342 1.00 68.12 363 PRO A C 1
ATOM 3020 O O . PRO A 1 363 ? 8.513 -0.028 11.777 1.00 68.12 363 PRO A O 1
ATOM 3023 N N . CYS A 1 364 ? 8.786 -2.234 11.448 1.00 73.75 364 CYS A N 1
ATOM 3024 C CA . CYS A 1 364 ? 7.560 -2.651 12.131 1.00 73.75 364 CYS A CA 1
ATOM 3025 C C . CYS A 1 364 ? 7.814 -3.179 13.552 1.00 73.75 364 CYS A C 1
ATOM 3027 O O . CYS A 1 364 ? 6.953 -3.842 14.126 1.00 73.75 364 CYS A O 1
ATOM 3029 N N . THR A 1 365 ? 8.976 -2.892 14.139 1.00 77.69 365 THR A N 1
ATOM 3030 C CA . THR A 1 365 ? 9.234 -3.174 15.553 1.00 77.69 365 THR A CA 1
ATOM 3031 C C . THR A 1 365 ? 9.322 -1.861 16.313 1.00 77.69 365 THR A C 1
ATOM 3033 O O . THR A 1 365 ? 10.097 -0.970 15.953 1.00 77.69 365 THR A O 1
ATOM 3036 N N . TYR A 1 366 ? 8.538 -1.733 17.384 1.00 74.94 366 TYR A N 1
ATOM 3037 C CA . TYR A 1 366 ? 8.640 -0.584 18.279 1.00 74.94 366 TYR A CA 1
ATOM 3038 C C . TYR A 1 366 ? 10.052 -0.490 18.876 1.00 74.94 366 TYR A C 1
ATOM 3040 O O . TYR A 1 366 ? 10.617 -1.484 19.337 1.00 74.94 366 TYR A O 1
ATOM 3048 N N . GLN A 1 367 ? 10.619 0.716 18.867 1.00 76.69 367 GLN A N 1
ATOM 3049 C CA . GLN A 1 367 ? 11.982 0.964 19.332 1.00 76.69 367 GLN A CA 1
ATOM 3050 C C . GLN A 1 367 ? 12.003 1.238 20.836 1.00 76.69 367 GLN A C 1
ATOM 3052 O O . GLN A 1 367 ? 11.250 2.078 21.336 1.00 76.69 367 GLN A O 1
ATOM 3057 N N . LEU A 1 368 ? 12.870 0.530 21.555 1.00 73.25 368 LEU A N 1
ATOM 3058 C CA . LEU A 1 368 ? 13.108 0.744 22.979 1.00 73.25 368 LEU A CA 1
ATOM 3059 C C . LEU A 1 368 ? 14.117 1.882 23.224 1.00 73.25 368 LEU A C 1
ATOM 3061 O O . LEU A 1 368 ? 14.952 2.166 22.365 1.00 73.25 368 LEU A O 1
ATOM 3065 N N . PRO A 1 369 ? 14.091 2.517 24.412 1.00 73.06 369 PRO A N 1
ATOM 3066 C CA . PRO A 1 369 ? 15.132 3.461 24.822 1.00 73.06 369 PRO A CA 1
ATOM 3067 C C . PRO A 1 369 ? 16.528 2.818 24.807 1.00 73.06 369 PRO A C 1
ATOM 3069 O O . PRO A 1 369 ? 16.653 1.623 25.078 1.00 73.06 369 PRO A O 1
ATOM 3072 N N . GLN A 1 370 ? 17.585 3.607 24.575 1.00 71.62 370 GLN A N 1
ATOM 3073 C CA . GLN A 1 370 ? 18.969 3.106 24.453 1.00 71.62 370 GLN A CA 1
ATOM 3074 C C . GLN A 1 370 ? 19.426 2.256 25.652 1.00 71.62 370 GLN A C 1
ATOM 3076 O O . GLN A 1 370 ? 20.040 1.206 25.462 1.00 71.62 370 GLN A O 1
ATOM 3081 N N . LEU A 1 371 ? 19.044 2.656 26.871 1.00 70.00 371 LEU A N 1
ATOM 3082 C CA . LEU A 1 371 ? 19.321 1.931 28.122 1.00 70.00 371 LEU A CA 1
ATOM 3083 C C . LEU A 1 371 ? 18.697 0.523 28.170 1.00 70.00 371 LEU A C 1
ATOM 3085 O O . LEU A 1 371 ? 19.051 -0.294 29.010 1.00 70.00 371 LEU A O 1
ATOM 3089 N N . SER A 1 372 ? 17.743 0.232 27.288 1.00 77.75 372 SER A N 1
ATOM 3090 C CA . SER A 1 372 ? 17.029 -1.043 27.186 1.00 77.75 372 SER A CA 1
ATOM 3091 C C . SER A 1 372 ? 17.242 -1.726 25.830 1.00 77.75 372 SER A C 1
ATOM 3093 O O . SER A 1 372 ? 16.477 -2.616 25.466 1.00 77.75 372 SER A O 1
ATOM 3095 N N . SER A 1 373 ? 18.280 -1.339 25.085 1.00 79.56 373 SER A N 1
ATOM 3096 C CA . SER A 1 373 ? 18.599 -1.885 23.755 1.00 79.56 373 SER A CA 1
ATOM 3097 C C . SER A 1 373 ? 18.765 -3.411 23.741 1.00 79.56 373 SER A C 1
ATOM 3099 O O . SER A 1 373 ? 18.324 -4.064 22.798 1.00 79.56 373 SER A O 1
ATOM 3101 N N . LEU A 1 374 ? 19.288 -4.006 24.819 1.00 81.50 374 LEU A N 1
ATOM 3102 C CA . LEU A 1 374 ? 19.408 -5.464 24.973 1.00 81.50 374 LEU A CA 1
ATOM 3103 C C . LEU A 1 374 ? 18.061 -6.202 24.950 1.00 81.50 374 LEU A C 1
ATOM 3105 O O . LEU A 1 374 ? 18.006 -7.374 24.580 1.00 81.50 374 LEU A O 1
ATOM 3109 N N . LEU A 1 375 ? 16.965 -5.536 25.325 1.00 87.06 375 LEU A N 1
ATOM 3110 C CA . LEU A 1 375 ? 15.622 -6.119 25.291 1.00 87.06 375 LEU A CA 1
ATOM 3111 C C . LEU A 1 375 ? 15.038 -6.149 23.865 1.00 87.06 375 LEU A C 1
ATOM 3113 O O . LEU A 1 375 ? 14.104 -6.908 23.605 1.00 87.06 375 LEU A O 1
ATOM 3117 N N . GLN A 1 376 ? 15.592 -5.365 22.929 1.00 87.38 376 GLN A N 1
ATOM 3118 C CA . GLN A 1 376 ? 15.077 -5.223 21.562 1.00 87.38 376 GLN A CA 1
ATOM 3119 C C . GLN A 1 376 ? 15.066 -6.556 20.807 1.00 87.38 376 GLN A C 1
ATOM 3121 O O . GLN A 1 376 ? 14.138 -6.823 20.044 1.00 87.38 376 GLN A O 1
ATOM 3126 N N . GLN A 1 377 ? 16.044 -7.429 21.071 1.00 88.19 377 GLN A N 1
ATOM 3127 C CA . GLN A 1 377 ? 16.147 -8.745 20.431 1.00 88.19 377 GLN A CA 1
ATOM 3128 C C . GLN A 1 377 ? 14.927 -9.647 20.674 1.00 88.19 377 GLN A C 1
ATOM 3130 O O . GLN A 1 377 ? 14.633 -10.503 19.846 1.00 88.19 377 GLN A O 1
ATOM 3135 N N . PHE A 1 378 ? 14.202 -9.452 21.783 1.00 89.81 378 PHE A N 1
ATOM 3136 C CA . PHE A 1 378 ? 13.016 -10.246 22.122 1.00 89.81 378 PHE A CA 1
ATOM 3137 C C . PHE A 1 378 ? 11.741 -9.735 21.436 1.00 89.81 378 PHE A C 1
ATOM 3139 O O . PHE A 1 378 ? 10.761 -10.472 21.347 1.00 89.81 378 PHE A O 1
ATOM 3146 N N . LEU A 1 379 ? 11.754 -8.497 20.929 1.00 85.88 379 LEU A N 1
ATOM 3147 C CA . LEU A 1 379 ? 10.663 -7.916 20.138 1.00 85.88 379 LEU A CA 1
ATOM 3148 C C . LEU A 1 379 ? 10.781 -8.241 18.647 1.00 85.88 379 LEU A C 1
ATOM 3150 O O . LEU A 1 379 ? 9.781 -8.213 17.933 1.00 85.88 379 LEU A O 1
ATOM 3154 N N . LEU A 1 380 ? 11.993 -8.542 18.173 1.00 84.56 380 LEU A N 1
ATOM 3155 C CA . LEU A 1 380 ? 12.246 -8.877 16.777 1.00 84.56 380 LEU A CA 1
ATOM 3156 C C . LEU A 1 380 ? 11.703 -10.277 16.461 1.00 84.56 380 LEU A C 1
ATOM 3158 O O . LEU A 1 380 ? 12.295 -11.293 16.823 1.00 84.56 380 LEU A O 1
ATOM 3162 N N . GLN A 1 381 ? 10.589 -10.314 15.735 1.00 80.75 381 GLN A N 1
ATOM 3163 C CA . GLN A 1 381 ? 9.951 -11.539 15.250 1.00 80.75 381 GLN A CA 1
ATOM 3164 C C . GLN A 1 381 ? 9.941 -11.556 13.717 1.00 80.75 381 GLN A C 1
ATOM 3166 O O . GLN A 1 381 ? 8.955 -11.151 13.088 1.00 80.75 381 GLN A O 1
ATOM 3171 N N . PRO A 1 382 ? 11.059 -11.968 13.094 1.00 81.19 382 PRO A N 1
ATOM 3172 C CA . PRO A 1 382 ? 11.099 -12.196 11.660 1.00 81.19 382 PRO A CA 1
ATOM 3173 C C . PRO A 1 382 ? 10.245 -13.414 11.294 1.00 81.19 382 PRO A C 1
ATOM 3175 O O . PRO A 1 382 ? 10.062 -14.324 12.096 1.00 81.19 382 PRO A O 1
ATOM 3178 N N . ALA A 1 383 ? 9.755 -13.464 10.058 1.00 77.25 383 ALA A N 1
ATOM 3179 C CA . ALA A 1 383 ? 8.858 -14.529 9.603 1.00 77.25 383 ALA A CA 1
ATOM 3180 C C . ALA A 1 383 ? 9.484 -15.939 9.593 1.00 77.25 383 ALA A C 1
ATOM 3182 O O . ALA A 1 383 ? 8.780 -16.940 9.603 1.00 77.25 383 ALA A O 1
ATOM 3183 N N . ASN A 1 384 ? 10.816 -16.048 9.582 1.00 79.88 384 ASN A N 1
ATOM 3184 C CA . ASN A 1 384 ? 11.509 -17.332 9.746 1.00 79.88 384 ASN A CA 1
ATOM 3185 C C . ASN A 1 384 ? 11.599 -17.788 11.216 1.00 79.88 384 ASN A C 1
ATOM 3187 O O . ASN A 1 384 ? 12.059 -18.894 11.489 1.00 79.88 384 ASN A O 1
ATOM 3191 N N . ARG A 1 385 ? 11.196 -16.934 12.162 1.00 83.62 385 ARG A N 1
ATOM 3192 C CA . ARG A 1 385 ? 11.261 -17.161 13.606 1.00 83.62 385 ARG A CA 1
ATOM 3193 C C . ARG A 1 385 ? 10.088 -16.467 14.304 1.00 83.62 385 ARG A C 1
ATOM 3195 O O . ARG A 1 385 ? 10.278 -15.648 15.204 1.00 83.62 385 ARG A O 1
ATOM 3202 N N . SER A 1 386 ? 8.872 -16.797 13.881 1.00 80.31 386 SER A N 1
ATOM 3203 C CA . SER A 1 386 ? 7.646 -16.142 14.355 1.00 80.31 386 SER A CA 1
ATOM 3204 C C . SER A 1 386 ? 7.368 -16.380 15.849 1.00 80.31 386 SER A C 1
ATOM 3206 O O . SER A 1 386 ? 6.676 -15.584 16.472 1.00 80.31 386 SER A O 1
ATOM 3208 N N . ASP A 1 387 ? 7.953 -17.422 16.452 1.00 85.62 387 ASP A N 1
ATOM 3209 C CA . ASP A 1 387 ? 7.910 -17.667 17.904 1.00 85.62 387 ASP A CA 1
ATOM 3210 C C . ASP A 1 387 ? 8.926 -16.839 18.710 1.00 85.62 387 ASP A C 1
ATOM 3212 O O . ASP A 1 387 ? 8.938 -16.903 19.940 1.00 85.62 387 ASP A O 1
ATOM 3216 N N . GLY A 1 388 ? 9.780 -16.058 18.041 1.00 86.00 388 GLY A N 1
ATOM 3217 C CA . GLY A 1 388 ? 10.894 -15.359 18.671 1.00 86.00 388 GLY A CA 1
ATOM 3218 C C . GLY A 1 388 ? 12.031 -16.304 19.096 1.00 86.00 388 GLY A C 1
ATOM 3219 O O . GLY A 1 388 ? 12.110 -17.459 18.659 1.00 86.00 388 GLY A O 1
ATOM 3220 N N . PRO A 1 389 ? 12.990 -15.821 19.903 1.00 87.56 389 PRO A N 1
ATOM 3221 C CA . PRO A 1 389 ? 14.029 -16.675 20.463 1.00 87.56 389 PRO A CA 1
ATOM 3222 C C . PRO A 1 389 ? 13.480 -17.769 21.387 1.00 87.56 389 PRO A C 1
ATOM 3224 O O . PRO A 1 389 ? 12.440 -17.577 22.010 1.00 87.56 389 PRO A O 1
ATOM 3227 N N . PRO A 1 390 ? 14.155 -18.933 21.496 1.00 88.62 390 PRO A N 1
ATOM 3228 C CA . PRO A 1 390 ? 13.722 -19.970 22.411 1.00 88.62 390 PRO A CA 1
ATOM 3229 C C . PRO A 1 390 ? 13.788 -19.435 23.847 1.00 88.62 390 PRO A C 1
ATOM 3231 O O . PRO A 1 390 ? 14.680 -18.643 24.164 1.00 88.62 390 PRO A O 1
ATOM 3234 N N . PRO A 1 391 ? 12.917 -19.909 24.752 1.00 88.69 391 PRO A N 1
ATOM 3235 C CA . PRO A 1 391 ? 12.932 -19.512 26.161 1.00 88.69 391 PRO A CA 1
ATOM 3236 C C . PRO A 1 391 ? 14.309 -19.620 26.832 1.00 88.69 391 PRO A C 1
ATOM 3238 O O . PRO A 1 391 ? 14.657 -18.798 27.675 1.00 88.69 391 PRO A O 1
ATOM 3241 N N . ASN A 1 392 ? 15.131 -20.588 26.412 1.00 90.50 392 ASN A N 1
ATOM 3242 C CA . ASN A 1 392 ? 16.496 -20.764 26.912 1.00 90.50 392 ASN A CA 1
ATOM 3243 C C . ASN A 1 392 ? 17.397 -19.553 26.638 1.00 90.50 392 ASN A C 1
ATOM 3245 O O . ASN A 1 392 ? 18.311 -19.300 27.414 1.00 90.50 392 ASN A O 1
ATOM 3249 N N . THR A 1 393 ? 17.133 -18.770 25.588 1.00 91.25 393 THR A N 1
ATOM 3250 C CA . THR A 1 393 ? 17.853 -17.516 25.333 1.00 91.25 393 THR A CA 1
ATOM 3251 C C . THR A 1 393 ? 17.589 -16.491 26.433 1.00 91.25 393 THR A C 1
ATOM 3253 O O . THR A 1 393 ? 18.530 -15.833 26.859 1.00 91.25 393 THR A O 1
ATOM 3256 N N . VAL A 1 394 ? 16.355 -16.403 26.948 1.00 90.44 394 VAL A N 1
ATOM 3257 C CA . VAL A 1 394 ? 16.028 -15.531 28.094 1.00 90.44 394 VAL A CA 1
ATOM 3258 C C . VAL A 1 394 ? 16.778 -15.984 29.344 1.00 90.44 394 VAL A C 1
ATOM 3260 O O . VAL A 1 394 ? 17.278 -15.156 30.098 1.00 90.44 394 VAL A O 1
ATOM 3263 N N . ILE A 1 395 ? 16.873 -17.300 29.558 1.00 89.00 395 ILE A N 1
ATOM 3264 C CA . ILE A 1 395 ? 17.595 -17.878 30.700 1.00 89.00 395 ILE A CA 1
ATOM 3265 C C . ILE A 1 395 ? 19.101 -17.590 30.587 1.00 89.00 395 ILE A C 1
ATOM 3267 O O . ILE A 1 395 ? 19.729 -17.175 31.557 1.00 89.00 395 ILE A O 1
ATOM 3271 N N . ALA A 1 396 ? 19.677 -17.752 29.395 1.00 90.00 396 ALA A N 1
ATOM 3272 C CA . ALA A 1 396 ? 21.089 -17.476 29.146 1.00 90.00 396 ALA A CA 1
ATOM 3273 C C . ALA A 1 396 ? 21.439 -15.983 29.296 1.00 90.00 396 ALA A C 1
ATOM 3275 O O . ALA A 1 396 ? 22.556 -15.647 29.687 1.00 90.00 396 ALA A O 1
ATOM 3276 N N . SER A 1 397 ? 20.487 -15.081 29.036 1.00 89.69 397 SER A N 1
ATOM 3277 C CA . SER A 1 397 ? 20.681 -13.631 29.142 1.00 89.69 397 SER A CA 1
ATOM 3278 C C . SER A 1 397 ? 20.319 -13.043 30.510 1.00 89.69 397 SER A C 1
ATOM 3280 O O . SER A 1 397 ? 20.349 -11.824 30.664 1.00 89.69 397 SER A O 1
ATOM 3282 N N . LEU A 1 398 ? 20.019 -13.871 31.521 1.00 88.12 398 LEU A N 1
ATOM 3283 C CA . LEU A 1 398 ? 19.666 -13.404 32.871 1.00 88.12 398 LEU A CA 1
ATOM 3284 C C . LEU A 1 398 ? 20.768 -12.589 33.554 1.00 88.12 398 LEU A C 1
ATOM 3286 O O . LEU A 1 398 ? 20.468 -11.859 34.485 1.00 88.12 398 LEU A O 1
ATOM 3290 N N . HIS A 1 399 ? 22.022 -12.694 33.114 1.00 86.44 399 HIS A N 1
ATOM 3291 C CA . HIS A 1 399 ? 23.130 -11.884 33.625 1.00 86.44 399 HIS A CA 1
ATOM 3292 C C . HIS A 1 399 ? 23.105 -10.433 33.110 1.00 86.44 399 HIS A C 1
ATOM 3294 O O . HIS A 1 399 ? 23.764 -9.572 33.680 1.00 86.44 399 HIS A O 1
ATOM 3300 N N . ALA A 1 400 ? 22.356 -10.163 32.037 1.00 81.56 400 ALA A N 1
ATOM 3301 C CA . ALA A 1 400 ? 22.366 -8.903 31.297 1.00 81.56 400 ALA A CA 1
ATOM 3302 C C . ALA A 1 400 ? 21.082 -8.076 31.508 1.00 81.56 400 ALA A C 1
ATOM 3304 O O . ALA A 1 400 ? 20.675 -7.308 30.630 1.00 81.56 400 ALA A O 1
ATOM 3305 N N . TYR A 1 401 ? 20.390 -8.270 32.636 1.00 81.25 401 TYR A N 1
ATOM 3306 C CA . TYR A 1 401 ? 19.190 -7.498 32.948 1.00 81.25 401 TYR A CA 1
ATOM 3307 C C . TYR A 1 401 ? 19.545 -6.036 33.288 1.00 81.25 401 TYR A C 1
ATOM 3309 O O . TYR A 1 401 ? 20.590 -5.788 33.887 1.00 81.25 401 TYR A O 1
ATOM 3317 N N . PRO A 1 402 ? 18.702 -5.053 32.917 1.00 82.81 402 PRO A N 1
ATOM 3318 C CA . PRO A 1 402 ? 18.956 -3.645 33.229 1.00 82.81 402 PRO A CA 1
ATOM 3319 C C . PRO A 1 402 ? 18.994 -3.364 34.739 1.00 82.81 402 PRO A C 1
ATOM 3321 O O . PRO A 1 402 ? 18.188 -3.921 35.483 1.00 82.81 402 PRO A O 1
ATOM 3324 N N . GLU A 1 403 ? 19.847 -2.434 35.183 1.00 78.12 403 GLU A N 1
ATOM 3325 C CA . GLU A 1 403 ? 19.965 -2.046 36.603 1.00 78.12 403 GLU A CA 1
ATOM 3326 C C . GLU A 1 403 ? 18.639 -1.553 37.216 1.00 78.12 403 GLU A C 1
ATOM 3328 O O . GLU A 1 403 ? 18.396 -1.712 38.412 1.00 78.12 403 GLU A O 1
ATOM 3333 N N . ASP A 1 404 ? 17.743 -0.980 36.404 1.00 78.00 404 ASP A N 1
ATOM 3334 C CA . ASP A 1 404 ? 16.438 -0.475 36.838 1.00 78.00 404 ASP A CA 1
ATOM 3335 C C . ASP A 1 404 ? 15.345 -1.563 36.920 1.00 78.00 404 ASP A C 1
ATOM 3337 O O . ASP A 1 404 ? 14.173 -1.252 37.174 1.00 78.00 404 ASP A O 1
ATOM 3341 N N . MET A 1 405 ? 15.690 -2.837 36.708 1.00 84.56 405 MET A N 1
ATOM 3342 C CA . MET A 1 405 ? 14.766 -3.965 36.582 1.00 84.56 405 MET A CA 1
ATOM 3343 C C . MET A 1 405 ? 15.126 -5.107 37.538 1.00 84.56 405 MET A C 1
ATOM 3345 O O . MET A 1 405 ? 16.289 -5.428 37.736 1.00 84.56 405 MET A O 1
ATOM 3349 N N . LYS A 1 406 ? 14.125 -5.760 38.140 1.00 89.25 406 LYS A N 1
ATOM 3350 C CA . LYS A 1 406 ? 14.376 -6.975 38.940 1.00 89.25 406 LYS A CA 1
ATOM 3351 C C . LYS A 1 406 ? 14.542 -8.195 38.032 1.00 89.25 406 LYS A C 1
ATOM 3353 O O . LYS A 1 406 ? 13.906 -8.262 36.985 1.00 89.25 406 LYS A O 1
ATOM 3358 N N . LEU A 1 407 ? 15.291 -9.205 38.479 1.00 89.56 407 LEU A N 1
ATOM 3359 C CA . LEU A 1 407 ? 15.504 -10.451 37.726 1.00 89.56 407 LEU A CA 1
ATOM 3360 C C . LEU A 1 407 ? 14.188 -11.103 37.260 1.00 89.56 407 LEU A C 1
ATOM 3362 O O . LEU A 1 407 ? 14.041 -11.450 36.090 1.00 89.56 407 LEU A O 1
ATOM 3366 N N . GLU A 1 408 ? 13.200 -11.217 38.152 1.00 89.75 408 GLU A N 1
ATOM 3367 C CA . GLU A 1 408 ? 11.903 -11.808 37.795 1.00 89.75 408 GLU A CA 1
ATOM 3368 C C . GLU A 1 408 ? 11.054 -10.915 36.888 1.00 89.75 408 GLU A C 1
ATOM 3370 O O . GLU A 1 408 ? 10.295 -11.412 36.056 1.00 89.75 408 GLU A O 1
ATOM 3375 N N . GLU A 1 409 ? 11.213 -9.595 36.995 1.00 90.81 409 GLU A N 1
ATOM 3376 C CA . GLU A 1 409 ? 10.581 -8.650 36.076 1.00 90.81 409 GLU A CA 1
ATOM 3377 C C . GLU A 1 409 ? 11.163 -8.812 34.664 1.00 90.81 409 GLU A C 1
ATOM 3379 O O . GLU A 1 409 ? 10.407 -8.921 33.699 1.00 90.81 409 GLU A O 1
ATOM 3384 N N . TYR A 1 410 ? 12.492 -8.903 34.554 1.00 91.75 410 TYR A N 1
ATOM 3385 C CA . TYR A 1 410 ? 13.204 -9.141 33.299 1.00 91.75 410 TYR A CA 1
ATOM 3386 C C . TYR A 1 410 ? 12.780 -10.457 32.653 1.00 91.75 410 TYR A C 1
ATOM 3388 O O . TYR A 1 410 ? 12.392 -10.481 31.481 1.00 91.75 410 TYR A O 1
ATOM 3396 N N . ARG A 1 411 ? 12.791 -11.545 33.432 1.00 91.94 411 ARG A N 1
ATOM 3397 C CA . ARG A 1 411 ? 12.379 -12.870 32.965 1.00 91.94 411 ARG A CA 1
ATOM 3398 C C . ARG A 1 411 ? 10.935 -12.852 32.481 1.00 91.94 411 ARG A C 1
ATOM 3400 O O . ARG A 1 411 ? 10.651 -13.347 31.395 1.00 91.94 411 ARG A O 1
ATOM 3407 N N . ALA A 1 412 ? 10.019 -12.281 33.262 1.00 92.38 412 ALA A N 1
ATOM 3408 C CA . ALA A 1 412 ? 8.615 -12.216 32.882 1.00 92.38 412 ALA A CA 1
ATOM 3409 C C . ALA A 1 412 ? 8.411 -11.395 31.602 1.00 92.38 412 ALA A C 1
ATOM 3411 O O . ALA A 1 412 ? 7.705 -11.864 30.712 1.00 92.38 412 ALA A O 1
ATOM 3412 N N . LEU A 1 413 ? 9.060 -10.233 31.483 1.00 91.81 413 LEU A N 1
ATOM 3413 C CA . LEU A 1 413 ? 8.936 -9.340 30.331 1.00 91.81 413 LEU A CA 1
ATOM 3414 C C . LEU A 1 413 ? 9.476 -9.975 29.041 1.00 91.81 413 LEU A C 1
ATOM 3416 O O . LEU A 1 413 ? 8.776 -9.986 28.030 1.00 91.81 413 LEU A O 1
ATOM 3420 N N . CYS A 1 414 ? 10.679 -10.555 29.081 1.00 93.00 414 CYS A N 1
ATOM 3421 C CA . CYS A 1 414 ? 11.316 -11.161 27.906 1.00 93.00 414 CYS A CA 1
ATOM 3422 C C . CYS A 1 414 ? 10.610 -12.435 27.427 1.00 93.00 414 CYS A C 1
ATOM 3424 O O . CYS A 1 414 ? 10.723 -12.783 26.257 1.00 93.00 414 CYS A O 1
ATOM 3426 N N . MET A 1 415 ? 9.869 -13.114 28.309 1.00 92.56 415 MET A N 1
ATOM 3427 C CA . MET A 1 415 ? 9.075 -14.298 27.965 1.00 92.56 415 MET A CA 1
ATOM 3428 C C . MET A 1 415 ? 7.740 -13.956 27.295 1.00 92.56 415 MET A C 1
ATOM 3430 O O . MET A 1 415 ? 7.239 -14.763 26.520 1.00 92.56 415 MET A O 1
ATOM 3434 N N . MET A 1 416 ? 7.159 -12.780 27.565 1.00 91.69 416 MET A N 1
ATOM 3435 C CA . MET A 1 416 ? 5.846 -12.387 27.029 1.00 91.69 416 MET A CA 1
ATOM 3436 C C . MET A 1 416 ? 5.705 -12.482 25.499 1.00 91.69 416 MET A C 1
ATOM 3438 O O . MET A 1 416 ? 4.656 -12.952 25.057 1.00 91.69 416 MET A O 1
ATOM 3442 N N . PRO A 1 417 ? 6.683 -12.043 24.679 1.00 91.38 417 PRO A N 1
ATOM 3443 C CA . PRO A 1 417 ? 6.563 -12.114 23.229 1.00 91.38 417 PRO A CA 1
ATOM 3444 C C . PRO A 1 417 ? 6.860 -13.513 22.675 1.00 91.38 417 PRO A C 1
ATOM 3446 O O . PRO A 1 417 ? 6.577 -13.757 21.508 1.00 91.38 417 PRO A O 1
ATOM 3449 N N . LEU A 1 418 ? 7.408 -14.439 23.465 1.00 91.25 418 LEU A N 1
ATOM 3450 C CA . LEU A 1 418 ? 7.860 -15.732 22.954 1.00 91.25 418 LEU A CA 1
ATOM 3451 C C . LEU A 1 418 ? 6.697 -16.715 22.802 1.00 91.25 418 LEU A C 1
ATOM 3453 O O . LEU A 1 418 ? 5.845 -16.828 23.682 1.00 91.25 418 LEU A O 1
ATOM 3457 N N . GLY A 1 419 ? 6.690 -17.457 21.698 1.00 89.62 419 GLY A N 1
ATOM 3458 C CA . GLY A 1 419 ? 5.658 -18.442 21.379 1.00 89.62 419 GLY A CA 1
ATOM 3459 C C . GLY A 1 419 ? 4.349 -17.800 20.920 1.00 89.62 419 GLY A C 1
ATOM 3460 O O . GLY A 1 419 ? 3.532 -17.340 21.724 1.00 89.62 419 GLY A O 1
ATOM 3461 N N . ILE A 1 420 ? 4.087 -17.831 19.616 1.00 88.38 420 ILE A N 1
ATOM 3462 C CA . ILE A 1 420 ? 2.994 -17.070 19.003 1.00 88.38 420 ILE A CA 1
ATOM 3463 C C . ILE A 1 420 ? 1.608 -17.453 19.536 1.00 88.38 420 ILE A C 1
ATOM 3465 O O . ILE A 1 420 ? 0.727 -16.613 19.686 1.00 88.38 420 ILE A O 1
ATOM 3469 N N . HIS A 1 421 ? 1.422 -18.719 19.905 1.00 89.06 421 HIS A N 1
ATOM 3470 C CA . HIS A 1 421 ? 0.153 -19.240 20.414 1.00 89.06 421 HIS A CA 1
ATOM 3471 C C . HIS A 1 421 ? -0.113 -18.930 21.896 1.00 89.06 421 HIS A C 1
ATOM 3473 O O . HIS A 1 421 ? -1.226 -19.151 22.383 1.00 89.06 421 HIS A O 1
ATOM 3479 N N . ILE A 1 422 ? 0.896 -18.466 22.638 1.00 91.44 422 ILE A N 1
ATOM 3480 C CA . ILE A 1 422 ? 0.832 -18.307 24.101 1.00 91.44 422 ILE A CA 1
ATOM 3481 C C . ILE A 1 422 ? 1.051 -16.867 24.574 1.00 91.44 422 ILE A C 1
ATOM 3483 O O . ILE A 1 422 ? 0.793 -16.578 25.740 1.00 91.44 422 ILE A O 1
ATOM 3487 N N . GLN A 1 423 ? 1.408 -15.948 23.678 1.00 91.00 423 GLN A N 1
ATOM 3488 C CA . GLN A 1 423 ? 1.559 -14.512 23.942 1.00 91.00 423 GLN A CA 1
ATOM 3489 C C . GLN A 1 423 ? 0.399 -13.907 24.762 1.00 91.00 423 GLN A C 1
ATOM 3491 O O . GLN A 1 423 ? 0.616 -13.297 25.810 1.00 91.00 423 GLN A O 1
ATOM 3496 N N . TRP A 1 424 ? -0.857 -14.141 24.363 1.00 89.12 424 TRP A N 1
ATOM 3497 C CA . TRP A 1 424 ? -2.025 -13.652 25.116 1.00 89.12 424 TRP A CA 1
ATOM 3498 C C . TRP A 1 424 ? -2.184 -14.312 26.485 1.00 89.12 424 TRP A C 1
ATOM 3500 O O . TRP A 1 424 ? -2.628 -13.662 27.431 1.00 89.12 424 TRP A O 1
ATOM 3510 N N . LYS A 1 425 ? -1.787 -15.582 26.624 1.00 92.19 425 LYS A N 1
ATOM 3511 C CA . LYS A 1 425 ? -1.787 -16.269 27.923 1.00 92.19 425 LYS A CA 1
ATOM 3512 C C . LYS A 1 425 ? -0.745 -15.655 28.857 1.00 92.19 425 LYS A C 1
ATOM 3514 O O . LYS A 1 425 ? -1.019 -15.509 30.046 1.00 92.19 425 LYS A O 1
ATOM 3519 N N . TYR A 1 426 ? 0.410 -15.228 28.337 1.00 91.38 426 TYR A N 1
ATOM 3520 C CA . TYR A 1 426 ? 1.381 -14.466 29.124 1.00 91.38 426 TYR A CA 1
ATOM 3521 C C . TYR A 1 426 ? 0.824 -13.117 29.575 1.00 91.38 426 TYR A C 1
ATOM 3523 O O . TYR A 1 426 ? 0.993 -12.777 30.745 1.00 91.38 426 TYR A O 1
ATOM 3531 N N . ILE A 1 427 ? 0.124 -12.386 28.698 1.00 86.88 427 ILE A N 1
ATOM 3532 C CA . ILE A 1 427 ? -0.540 -11.123 29.064 1.00 86.88 427 ILE A CA 1
ATOM 3533 C C . ILE A 1 427 ? -1.555 -11.361 30.186 1.00 86.88 427 ILE A C 1
ATOM 3535 O O . ILE A 1 427 ? -1.484 -10.685 31.210 1.00 86.88 427 ILE A O 1
ATOM 3539 N N . LEU A 1 428 ? -2.440 -12.354 30.040 1.00 86.12 428 LEU A N 1
ATOM 3540 C CA . LEU A 1 428 ? -3.415 -12.710 31.075 1.00 86.12 428 LEU A CA 1
ATOM 3541 C C . LEU A 1 428 ? -2.727 -13.050 32.403 1.00 86.12 428 LEU A C 1
ATOM 3543 O O . LEU A 1 428 ? -3.107 -12.521 33.444 1.00 86.12 428 LEU A O 1
ATOM 3547 N N . ARG A 1 429 ? -1.671 -13.873 32.369 1.00 91.62 429 ARG A N 1
ATOM 3548 C CA . ARG A 1 429 ? -0.885 -14.224 33.561 1.00 91.62 429 ARG A CA 1
ATOM 3549 C C . ARG A 1 429 ? -0.309 -12.986 34.241 1.00 91.62 429 ARG A C 1
ATOM 3551 O O . ARG A 1 429 ? -0.359 -12.899 35.460 1.00 91.62 429 ARG A O 1
ATOM 3558 N N . GLN A 1 430 ? 0.245 -12.050 33.471 1.00 86.62 430 GLN A N 1
ATOM 3559 C CA . GLN A 1 430 ? 0.807 -10.815 34.019 1.00 86.62 430 GLN A CA 1
ATOM 3560 C C . GLN A 1 430 ? -0.263 -9.860 34.551 1.00 86.62 430 GLN A C 1
ATOM 3562 O O . GLN A 1 430 ? 0.019 -9.111 35.477 1.00 86.62 430 GLN A O 1
ATOM 3567 N N . LEU A 1 431 ? -1.481 -9.882 34.010 1.00 79.75 431 LEU A N 1
ATOM 3568 C CA . LEU A 1 431 ? -2.596 -9.124 34.574 1.00 79.75 431 LEU A CA 1
ATOM 3569 C C . LEU A 1 431 ? -3.097 -9.755 35.879 1.00 79.75 431 LEU A C 1
ATOM 3571 O O . LEU A 1 431 ? -3.329 -9.025 36.836 1.00 79.75 431 LEU A O 1
ATOM 3575 N N . ALA A 1 432 ? -3.197 -11.082 35.954 1.00 82.75 432 ALA A N 1
ATOM 3576 C CA . ALA A 1 432 ? -3.658 -11.778 37.155 1.00 82.75 432 ALA A CA 1
ATOM 3577 C C . ALA A 1 432 ? -2.634 -11.722 38.301 1.00 82.75 432 ALA A C 1
ATOM 3579 O O . ALA A 1 432 ? -2.973 -11.384 39.434 1.00 82.75 432 ALA A O 1
ATOM 3580 N N . ILE A 1 433 ? -1.368 -12.025 37.997 1.00 85.69 433 ILE A N 1
ATOM 3581 C CA . ILE A 1 433 ? -0.260 -12.079 38.957 1.00 85.69 433 ILE A CA 1
ATOM 3582 C C . ILE A 1 433 ? 0.917 -11.280 38.371 1.00 85.69 433 ILE A C 1
ATOM 3584 O O . ILE A 1 433 ? 1.778 -11.845 37.686 1.00 85.69 433 ILE A O 1
ATOM 3588 N N . PRO A 1 434 ? 0.953 -9.951 38.588 1.00 82.88 434 PRO A N 1
ATOM 3589 C CA . PRO A 1 434 ? 1.955 -9.086 37.977 1.00 82.88 434 PRO A CA 1
ATOM 3590 C C . PRO A 1 434 ? 3.366 -9.360 38.501 1.00 82.88 434 PRO A C 1
ATOM 3592 O O . PRO A 1 4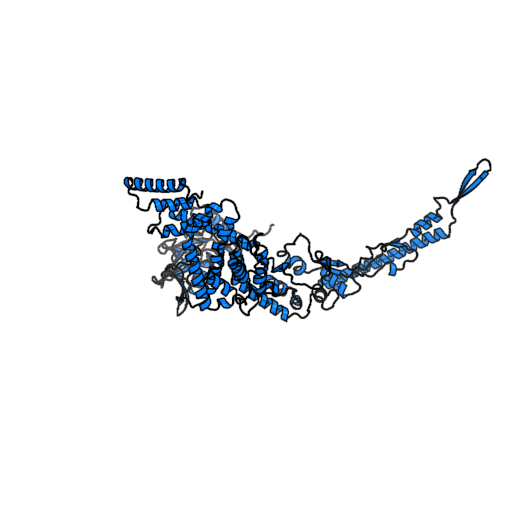34 ? 3.687 -9.063 39.650 1.00 82.88 434 PRO A O 1
ATOM 3595 N N . SER A 1 435 ? 4.233 -9.878 37.632 1.00 87.50 435 SER A N 1
ATOM 3596 C CA . SER A 1 435 ? 5.692 -9.855 37.823 1.00 87.50 435 SER A CA 1
ATOM 3597 C C . SER A 1 435 ? 6.315 -8.672 37.078 1.00 87.50 435 SER A C 1
ATOM 3599 O O . SER A 1 435 ? 7.305 -8.099 37.530 1.00 87.50 435 SER A O 1
ATOM 3601 N N . VAL A 1 436 ? 5.705 -8.276 35.954 1.00 84.94 436 VAL A N 1
ATOM 3602 C CA . VAL A 1 436 ? 6.060 -7.065 35.207 1.00 84.94 436 VAL A CA 1
ATOM 3603 C C . VAL A 1 436 ? 5.415 -5.821 35.798 1.00 84.94 436 VAL A C 1
ATOM 3605 O O . VAL A 1 436 ? 4.275 -5.830 36.271 1.00 84.94 436 VAL A O 1
ATOM 3608 N N . ILE A 1 437 ? 6.122 -4.699 35.704 1.00 77.62 437 ILE A N 1
ATOM 3609 C CA . ILE A 1 437 ? 5.594 -3.413 36.140 1.00 77.62 437 ILE A CA 1
ATOM 3610 C C . ILE A 1 437 ? 4.966 -2.709 34.928 1.00 77.62 437 ILE A C 1
ATOM 3612 O O . ILE A 1 437 ? 5.664 -2.133 34.093 1.00 77.62 437 ILE A O 1
ATOM 3616 N N . PHE A 1 438 ? 3.630 -2.714 34.837 1.00 70.69 438 PHE A N 1
ATOM 3617 C CA . PHE A 1 438 ? 2.867 -2.034 33.765 1.00 70.69 438 PHE A CA 1
ATOM 3618 C C . PHE A 1 438 ? 3.148 -0.520 33.699 1.00 70.69 438 PHE A C 1
ATOM 3620 O O . PHE A 1 438 ? 3.103 0.078 32.634 1.00 70.69 438 PHE A O 1
ATOM 3627 N N . LYS A 1 439 ? 3.548 0.042 34.847 1.00 63.03 439 LYS A N 1
ATOM 3628 C CA . LYS A 1 439 ? 4.627 1.026 35.072 1.00 63.03 439 LYS A CA 1
ATOM 3629 C C . LYS A 1 439 ? 5.485 1.591 33.944 1.00 63.03 439 LYS A C 1
ATOM 3631 O O . LYS A 1 439 ? 5.823 2.770 33.897 1.00 63.03 439 LYS A O 1
ATOM 3636 N N . LYS A 1 440 ? 6.097 0.659 33.234 1.00 68.25 440 LYS A N 1
ATOM 3637 C CA . LYS A 1 440 ? 7.349 0.904 32.537 1.00 68.25 440 LYS A CA 1
ATOM 3638 C C . LYS A 1 440 ? 7.090 1.016 31.048 1.00 68.25 440 LYS A C 1
ATOM 3640 O O . LYS A 1 440 ? 6.240 0.318 30.493 1.00 68.25 440 LYS A O 1
ATOM 3645 N N . VAL A 1 441 ? 7.853 1.887 30.393 1.00 63.03 441 VAL A N 1
ATOM 3646 C CA . VAL A 1 441 ? 7.766 2.057 28.937 1.00 63.03 441 VAL A CA 1
ATOM 3647 C C . VAL A 1 441 ? 8.168 0.783 28.216 1.00 63.03 441 VAL A C 1
ATOM 3649 O O . VAL A 1 441 ? 7.515 0.427 27.241 1.00 63.03 441 VAL A O 1
ATOM 3652 N N . GLN A 1 442 ? 9.149 0.048 28.744 1.00 73.00 442 GLN A N 1
ATOM 3653 C CA . GLN A 1 442 ? 9.541 -1.257 28.223 1.00 73.00 442 GLN A CA 1
ATOM 3654 C C . GLN A 1 442 ? 8.337 -2.213 28.201 1.00 73.00 442 GLN A C 1
ATOM 3656 O O . GLN A 1 442 ? 7.989 -2.734 27.146 1.00 73.00 442 GLN A O 1
ATOM 3661 N N . THR A 1 443 ? 7.615 -2.349 29.318 1.00 78.56 443 THR A N 1
ATOM 3662 C CA . THR A 1 443 ? 6.399 -3.178 29.409 1.00 78.56 443 THR A CA 1
ATOM 3663 C C . THR A 1 443 ? 5.323 -2.750 28.414 1.00 78.56 443 THR A C 1
ATOM 3665 O O . THR A 1 443 ? 4.714 -3.590 27.755 1.00 78.56 443 THR A O 1
ATOM 3668 N N . CYS A 1 444 ? 5.103 -1.443 28.260 1.00 69.06 444 CYS A N 1
ATOM 3669 C CA . CYS A 1 444 ? 4.124 -0.917 27.308 1.00 69.06 444 CYS A CA 1
ATOM 3670 C C . CYS A 1 444 ? 4.494 -1.231 25.857 1.00 69.06 444 CYS A C 1
ATOM 3672 O O . CYS A 1 444 ? 3.625 -1.621 25.085 1.00 69.06 444 CYS A O 1
ATOM 3674 N N . ILE A 1 445 ? 5.767 -1.075 25.491 1.00 72.25 445 ILE A N 1
ATOM 3675 C CA . ILE A 1 445 ? 6.270 -1.369 24.147 1.00 72.25 445 ILE A CA 1
ATOM 3676 C C . ILE A 1 445 ? 6.126 -2.861 23.833 1.00 72.25 445 ILE A C 1
ATOM 3678 O O . ILE A 1 445 ? 5.613 -3.206 22.770 1.00 72.25 445 ILE A O 1
ATOM 3682 N N . PHE A 1 446 ? 6.487 -3.737 24.775 1.00 86.00 446 PHE A N 1
ATOM 3683 C CA . PHE A 1 446 ? 6.295 -5.183 24.639 1.00 86.00 446 PHE A CA 1
ATOM 3684 C C . PHE A 1 446 ? 4.827 -5.538 24.416 1.00 86.00 446 PHE A C 1
ATOM 3686 O O . PHE A 1 446 ? 4.501 -6.255 23.472 1.00 86.00 446 PHE A O 1
ATOM 3693 N N . LEU A 1 447 ? 3.926 -4.983 25.229 1.00 78.88 447 LEU A N 1
ATOM 3694 C CA . LEU A 1 447 ? 2.489 -5.178 25.053 1.00 78.88 447 LEU A CA 1
ATOM 3695 C C . LEU A 1 447 ? 2.013 -4.683 23.687 1.00 78.88 447 LEU A C 1
ATOM 3697 O O . LEU A 1 447 ? 1.314 -5.415 22.998 1.00 78.88 447 LEU A O 1
ATOM 3701 N N . LEU A 1 448 ? 2.399 -3.472 23.275 1.00 70.75 448 LEU A N 1
ATOM 3702 C CA . LEU A 1 448 ? 1.997 -2.896 21.991 1.00 70.75 448 LEU A CA 1
ATOM 3703 C C . LEU A 1 448 ? 2.497 -3.718 20.802 1.00 70.75 448 LEU A C 1
ATOM 3705 O O . LEU A 1 448 ? 1.742 -3.885 19.846 1.00 70.75 448 LEU A O 1
ATOM 3709 N N . GLN A 1 449 ? 3.722 -4.242 20.861 1.00 83.00 449 GLN A N 1
ATOM 3710 C CA . GLN A 1 449 ? 4.248 -5.134 19.831 1.00 83.00 449 GLN A CA 1
ATOM 3711 C C . GLN A 1 449 ? 3.404 -6.410 19.759 1.00 83.00 449 GLN A C 1
ATOM 3713 O O . GLN A 1 449 ? 2.851 -6.713 18.706 1.00 83.00 449 GLN A O 1
ATOM 3718 N N . ILE A 1 450 ? 3.223 -7.100 20.890 1.00 85.81 450 ILE A N 1
ATOM 3719 C CA . ILE A 1 450 ? 2.502 -8.379 20.964 1.00 85.81 450 ILE A CA 1
ATOM 3720 C C . ILE A 1 450 ? 1.053 -8.238 20.497 1.00 85.81 450 ILE A C 1
ATOM 3722 O O . ILE A 1 450 ? 0.561 -9.048 19.714 1.00 85.81 450 ILE A O 1
ATOM 3726 N N . ILE A 1 451 ? 0.341 -7.218 20.983 1.00 77.81 451 ILE A N 1
ATOM 3727 C CA . ILE A 1 451 ? -1.079 -7.094 20.663 1.00 77.81 451 ILE A CA 1
ATOM 3728 C C . ILE A 1 451 ? -1.290 -6.658 19.220 1.00 77.81 451 ILE A C 1
ATOM 3730 O O . ILE A 1 451 ? -2.322 -7.021 18.676 1.00 77.81 451 ILE A O 1
ATOM 3734 N N . ASN A 1 452 ? -0.376 -5.895 18.608 1.00 77.06 452 ASN A N 1
ATOM 3735 C CA . ASN A 1 452 ? -0.604 -5.303 17.289 1.00 77.06 452 ASN A CA 1
ATOM 3736 C C . ASN A 1 452 ? 0.081 -6.027 16.130 1.00 77.06 452 ASN A C 1
ATOM 3738 O O . ASN A 1 452 ? -0.362 -5.846 14.995 1.00 77.06 452 ASN A O 1
ATOM 3742 N N . GLN A 1 453 ? 1.129 -6.807 16.373 1.00 84.56 453 GLN A N 1
ATOM 3743 C CA . GLN A 1 453 ? 1.812 -7.544 15.318 1.00 84.56 453 GLN A CA 1
ATOM 3744 C C . GLN A 1 453 ? 0.909 -8.634 14.726 1.00 84.56 453 GLN A C 1
ATOM 3746 O O . GLN A 1 453 ? 0.298 -9.408 15.450 1.00 84.56 453 GLN A O 1
ATOM 3751 N N . ALA A 1 454 ? 0.836 -8.701 13.397 1.00 84.69 454 ALA A N 1
ATOM 3752 C CA . ALA A 1 454 ? -0.077 -9.587 12.682 1.00 84.69 454 ALA A CA 1
ATOM 3753 C C . ALA A 1 454 ? 0.272 -11.085 12.838 1.00 84.69 454 ALA A C 1
ATOM 3755 O O . ALA A 1 454 ? -0.617 -11.912 13.044 1.00 84.69 454 ALA A O 1
ATOM 3756 N N . GLY A 1 455 ? 1.551 -11.451 12.714 1.00 87.75 455 GLY A N 1
ATOM 3757 C CA . GLY A 1 455 ? 2.025 -12.839 12.782 1.00 87.75 455 GLY A CA 1
ATOM 3758 C C . GLY A 1 455 ? 1.713 -13.688 11.533 1.00 87.75 455 GLY A C 1
ATOM 3759 O O . GLY A 1 455 ? 1.251 -13.158 10.520 1.00 87.75 455 GLY A O 1
ATOM 3760 N N . PRO A 1 456 ? 1.947 -15.011 11.557 1.00 88.88 456 PRO A N 1
ATOM 3761 C CA . PRO A 1 456 ? 1.674 -15.930 10.456 1.00 88.88 456 PRO A CA 1
ATOM 3762 C C . PRO A 1 456 ? 0.188 -16.081 10.147 1.00 88.88 456 PRO A C 1
ATOM 3764 O O . PRO A 1 456 ? -0.684 -15.930 11.008 1.00 88.88 456 PRO A O 1
ATOM 3767 N N . THR A 1 457 ? -0.109 -16.437 8.902 1.00 83.75 457 THR A N 1
ATOM 3768 C CA . THR A 1 457 ? -1.473 -16.748 8.471 1.00 83.75 457 THR A CA 1
ATOM 3769 C C . THR A 1 457 ? -1.957 -18.058 9.107 1.00 83.75 457 THR A C 1
ATOM 3771 O O . THR A 1 457 ? -1.301 -19.089 9.008 1.00 83.75 457 THR A O 1
ATOM 3774 N N . GLY A 1 458 ? -3.117 -18.015 9.768 1.00 72.25 458 GLY A N 1
ATOM 3775 C CA . GLY A 1 458 ? -3.718 -19.157 10.477 1.00 72.25 458 GLY A CA 1
ATOM 3776 C C . GLY A 1 458 ? -5.089 -19.560 9.929 1.00 72.25 458 GLY A C 1
ATOM 3777 O O . GLY A 1 458 ? -5.935 -20.035 10.679 1.00 72.25 458 GLY A O 1
ATOM 3778 N N . GLY A 1 459 ? -5.381 -19.241 8.660 1.00 70.56 459 GLY A N 1
ATOM 3779 C CA . GLY A 1 459 ? -6.696 -19.475 8.033 1.00 70.56 459 GLY A CA 1
ATOM 3780 C C . GLY A 1 459 ? -7.830 -18.567 8.538 1.00 70.56 459 GLY A C 1
ATOM 3781 O O . GLY A 1 459 ? -8.959 -18.650 8.066 1.00 70.56 459 GLY A O 1
ATOM 3782 N N . SER A 1 460 ? -7.531 -17.672 9.479 1.00 77.56 460 SER A N 1
ATOM 3783 C CA . SER A 1 460 ? -8.453 -16.724 10.102 1.00 77.56 460 SER A CA 1
ATOM 3784 C C . SER A 1 460 ? -7.955 -15.294 9.904 1.00 77.56 460 SER A C 1
ATOM 3786 O O . SER A 1 460 ? -6.747 -15.062 9.933 1.00 77.56 460 SER A O 1
ATOM 3788 N N . ILE A 1 461 ? -8.876 -14.329 9.808 1.00 75.50 461 ILE A N 1
ATOM 3789 C CA . ILE A 1 461 ? -8.571 -12.883 9.788 1.00 75.50 461 ILE A CA 1
ATOM 3790 C C . ILE A 1 461 ? -7.706 -12.486 10.991 1.00 75.50 461 ILE A C 1
ATOM 3792 O O . ILE A 1 461 ? -6.801 -11.670 10.866 1.00 75.50 461 ILE A O 1
ATOM 3796 N N . LEU A 1 462 ? -7.948 -13.112 12.146 1.00 72.81 462 LEU A N 1
ATOM 3797 C CA . LEU A 1 462 ? -7.203 -12.865 13.383 1.00 72.81 462 LEU A CA 1
ATOM 3798 C C . LEU A 1 462 ? -5.770 -13.400 13.363 1.00 72.81 462 LEU A C 1
ATOM 3800 O O . LEU A 1 462 ? -4.988 -13.021 14.222 1.00 72.81 462 LEU A O 1
ATOM 3804 N N . ARG A 1 463 ? -5.409 -14.248 12.391 1.00 86.69 463 ARG A N 1
ATOM 3805 C CA . ARG A 1 463 ? -4.077 -14.859 12.281 1.00 86.69 463 ARG A CA 1
ATOM 3806 C C . ARG A 1 463 ? -3.714 -15.729 13.488 1.00 86.69 463 ARG A C 1
ATOM 3808 O O . ARG A 1 463 ? -4.470 -15.858 14.456 1.00 86.69 463 ARG A O 1
ATOM 3815 N N . THR A 1 464 ? -2.584 -16.415 13.389 1.00 88.31 464 THR A N 1
ATOM 3816 C CA . THR A 1 464 ? -2.217 -17.481 14.328 1.00 88.31 464 THR A CA 1
ATOM 3817 C C . THR A 1 464 ? -2.098 -16.969 15.766 1.00 88.31 464 THR A C 1
ATOM 3819 O O . THR A 1 464 ? -2.682 -17.562 16.675 1.00 88.31 464 THR A O 1
ATOM 3822 N N . GLY A 1 465 ? -1.448 -15.817 15.965 1.00 84.75 465 GLY A N 1
ATOM 3823 C CA . GLY A 1 465 ? -1.193 -15.257 17.296 1.00 84.75 465 GLY A CA 1
ATOM 3824 C C . GLY A 1 465 ? -2.434 -14.765 18.043 1.00 84.75 465 GLY A C 1
ATOM 3825 O O . GLY A 1 465 ? -2.482 -14.835 19.268 1.00 84.75 465 GLY A O 1
ATOM 3826 N N . HIS A 1 466 ? -3.484 -14.329 17.339 1.00 85.56 466 HIS A N 1
ATOM 3827 C CA . HIS A 1 466 ? -4.708 -13.821 17.977 1.00 85.56 466 HIS A CA 1
ATOM 3828 C C . HIS A 1 466 ? -5.879 -14.811 17.944 1.00 85.56 466 HIS A C 1
ATOM 3830 O O . HIS A 1 466 ? -6.988 -14.463 18.343 1.00 85.56 466 HIS A O 1
ATOM 3836 N N . THR A 1 467 ? -5.668 -16.055 17.498 1.00 84.94 467 THR A N 1
ATOM 3837 C CA . THR A 1 467 ? -6.756 -17.044 17.379 1.00 84.94 467 THR A CA 1
ATOM 3838 C C . THR A 1 467 ? -7.414 -17.364 18.727 1.00 84.94 467 THR A C 1
ATOM 3840 O O . THR A 1 467 ? -8.618 -17.595 18.769 1.00 84.94 467 THR A O 1
ATOM 3843 N N . ILE A 1 468 ? -6.669 -17.296 19.836 1.00 83.00 468 ILE A N 1
ATOM 3844 C CA . ILE A 1 468 ? -7.199 -17.506 21.196 1.00 83.00 468 ILE A CA 1
ATOM 3845 C C . ILE A 1 468 ? -8.249 -16.468 21.613 1.00 83.00 468 ILE A C 1
ATOM 3847 O O . ILE A 1 468 ? -9.107 -16.766 22.435 1.00 83.00 468 ILE A O 1
ATOM 3851 N N . LEU A 1 469 ? -8.256 -15.281 20.997 1.00 78.56 469 LEU A N 1
ATOM 3852 C CA . LEU A 1 469 ? -9.309 -14.287 21.220 1.00 78.56 469 LEU A CA 1
ATOM 3853 C C . LEU A 1 469 ? -10.670 -14.743 20.672 1.00 78.56 469 LEU A C 1
ATOM 3855 O O . LEU A 1 469 ? -11.673 -14.079 20.897 1.00 78.56 469 LEU A O 1
ATOM 3859 N N . LYS A 1 470 ? -10.727 -15.883 19.966 1.00 74.00 470 LYS A N 1
ATOM 3860 C CA . LYS A 1 470 ? -11.987 -16.540 19.620 1.00 74.00 470 LYS A CA 1
ATOM 3861 C C . LYS A 1 470 ? -12.576 -17.390 20.747 1.00 74.00 470 LYS A C 1
ATOM 3863 O O . LYS A 1 470 ? -13.667 -17.929 20.564 1.00 74.00 470 LYS A O 1
ATOM 3868 N N . ASP A 1 471 ? -11.901 -17.562 21.870 1.00 77.75 471 ASP A N 1
ATOM 3869 C CA . ASP A 1 471 ? -12.449 -18.294 23.008 1.00 77.75 471 ASP A CA 1
ATOM 3870 C C . ASP A 1 471 ? -13.154 -17.316 23.959 1.00 77.75 471 ASP A C 1
ATOM 3872 O O . ASP A 1 471 ? -12.505 -16.488 24.597 1.00 77.75 471 ASP A O 1
ATOM 3876 N N . ASP A 1 472 ? -14.484 -17.417 24.062 1.00 70.38 472 ASP A N 1
ATOM 3877 C CA . ASP A 1 472 ? -15.299 -16.553 24.930 1.00 70.38 472 ASP A CA 1
ATOM 3878 C C . ASP A 1 472 ? -14.886 -16.655 26.402 1.00 70.38 472 ASP A C 1
ATOM 3880 O O . ASP A 1 472 ? -14.888 -15.655 27.122 1.00 70.38 472 ASP A O 1
ATOM 3884 N N . ARG A 1 473 ? -14.490 -17.851 26.860 1.00 79.38 473 ARG A N 1
ATOM 3885 C CA . ARG A 1 473 ? -14.066 -18.059 28.251 1.00 79.38 473 ARG A CA 1
ATOM 3886 C C . ARG A 1 473 ? -12.759 -17.327 28.518 1.00 79.38 473 ARG A C 1
ATOM 3888 O O . ARG A 1 473 ? -12.609 -16.683 29.555 1.00 79.38 473 ARG A O 1
ATOM 3895 N N . PHE A 1 474 ? -11.831 -17.401 27.565 1.00 81.25 474 PHE A N 1
ATOM 3896 C CA . PHE A 1 474 ? -10.561 -16.690 27.644 1.00 81.25 474 PHE A CA 1
ATOM 3897 C C . PHE A 1 474 ? -10.760 -15.171 27.605 1.00 81.25 474 PHE A C 1
ATOM 3899 O O . PHE A 1 474 ? -10.183 -14.463 28.428 1.00 81.25 474 PHE A O 1
ATOM 3906 N N . VAL A 1 475 ? -11.589 -14.664 26.684 1.00 74.50 475 VAL A N 1
ATOM 3907 C CA . VAL A 1 475 ? -11.868 -13.225 26.553 1.00 74.50 475 VAL A CA 1
ATOM 3908 C C . VAL A 1 475 ? -12.545 -12.676 27.807 1.00 74.50 475 VAL A C 1
ATOM 3910 O O . VAL A 1 475 ? -12.111 -11.644 28.316 1.00 74.50 475 VAL A O 1
ATOM 3913 N N . ALA A 1 476 ? -13.533 -13.382 28.361 1.00 67.56 476 ALA A N 1
ATOM 3914 C CA . ALA A 1 476 ? -14.187 -12.981 29.604 1.00 67.56 476 ALA A CA 1
ATOM 3915 C C . ALA A 1 476 ? -13.194 -12.905 30.777 1.00 67.56 476 ALA A C 1
ATOM 3917 O O . ALA A 1 476 ? -13.178 -11.912 31.508 1.00 67.56 476 ALA A O 1
ATOM 3918 N N . ALA A 1 477 ? -12.321 -13.910 30.925 1.00 76.25 477 ALA A N 1
ATOM 3919 C CA . ALA A 1 477 ? -11.270 -13.906 31.944 1.00 76.25 477 ALA A CA 1
ATOM 3920 C C . ALA A 1 477 ? -10.272 -12.753 31.738 1.00 76.25 477 ALA A C 1
ATOM 3922 O O . ALA A 1 477 ? -9.898 -12.069 32.690 1.00 76.25 477 ALA A O 1
ATOM 3923 N N . LEU A 1 478 ? -9.878 -12.491 30.490 1.00 75.56 478 LEU A N 1
ATOM 3924 C CA . LEU A 1 478 ? -8.990 -11.386 30.142 1.00 75.56 478 LEU A CA 1
ATOM 3925 C C . LEU A 1 478 ? -9.613 -10.025 30.451 1.00 75.56 478 LEU A C 1
ATOM 3927 O O . LEU A 1 478 ? -8.953 -9.185 31.057 1.00 75.56 478 LEU A O 1
ATOM 3931 N N . LEU A 1 479 ? -10.874 -9.803 30.084 1.00 69.50 479 LEU A N 1
ATOM 3932 C CA . LEU A 1 479 ? -11.592 -8.562 30.382 1.00 69.50 479 LEU A CA 1
ATOM 3933 C C . LEU A 1 479 ? -11.758 -8.341 31.887 1.00 69.50 479 LEU A C 1
ATOM 3935 O O . LEU A 1 479 ? -11.570 -7.216 32.357 1.00 69.50 479 LEU A O 1
ATOM 3939 N N . ALA A 1 480 ? -12.063 -9.400 32.640 1.00 70.44 480 ALA A N 1
ATOM 3940 C CA . ALA A 1 480 ? -12.138 -9.342 34.094 1.00 70.44 480 ALA A CA 1
ATOM 3941 C C . ALA A 1 480 ? -10.796 -8.905 34.700 1.00 70.44 480 ALA A C 1
ATOM 3943 O O . ALA A 1 480 ? -10.760 -7.953 35.476 1.00 70.44 480 ALA A O 1
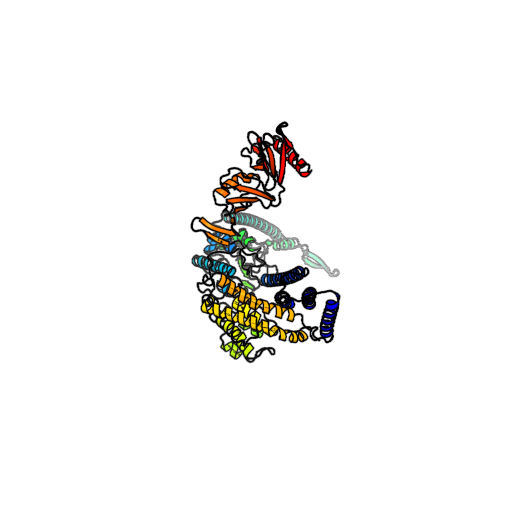ATOM 3944 N N . GLU A 1 481 ? -9.684 -9.511 34.277 1.00 74.94 481 GLU A N 1
ATOM 3945 C CA . GLU A 1 481 ? -8.358 -9.156 34.793 1.00 74.94 481 GLU A CA 1
ATOM 3946 C C . GLU A 1 481 ? -7.865 -7.782 34.335 1.00 74.94 481 GLU A C 1
ATOM 3948 O O . GLU A 1 481 ? -7.215 -7.068 35.101 1.00 74.94 481 GLU A O 1
ATOM 3953 N N . ILE A 1 482 ? -8.214 -7.348 33.123 1.00 66.38 482 ILE A N 1
ATOM 3954 C CA . ILE A 1 482 ? -7.963 -5.972 32.681 1.00 66.38 482 ILE A CA 1
ATOM 3955 C C . ILE A 1 482 ? -8.712 -4.986 33.586 1.00 66.38 482 ILE A C 1
ATOM 3957 O O . ILE A 1 482 ? -8.121 -3.995 34.022 1.00 66.38 482 ILE A O 1
ATOM 3961 N N . LYS A 1 483 ? -9.987 -5.256 33.897 1.00 59.44 483 LYS A N 1
ATOM 3962 C CA . LYS A 1 483 ? -10.798 -4.420 34.792 1.00 59.44 483 LYS A CA 1
ATOM 3963 C C . LYS A 1 483 ? -10.218 -4.399 36.207 1.00 59.44 483 LYS A C 1
ATOM 3965 O O . LYS A 1 483 ? -9.959 -3.317 36.723 1.00 59.44 483 LYS A O 1
ATOM 3970 N N . ASN A 1 484 ? -9.907 -5.565 36.773 1.00 66.12 484 ASN A N 1
ATOM 3971 C CA . ASN A 1 484 ? -9.262 -5.692 38.082 1.00 66.12 484 ASN A CA 1
ATOM 3972 C C . ASN A 1 484 ? -7.928 -4.936 38.119 1.00 66.12 484 ASN A C 1
ATOM 3974 O O . ASN A 1 484 ? -7.628 -4.226 39.076 1.00 66.12 484 ASN A O 1
ATOM 3978 N N . SER A 1 485 ? -7.122 -5.032 37.059 1.00 64.12 485 SER A N 1
ATOM 3979 C CA . SER A 1 485 ? -5.860 -4.303 36.967 1.00 64.12 485 SER A CA 1
ATOM 3980 C C . SER A 1 485 ? -6.062 -2.794 36.854 1.00 64.12 485 SER A C 1
ATOM 3982 O O . SER A 1 485 ? -5.308 -2.036 37.466 1.00 64.12 485 SER A O 1
ATOM 3984 N N . ALA A 1 486 ? -7.072 -2.345 36.107 1.00 54.31 486 ALA A N 1
ATOM 3985 C CA . ALA A 1 486 ? -7.446 -0.938 36.045 1.00 54.31 486 ALA A CA 1
ATOM 3986 C C . ALA A 1 486 ? -7.910 -0.424 37.417 1.00 54.31 486 ALA A C 1
ATOM 3988 O O . ALA A 1 486 ? -7.498 0.664 37.818 1.00 54.31 486 ALA A O 1
ATOM 3989 N N . ASP A 1 487 ? -8.678 -1.223 38.162 1.00 53.19 487 ASP A N 1
ATOM 3990 C CA . ASP A 1 487 ? -9.129 -0.904 39.518 1.00 53.19 487 ASP A CA 1
ATOM 3991 C C . ASP A 1 487 ? -7.958 -0.866 40.521 1.00 53.19 487 ASP A C 1
ATOM 3993 O O . ASP A 1 487 ? -7.821 0.112 41.253 1.00 53.19 487 ASP A O 1
ATOM 3997 N N . ARG A 1 488 ? -7.004 -1.809 40.468 1.00 56.16 488 ARG A N 1
ATOM 3998 C CA . ARG A 1 488 ? -5.767 -1.752 41.281 1.00 56.16 488 ARG A CA 1
ATOM 3999 C C . ARG A 1 488 ? -4.926 -0.510 40.985 1.00 56.16 488 ARG A C 1
ATOM 4001 O O . ARG A 1 488 ? -4.391 0.114 41.898 1.00 56.16 488 ARG A O 1
ATOM 4008 N N . ILE A 1 489 ? -4.793 -0.123 39.713 1.00 50.88 489 ILE A N 1
ATOM 4009 C CA . ILE A 1 489 ? -4.098 1.120 39.327 1.00 50.88 489 ILE A CA 1
ATOM 4010 C C . ILE A 1 489 ? -4.872 2.345 39.844 1.00 50.88 489 ILE A C 1
ATOM 4012 O O . ILE A 1 489 ? -4.265 3.315 40.305 1.00 50.88 489 ILE A O 1
ATOM 4016 N N . LYS A 1 490 ? -6.206 2.285 39.797 1.00 41.22 490 LYS A N 1
ATOM 4017 C CA . LYS A 1 490 ? -7.130 3.300 40.312 1.00 41.22 490 LYS A CA 1
ATOM 4018 C C . LYS A 1 490 ? -7.142 3.390 41.835 1.00 41.22 490 LYS A C 1
ATOM 4020 O O . LYS A 1 490 ? -7.504 4.450 42.316 1.00 41.22 490 LYS A O 1
ATOM 4025 N N . GLU A 1 491 ? -6.749 2.368 42.586 1.00 37.88 491 GLU A N 1
ATOM 4026 C CA . GLU A 1 491 ? -6.555 2.436 44.045 1.00 37.88 491 GLU A CA 1
ATOM 4027 C C . GLU A 1 491 ? -5.151 2.949 44.394 1.00 37.88 491 GLU A C 1
ATOM 4029 O O . GLU A 1 491 ? -4.975 3.771 45.289 1.00 37.88 491 GLU A O 1
ATOM 4034 N N . ASN A 1 492 ? -4.145 2.580 43.598 1.00 39.72 492 ASN A N 1
ATOM 4035 C CA . ASN A 1 492 ? -2.746 2.945 43.825 1.00 39.72 492 ASN A CA 1
ATOM 4036 C C . ASN A 1 492 ? -2.377 4.371 43.343 1.00 39.72 492 ASN A C 1
ATOM 4038 O O . ASN A 1 492 ? -1.219 4.779 43.408 1.00 39.72 492 ASN A O 1
ATOM 4042 N N . TRP A 1 493 ? -3.328 5.176 42.852 1.00 39.41 493 TRP A N 1
ATOM 4043 C CA . TRP A 1 493 ? -3.057 6.550 42.391 1.00 39.41 493 TRP A CA 1
ATOM 4044 C C . TRP A 1 493 ? -2.594 7.498 43.509 1.00 39.41 493 TRP A C 1
ATOM 4046 O O . TRP A 1 493 ? -1.956 8.518 43.223 1.00 39.41 493 TRP A O 1
ATOM 4056 N N . GLU A 1 494 ? -2.914 7.189 44.768 1.00 33.03 494 GLU A N 1
ATOM 4057 C CA . GLU A 1 494 ? -2.516 7.976 45.940 1.00 33.03 494 GLU A CA 1
ATOM 4058 C C . GLU A 1 494 ? -1.002 7.891 46.203 1.00 33.03 494 GLU A C 1
ATOM 4060 O O . GLU A 1 494 ? -0.396 8.872 46.641 1.00 33.03 494 GLU A O 1
ATOM 4065 N N . SER A 1 495 ? -0.353 6.786 45.814 1.00 31.56 495 SER A N 1
ATOM 4066 C CA . SER A 1 495 ? 1.095 6.575 45.965 1.00 31.56 495 SER A CA 1
ATOM 4067 C C . SER A 1 495 ? 1.928 7.182 44.818 1.00 31.56 495 SER A C 1
ATOM 4069 O O . SER A 1 495 ? 3.089 7.549 45.011 1.00 31.56 495 SER A O 1
ATOM 4071 N N . VAL A 1 496 ? 1.329 7.416 43.640 1.00 34.59 496 VAL A N 1
ATOM 4072 C CA . VAL A 1 496 ? 1.977 8.064 42.473 1.00 34.59 496 VAL A CA 1
ATOM 4073 C C . VAL A 1 496 ? 2.346 9.533 42.745 1.00 34.59 496 VAL A C 1
ATOM 4075 O O . VAL A 1 496 ? 3.277 10.068 42.142 1.00 34.59 496 VAL A O 1
ATOM 4078 N N . ALA A 1 497 ? 1.692 10.186 43.713 1.00 35.22 497 ALA A N 1
ATOM 4079 C CA . ALA A 1 497 ? 2.033 11.547 44.139 1.00 35.22 497 ALA A CA 1
ATOM 4080 C C . ALA A 1 497 ? 3.438 11.662 44.767 1.00 35.22 497 ALA A C 1
ATOM 4082 O O . ALA A 1 497 ? 4.022 12.743 44.733 1.00 35.22 497 ALA A O 1
ATOM 4083 N N . ILE A 1 498 ? 3.986 10.557 45.287 1.00 33.78 498 ILE A N 1
ATOM 4084 C CA . ILE A 1 498 ? 5.330 10.478 45.887 1.00 33.78 498 ILE A CA 1
ATOM 4085 C C . ILE A 1 498 ? 6.411 10.371 44.799 1.00 33.78 498 ILE A C 1
ATOM 4087 O O . ILE A 1 498 ? 7.512 10.886 44.955 1.00 33.78 498 ILE A O 1
ATOM 4091 N N . VAL A 1 499 ? 6.083 9.771 43.651 1.00 30.34 499 VAL A N 1
ATOM 4092 C CA . VAL A 1 499 ? 7.010 9.615 42.514 1.00 30.34 499 VAL A CA 1
ATOM 4093 C C . VAL A 1 499 ? 7.181 10.928 41.738 1.00 30.34 499 VAL A C 1
ATOM 4095 O O . VAL A 1 499 ? 8.215 11.149 41.113 1.00 30.34 499 VAL A O 1
ATOM 4098 N N . ARG A 1 500 ? 6.200 11.837 41.828 1.00 31.67 500 ARG A N 1
ATOM 4099 C CA . ARG A 1 500 ? 6.209 13.129 41.125 1.00 31.67 500 ARG A CA 1
ATOM 4100 C C . ARG A 1 500 ? 7.329 14.065 41.589 1.00 31.67 500 ARG A C 1
ATOM 4102 O O . ARG A 1 500 ? 7.818 14.839 40.786 1.00 31.67 500 ARG A O 1
ATOM 4109 N N . GLU A 1 501 ? 7.787 13.946 42.836 1.00 34.78 501 GLU A N 1
ATOM 4110 C CA . GLU A 1 501 ? 8.886 14.771 43.361 1.00 34.78 501 GLU A CA 1
ATOM 4111 C C . GLU A 1 501 ? 10.262 14.405 42.775 1.00 34.78 501 GLU A C 1
ATOM 4113 O O . GLU A 1 501 ? 11.156 15.243 42.746 1.00 34.78 501 GLU A O 1
ATOM 4118 N N . LYS A 1 502 ? 10.430 13.181 42.254 1.00 32.91 502 LYS A N 1
ATOM 4119 C CA . LYS A 1 502 ? 11.658 12.760 41.555 1.00 32.91 502 LYS A CA 1
ATOM 4120 C C . LYS A 1 502 ? 11.605 12.979 40.035 1.00 32.91 502 LYS A C 1
ATOM 4122 O O . LYS A 1 502 ? 12.611 12.766 39.371 1.00 32.91 502 LYS A O 1
ATOM 4127 N N . ALA A 1 503 ? 10.454 13.377 39.483 1.00 32.00 503 ALA A N 1
ATOM 4128 C CA . ALA A 1 503 ? 10.209 13.439 38.038 1.00 32.00 503 ALA A CA 1
ATOM 4129 C C . ALA A 1 503 ? 10.396 14.834 37.410 1.00 32.00 503 ALA A C 1
ATOM 4131 O O . ALA A 1 503 ? 10.365 14.942 36.187 1.00 32.00 503 ALA A O 1
ATOM 4132 N N . ASP A 1 504 ? 10.641 15.878 38.207 1.00 31.12 504 ASP A N 1
ATOM 4133 C CA . ASP A 1 504 ? 10.820 17.250 37.701 1.00 31.12 504 ASP A CA 1
ATOM 4134 C C . ASP A 1 504 ? 12.166 17.483 36.976 1.00 31.12 504 ASP A C 1
ATOM 4136 O O . ASP A 1 504 ? 12.423 18.587 36.509 1.00 31.12 504 ASP A O 1
ATOM 4140 N N . ASN A 1 505 ? 12.995 16.445 36.791 1.00 34.34 505 ASN A N 1
ATOM 4141 C CA . ASN A 1 505 ? 14.301 16.560 36.131 1.00 34.34 505 ASN A CA 1
ATOM 4142 C C . ASN A 1 505 ? 14.422 15.891 34.750 1.00 34.34 505 ASN A C 1
ATOM 4144 O O . ASN A 1 505 ? 15.537 15.787 34.250 1.00 34.34 505 ASN A O 1
ATOM 4148 N N . THR A 1 506 ? 13.354 15.431 34.080 1.00 31.73 506 THR A N 1
ATOM 4149 C CA . THR A 1 506 ? 13.510 14.955 32.682 1.00 31.73 506 THR A CA 1
ATOM 4150 C C . THR A 1 506 ? 12.200 14.896 31.887 1.00 31.73 506 THR A C 1
ATOM 4152 O O . THR A 1 506 ? 11.254 14.190 32.235 1.00 31.73 506 THR A O 1
ATOM 4155 N N . THR A 1 507 ? 12.189 15.575 30.736 1.00 37.78 507 THR A N 1
ATOM 4156 C CA . THR A 1 507 ? 11.145 15.607 29.686 1.00 37.78 507 THR A CA 1
ATOM 4157 C C . THR A 1 507 ? 10.705 14.225 29.169 1.00 37.78 507 THR A C 1
ATOM 4159 O O . THR A 1 507 ? 9.636 14.087 28.575 1.00 37.78 507 THR A O 1
ATOM 4162 N N . GLU A 1 508 ? 11.476 13.178 29.447 1.00 36.56 508 GLU A N 1
ATOM 4163 C CA . GLU A 1 508 ? 11.227 11.788 29.057 1.00 36.56 508 GLU A CA 1
ATOM 4164 C C . GLU A 1 508 ? 10.119 11.100 29.898 1.00 36.56 508 GLU A C 1
ATOM 4166 O O . GLU A 1 508 ? 9.415 10.206 29.422 1.00 36.56 508 GLU A O 1
ATOM 4171 N N . GLN A 1 509 ? 9.885 11.545 31.142 1.00 34.81 509 GLN A N 1
ATOM 4172 C CA . GLN A 1 509 ? 8.948 10.905 32.086 1.00 34.81 509 GLN A CA 1
ATOM 4173 C C . GLN A 1 509 ? 7.466 11.248 31.829 1.00 34.81 509 GLN A C 1
ATOM 4175 O O . GLN A 1 509 ? 6.564 10.449 32.108 1.00 34.81 509 GLN A O 1
ATOM 4180 N N . GLN A 1 510 ? 7.206 12.401 31.211 1.00 35.75 510 GLN A N 1
ATOM 4181 C CA . GLN A 1 510 ? 5.875 12.822 30.758 1.00 35.75 510 GLN A CA 1
ATOM 4182 C C . GLN A 1 510 ? 5.356 11.923 29.616 1.00 35.75 510 GLN A C 1
ATOM 4184 O O . GLN A 1 510 ? 4.170 11.597 29.552 1.00 35.75 510 GLN A O 1
ATOM 4189 N N . HIS A 1 511 ? 6.261 11.455 28.747 1.00 36.84 511 HIS A N 1
ATOM 4190 C CA . HIS A 1 511 ? 5.970 10.493 27.681 1.00 36.84 511 HIS A CA 1
ATOM 4191 C C . HIS A 1 511 ? 5.642 9.100 28.254 1.00 36.84 511 HIS A C 1
ATOM 4193 O O . HIS A 1 511 ? 4.697 8.445 27.813 1.00 36.84 511 HIS A O 1
ATOM 4199 N N . ARG A 1 512 ? 6.359 8.695 29.316 1.00 36.84 512 ARG A N 1
ATOM 4200 C CA . ARG A 1 512 ? 6.208 7.401 30.007 1.00 36.84 512 ARG A CA 1
ATOM 4201 C C . ARG A 1 512 ? 4.812 7.188 30.604 1.00 36.84 512 ARG A C 1
ATOM 4203 O O . ARG A 1 512 ? 4.240 6.116 30.446 1.00 36.84 512 ARG A O 1
ATOM 4210 N N . THR A 1 513 ? 4.233 8.215 31.226 1.00 36.62 513 THR A N 1
ATOM 4211 C CA . THR A 1 513 ? 2.917 8.107 31.892 1.00 36.62 513 THR A CA 1
ATOM 4212 C C . THR A 1 513 ? 1.751 8.077 30.891 1.00 36.62 513 THR A C 1
ATOM 4214 O O . THR A 1 513 ? 0.757 7.382 31.108 1.00 36.62 513 THR A O 1
ATOM 4217 N N . ASN A 1 514 ? 1.892 8.773 29.756 1.00 37.34 514 ASN A N 1
ATOM 4218 C CA . ASN A 1 514 ? 0.910 8.761 28.668 1.00 37.34 514 ASN A CA 1
ATOM 4219 C C . ASN A 1 514 ? 0.863 7.404 27.946 1.00 37.34 514 ASN A C 1
ATOM 4221 O O . ASN A 1 514 ? -0.226 6.918 27.642 1.00 37.34 514 ASN A O 1
ATOM 4225 N N . LEU A 1 515 ? 2.020 6.760 27.744 1.00 36.62 515 LEU A N 1
ATOM 4226 C CA . LEU A 1 515 ? 2.116 5.464 27.065 1.00 36.62 515 LEU A CA 1
ATOM 4227 C C . LEU A 1 515 ? 1.406 4.337 27.838 1.00 36.62 515 LEU A C 1
ATOM 4229 O O . LEU A 1 515 ? 0.830 3.442 27.228 1.00 36.62 515 LEU A O 1
ATOM 4233 N N . MET A 1 516 ? 1.398 4.402 29.173 1.00 38.12 516 MET A N 1
ATOM 4234 C CA . MET A 1 516 ? 0.791 3.383 30.041 1.00 38.12 516 MET A CA 1
ATOM 4235 C C . MET A 1 516 ? -0.733 3.456 30.126 1.00 38.12 516 MET A C 1
ATOM 4237 O O . MET A 1 516 ? -1.412 2.431 30.102 1.00 38.12 516 MET A O 1
ATOM 4241 N N . ALA A 1 517 ? -1.290 4.667 30.231 1.00 38.22 517 ALA A N 1
ATOM 4242 C CA . ALA A 1 517 ? -2.740 4.849 30.187 1.00 38.22 517 ALA A CA 1
ATOM 4243 C C . ALA A 1 517 ? -3.293 4.409 28.820 1.00 38.22 517 ALA A C 1
ATOM 4245 O O . ALA A 1 517 ? -4.382 3.839 28.745 1.00 38.22 517 ALA A O 1
ATOM 4246 N N . GLN A 1 518 ? -2.504 4.623 27.761 1.00 44.16 518 GLN A N 1
ATOM 4247 C CA . GLN A 1 518 ? -2.826 4.254 26.389 1.00 44.16 518 GLN A CA 1
ATOM 4248 C C . GLN A 1 518 ? -2.650 2.761 26.102 1.00 44.16 518 GLN A C 1
ATOM 4250 O O . GLN A 1 518 ? -3.505 2.209 25.432 1.00 44.16 518 GLN A O 1
ATOM 4255 N N . SER A 1 519 ? -1.625 2.069 26.604 1.00 38.72 519 SER A N 1
ATOM 4256 C CA . SER A 1 519 ? -1.427 0.634 26.329 1.00 38.72 519 SER A CA 1
ATOM 4257 C C . SER A 1 519 ? -2.498 -0.248 26.983 1.00 38.72 519 SER A C 1
ATOM 4259 O O . SER A 1 519 ? -3.002 -1.167 26.338 1.00 38.72 519 SER A O 1
ATOM 4261 N N . VAL A 1 520 ? -2.943 0.092 28.200 1.00 40.91 520 VAL A N 1
ATOM 4262 C CA . VAL A 1 520 ? -4.109 -0.552 28.835 1.00 40.91 520 VAL A CA 1
ATOM 4263 C C . VAL A 1 520 ? -5.397 -0.213 28.078 1.00 40.91 520 VAL A C 1
ATOM 4265 O O . VAL A 1 520 ? -6.170 -1.118 27.781 1.00 40.91 520 VAL A O 1
ATOM 4268 N N . HIS A 1 521 ? -5.610 1.049 27.677 1.00 39.00 521 HIS A N 1
ATOM 4269 C CA . HIS A 1 521 ? -6.772 1.433 26.861 1.00 39.00 521 HIS A CA 1
ATOM 4270 C C . HIS A 1 521 ? -6.769 0.795 25.467 1.00 39.00 521 HIS A C 1
ATOM 4272 O O . HIS A 1 521 ? -7.832 0.447 24.981 1.00 39.00 521 HIS A O 1
ATOM 4278 N N . VAL A 1 522 ? -5.618 0.620 24.815 1.00 41.38 522 VAL A N 1
ATOM 4279 C CA . VAL A 1 522 ? -5.497 0.002 23.484 1.00 41.38 522 VAL A CA 1
ATOM 4280 C C . VAL A 1 522 ? -5.712 -1.504 23.572 1.00 41.38 522 VAL A C 1
ATOM 4282 O O . VAL A 1 522 ? -6.388 -2.051 22.708 1.00 41.38 522 VAL A O 1
ATOM 4285 N N . ALA A 1 523 ? -5.223 -2.171 24.624 1.00 39.91 523 ALA A N 1
ATOM 4286 C CA . ALA A 1 523 ? -5.568 -3.566 24.894 1.00 39.91 523 ALA A CA 1
ATOM 4287 C C . ALA A 1 523 ? -7.082 -3.726 25.121 1.00 39.91 523 ALA A C 1
ATOM 4289 O O . ALA A 1 523 ? -7.699 -4.606 24.530 1.00 39.91 523 ALA A O 1
ATOM 4290 N N . LEU A 1 524 ? -7.697 -2.817 25.884 1.00 40.16 524 LEU A N 1
ATOM 4291 C CA . LEU A 1 524 ? -9.139 -2.792 26.150 1.00 40.16 524 LEU A CA 1
ATOM 4292 C C . LEU A 1 524 ? -9.953 -2.476 24.881 1.00 40.16 524 LEU A C 1
ATOM 4294 O O . LEU A 1 524 ? -10.910 -3.175 24.587 1.00 40.16 524 LEU A O 1
ATOM 4298 N N . ILE A 1 525 ? -9.533 -1.500 24.069 1.00 37.19 525 ILE A N 1
ATOM 4299 C CA . ILE A 1 525 ? -10.131 -1.175 22.761 1.00 37.19 525 ILE A CA 1
ATOM 4300 C C . ILE A 1 525 ? -9.993 -2.355 21.804 1.00 37.19 525 ILE A C 1
ATOM 4302 O O . ILE A 1 525 ? -10.936 -2.656 21.087 1.00 37.19 525 ILE A O 1
ATOM 4306 N N . ARG A 1 526 ? -8.849 -3.042 21.780 1.00 42.41 526 ARG A N 1
ATOM 4307 C CA . ARG A 1 526 ? -8.635 -4.181 20.887 1.00 42.41 526 ARG A CA 1
ATOM 4308 C C . ARG A 1 526 ? -9.508 -5.365 21.289 1.00 42.41 526 ARG A C 1
ATOM 4310 O O . ARG A 1 526 ? -10.177 -5.912 20.424 1.00 42.41 526 ARG A O 1
ATOM 4317 N N . VAL A 1 527 ? -9.581 -5.697 22.578 1.00 42.03 527 VAL A N 1
ATOM 4318 C CA . VAL A 1 527 ? -10.483 -6.747 23.075 1.00 42.03 527 VAL A CA 1
ATOM 4319 C C . VAL A 1 527 ? -11.952 -6.362 22.849 1.00 42.03 527 VAL A C 1
ATOM 4321 O O . VAL A 1 527 ? -12.684 -7.152 22.269 1.00 42.03 527 VAL A O 1
ATOM 4324 N N . CYS A 1 528 ? -12.368 -5.130 23.165 1.00 34.91 528 CYS A N 1
ATOM 4325 C CA . CYS A 1 528 ? -13.741 -4.659 22.940 1.00 34.91 528 CYS A CA 1
ATOM 4326 C C . CYS A 1 528 ? -14.118 -4.512 21.456 1.00 34.91 528 CYS A C 1
ATOM 4328 O O . CYS A 1 528 ? -15.284 -4.683 21.123 1.00 34.91 528 CYS A O 1
ATOM 4330 N N . MET A 1 529 ? -13.181 -4.199 20.551 1.00 33.88 529 MET A N 1
ATOM 4331 C CA . MET A 1 529 ? -13.446 -4.206 19.104 1.00 33.88 529 MET A CA 1
ATOM 4332 C C . MET A 1 529 ? -13.662 -5.629 18.578 1.00 33.88 529 MET A C 1
ATOM 4334 O O . MET A 1 529 ? -14.461 -5.799 17.667 1.00 33.88 529 MET A O 1
ATOM 4338 N N . PHE A 1 530 ? -13.005 -6.636 19.166 1.00 40.38 530 PHE A N 1
ATOM 4339 C CA . PHE A 1 530 ? -13.253 -8.044 18.837 1.00 40.38 530 PHE A CA 1
ATOM 4340 C C . PHE A 1 530 ? -14.531 -8.597 19.491 1.00 40.38 530 PHE A C 1
ATOM 4342 O O . PHE A 1 530 ? -15.176 -9.470 18.914 1.00 40.38 530 PHE A O 1
ATOM 4349 N N . ASP A 1 531 ? -14.923 -8.067 20.653 1.00 31.81 531 ASP A N 1
ATOM 4350 C CA . ASP A 1 531 ? -16.151 -8.443 21.369 1.00 31.81 531 ASP A CA 1
ATOM 4351 C C . ASP A 1 531 ? -17.409 -7.745 20.808 1.00 31.81 531 ASP A C 1
ATOM 4353 O O . ASP A 1 531 ? -18.511 -8.285 20.866 1.00 31.81 531 ASP A O 1
ATOM 4357 N N . ALA A 1 532 ? -17.256 -6.573 20.176 1.00 30.06 532 ALA A N 1
ATOM 4358 C CA . ALA A 1 532 ? -18.350 -5.829 19.538 1.00 30.06 532 ALA A CA 1
ATOM 4359 C C . ALA A 1 532 ? -19.045 -6.593 18.390 1.00 30.06 532 ALA A C 1
ATOM 4361 O O . ALA A 1 532 ? -20.125 -6.189 17.958 1.00 30.06 532 ALA A O 1
ATOM 4362 N N . GLU A 1 533 ? -18.459 -7.698 17.916 1.00 36.09 533 GLU A N 1
ATOM 4363 C CA . GLU A 1 533 ? -19.024 -8.565 16.875 1.00 36.09 533 GLU A CA 1
ATOM 4364 C C . GLU A 1 533 ? -19.449 -9.958 17.392 1.00 36.09 533 GLU A C 1
ATOM 4366 O O . GLU A 1 533 ? -19.828 -10.811 16.584 1.00 36.09 533 GLU A O 1
ATOM 4371 N N . ARG A 1 534 ? -19.464 -10.207 18.717 1.00 35.50 534 ARG A N 1
ATOM 4372 C CA . ARG A 1 534 ? -20.018 -11.448 19.296 1.00 35.50 534 ARG A CA 1
ATOM 4373 C C . ARG A 1 534 ? -21.418 -11.255 19.900 1.00 35.50 534 ARG A C 1
ATOM 4375 O O . ARG A 1 534 ? -21.623 -10.390 20.745 1.00 35.50 534 ARG A O 1
ATOM 4382 N N . PRO A 1 535 ? -22.408 -12.078 19.503 1.00 31.20 535 PRO A N 1
ATOM 4383 C CA . PRO A 1 535 ? -23.819 -11.898 19.859 1.00 31.20 535 PRO A CA 1
ATOM 4384 C C . PRO A 1 535 ? -24.209 -12.337 21.289 1.00 31.20 535 PRO A C 1
ATOM 4386 O O . PRO A 1 535 ? -25.401 -12.436 21.576 1.00 31.20 535 PRO A O 1
ATOM 4389 N N . SER A 1 536 ? -23.265 -12.618 22.193 1.00 31.66 536 SER A N 1
ATOM 4390 C CA . SER A 1 536 ? -23.547 -13.297 23.474 1.00 31.66 536 SER A CA 1
ATOM 4391 C C . SER A 1 536 ? -23.647 -12.394 24.713 1.00 31.66 536 SER A C 1
ATOM 4393 O O . SER A 1 536 ? -24.086 -12.869 25.758 1.00 31.66 536 SER A O 1
ATOM 4395 N N . LEU A 1 537 ? -23.371 -11.089 24.621 1.00 31.97 537 LEU A N 1
ATOM 4396 C CA . LEU A 1 537 ? -23.663 -10.131 25.700 1.00 31.97 537 LEU A CA 1
ATOM 4397 C C . LEU A 1 537 ? -24.882 -9.264 25.336 1.00 31.97 537 LEU A C 1
ATOM 4399 O O . LEU A 1 537 ? -24.774 -8.150 24.838 1.00 31.97 537 LEU A O 1
ATOM 4403 N N . ALA A 1 538 ? -26.066 -9.832 25.600 1.00 35.56 538 ALA A N 1
ATOM 4404 C CA . ALA A 1 538 ? -27.384 -9.186 25.631 1.00 35.56 538 ALA A CA 1
ATOM 4405 C C . ALA A 1 538 ? -27.807 -8.419 24.354 1.00 35.56 538 ALA A C 1
ATOM 4407 O O . ALA A 1 538 ? -27.960 -7.195 24.352 1.00 35.56 538 ALA A O 1
ATOM 4408 N N . TYR A 1 539 ? -28.101 -9.149 23.272 1.00 38.09 539 TYR A N 1
ATOM 4409 C CA . TYR A 1 539 ? -28.737 -8.578 22.081 1.00 38.09 539 TYR A CA 1
ATOM 4410 C C . TYR A 1 539 ? -30.174 -8.131 22.411 1.00 38.09 539 TYR A C 1
ATOM 4412 O O . TYR A 1 539 ? -31.107 -8.928 22.409 1.00 38.09 539 TYR A O 1
ATOM 4420 N N . ARG A 1 540 ? -30.390 -6.832 22.654 1.00 48.88 540 ARG A N 1
ATOM 4421 C CA . ARG A 1 540 ? -31.736 -6.243 22.831 1.00 48.88 540 ARG A CA 1
ATOM 4422 C C . ARG A 1 540 ? -32.569 -6.198 21.530 1.00 48.88 540 ARG A C 1
ATOM 4424 O O . ARG A 1 540 ? -33.606 -5.544 21.486 1.00 48.88 540 ARG A O 1
ATOM 4431 N N . GLY A 1 541 ? -32.132 -6.871 20.459 1.00 60.66 541 GLY A N 1
ATOM 4432 C CA . GLY A 1 541 ? -32.855 -6.954 19.182 1.00 60.66 541 GLY A CA 1
ATOM 4433 C C . GLY A 1 541 ? -32.830 -5.673 18.338 1.00 60.66 541 GLY A C 1
ATOM 4434 O O . GLY A 1 541 ? -33.640 -5.540 17.419 1.00 60.66 541 GLY A O 1
ATOM 4435 N N . TYR A 1 542 ? -31.940 -4.719 18.641 1.00 69.44 542 TYR A N 1
ATOM 4436 C CA . TYR A 1 542 ? -31.842 -3.439 17.933 1.00 69.44 542 TYR A CA 1
ATOM 4437 C C . TYR A 1 542 ? -30.417 -2.876 17.888 1.00 69.44 542 TYR A C 1
ATOM 4439 O O . TYR A 1 542 ? -29.632 -3.112 18.803 1.00 69.44 542 TYR A O 1
ATOM 4447 N N . LEU A 1 543 ? -30.099 -2.096 16.847 1.00 76.50 543 LEU A N 1
ATOM 4448 C CA . LEU A 1 543 ? -28.834 -1.363 16.702 1.00 76.50 543 LEU A CA 1
ATOM 4449 C C . LEU A 1 543 ? -29.043 0.113 17.059 1.00 76.50 543 LEU A C 1
ATOM 4451 O O . LEU A 1 543 ? -29.861 0.789 16.452 1.00 76.50 543 LEU A O 1
ATOM 4455 N N . GLU A 1 544 ? -28.336 0.620 18.063 1.00 79.94 544 GLU A N 1
ATOM 4456 C CA . GLU A 1 544 ? -28.495 1.992 18.564 1.00 79.94 544 GLU A CA 1
ATOM 4457 C C . GLU A 1 544 ? -27.434 2.927 17.965 1.00 79.94 544 GLU A C 1
ATOM 4459 O O . GLU A 1 544 ? -26.235 2.665 18.062 1.00 79.94 544 GLU A O 1
ATOM 4464 N N . PHE A 1 545 ? -27.863 4.037 17.370 1.00 78.88 545 PHE A N 1
ATOM 4465 C CA . PHE A 1 545 ? -26.988 5.090 16.866 1.00 78.88 545 PHE A CA 1
ATOM 4466 C C . PHE A 1 545 ? -26.704 6.094 17.976 1.00 78.88 545 PHE A C 1
ATOM 4468 O O . PHE A 1 545 ? -27.604 6.800 18.436 1.00 78.88 545 PHE A O 1
ATOM 4475 N N . ARG A 1 546 ? -25.435 6.176 18.378 1.00 75.44 546 ARG A N 1
ATOM 4476 C CA . ARG A 1 546 ? -24.988 7.005 19.500 1.00 75.44 546 ARG A CA 1
ATOM 4477 C C . ARG A 1 546 ? -24.132 8.179 19.028 1.00 75.44 546 ARG A C 1
ATOM 4479 O O . ARG A 1 546 ? -23.362 8.024 18.075 1.00 75.44 546 ARG A O 1
ATOM 4486 N N . PRO A 1 547 ? -24.215 9.348 19.688 1.00 69.44 547 PRO A N 1
ATOM 4487 C CA . PRO A 1 547 ? -23.310 10.455 19.416 1.00 69.44 547 PRO A CA 1
ATOM 4488 C C . PRO A 1 547 ? -21.849 10.023 19.585 1.00 69.44 547 PRO A C 1
ATOM 4490 O O . PRO A 1 547 ? -21.488 9.408 20.583 1.00 69.44 547 PRO A O 1
ATOM 4493 N N . ALA A 1 548 ? -20.972 10.409 18.654 1.00 59.25 548 ALA A N 1
ATOM 4494 C CA . ALA A 1 548 ? -19.550 10.042 18.706 1.00 59.25 548 ALA A CA 1
ATOM 4495 C C . ALA A 1 548 ? -18.822 10.542 19.972 1.00 59.25 548 ALA A C 1
ATOM 4497 O O . ALA A 1 548 ? -17.780 10.011 20.344 1.00 59.25 548 ALA A O 1
ATOM 4498 N N . LYS A 1 549 ? -19.371 11.567 20.636 1.00 61.66 549 LYS A N 1
ATOM 4499 C CA . LYS A 1 549 ? -18.871 12.101 21.911 1.00 61.66 549 LYS A CA 1
ATOM 4500 C C . LYS A 1 549 ? -19.250 11.219 23.110 1.00 61.66 549 LYS A C 1
ATOM 4502 O O . LYS A 1 549 ? -18.588 11.294 24.139 1.00 61.66 549 LYS A O 1
ATOM 4507 N N . GLU A 1 550 ? -20.283 10.386 22.969 1.00 61.78 550 GLU A N 1
ATOM 4508 C CA . GLU A 1 550 ? -20.907 9.584 24.030 1.00 61.78 550 GLU A CA 1
ATOM 4509 C C . GLU A 1 550 ? -21.239 8.147 23.556 1.00 61.78 550 GLU A C 1
ATOM 4511 O O . GLU A 1 550 ? -22.372 7.685 23.678 1.00 61.78 550 GLU A O 1
ATOM 4516 N N . PRO A 1 551 ? -20.268 7.386 23.016 1.00 52.12 551 PRO A N 1
ATOM 4517 C CA . PRO A 1 551 ? -20.541 6.103 22.355 1.00 52.12 551 PRO A CA 1
ATOM 4518 C C . PRO A 1 551 ? -20.991 4.973 23.301 1.00 52.12 551 PRO A C 1
ATOM 4520 O O . PRO A 1 551 ? -21.461 3.932 22.841 1.00 52.12 551 PRO A O 1
ATOM 4523 N N . TRP A 1 552 ? -20.860 5.150 24.617 1.00 49.59 552 TRP A N 1
ATOM 4524 C CA . TRP A 1 552 ? -21.052 4.084 25.609 1.00 49.59 552 TRP A CA 1
ATOM 4525 C C . TRP A 1 552 ? -22.280 4.266 26.511 1.00 49.59 552 TRP A C 1
ATOM 4527 O O . TRP A 1 552 ? -22.571 3.373 27.303 1.00 49.59 552 TRP A O 1
ATOM 4537 N N . TRP A 1 553 ? -23.006 5.382 26.400 1.00 51.91 553 TRP A N 1
ATOM 4538 C CA . TRP A 1 553 ? -24.179 5.656 27.237 1.00 51.91 553 TRP A CA 1
ATOM 4539 C C . TRP A 1 553 ? -25.467 5.232 26.532 1.00 51.91 553 TRP A C 1
ATOM 4541 O O . TRP A 1 553 ? -25.675 5.526 25.354 1.00 51.91 553 TRP A O 1
ATOM 4551 N N . LEU A 1 554 ? -26.318 4.512 27.263 1.00 55.09 554 LEU A N 1
ATOM 4552 C CA . LEU A 1 554 ? -27.643 4.102 26.806 1.00 55.09 554 LEU A CA 1
ATOM 4553 C C . LEU A 1 554 ? -28.617 5.265 27.007 1.00 55.09 554 LEU A C 1
ATOM 4555 O O . LEU A 1 554 ? -28.656 5.838 28.094 1.00 55.09 554 LEU A O 1
ATOM 4559 N N . SER A 1 555 ? -29.417 5.577 25.987 1.00 66.75 555 SER A N 1
ATOM 4560 C CA . SER A 1 555 ? -30.535 6.513 26.117 1.00 66.75 555 SER A CA 1
ATOM 4561 C C . SER A 1 555 ? -31.755 5.995 25.371 1.00 66.75 555 SER A C 1
ATOM 4563 O O . SER A 1 555 ? -31.648 5.401 24.293 1.00 66.75 555 SER A O 1
ATOM 4565 N N . ASP A 1 556 ? -32.940 6.253 25.915 1.00 65.94 556 ASP A N 1
ATOM 4566 C CA . ASP A 1 556 ? -34.174 5.968 25.193 1.00 65.94 556 ASP A CA 1
ATOM 4567 C C . ASP A 1 556 ? -34.444 6.933 24.039 1.00 65.94 556 ASP A C 1
ATOM 4569 O O . ASP A 1 556 ? -35.056 6.515 23.057 1.00 65.94 556 ASP A O 1
ATOM 4573 N N . SER A 1 557 ? -33.818 8.113 24.074 1.00 70.75 557 SER A N 1
ATOM 4574 C CA . SER A 1 557 ? -33.907 9.167 23.056 1.00 70.75 557 SER A CA 1
ATOM 4575 C C . SER A 1 557 ? -32.915 9.040 21.889 1.00 70.75 557 SER A C 1
ATOM 4577 O O . SER A 1 557 ? -32.767 9.951 21.062 1.00 70.75 557 SER A O 1
ATOM 4579 N N . HIS A 1 558 ? -32.192 7.920 21.797 1.00 83.69 558 HIS A N 1
ATOM 4580 C CA . HIS A 1 558 ? -31.325 7.618 20.658 1.00 83.69 558 HIS A CA 1
ATOM 4581 C C . HIS A 1 558 ? -32.089 6.935 19.522 1.00 83.69 558 HIS A C 1
ATOM 4583 O O . HIS A 1 558 ? -33.052 6.199 19.735 1.00 83.69 558 HIS A O 1
ATOM 4589 N N . TRP A 1 559 ? -31.610 7.136 18.292 1.00 84.88 559 TRP A N 1
ATOM 4590 C CA . TRP A 1 559 ? -32.117 6.402 17.138 1.00 84.88 559 TRP A CA 1
ATOM 4591 C C . TRP A 1 559 ? -31.750 4.921 17.255 1.00 84.88 559 TRP A C 1
ATOM 4593 O O . TRP A 1 559 ? -30.587 4.570 17.433 1.00 84.88 559 TRP A O 1
ATOM 4603 N N . LYS A 1 560 ? -32.739 4.041 17.131 1.00 86.81 560 LYS A N 1
ATOM 4604 C CA . LYS A 1 560 ? -32.611 2.587 17.253 1.00 86.81 560 LYS A CA 1
ATOM 4605 C C . LYS A 1 560 ? -33.111 1.935 15.965 1.00 86.81 560 LYS A C 1
ATOM 4607 O O . LYS A 1 560 ? -34.258 2.118 15.577 1.00 86.81 560 LYS A O 1
ATOM 4612 N N . LEU A 1 561 ? -32.273 1.157 15.296 1.00 85.38 561 LEU A N 1
ATOM 4613 C CA . LEU A 1 561 ? -32.643 0.308 14.171 1.00 85.38 561 LEU A CA 1
ATOM 4614 C C . LEU A 1 561 ? -33.205 -1.006 14.708 1.00 85.38 561 LEU A C 1
ATOM 4616 O O . LEU A 1 561 ? -32.472 -1.826 15.258 1.00 85.38 561 LEU A O 1
ATOM 4620 N N . LYS A 1 562 ? -34.510 -1.195 14.566 1.00 83.50 562 LYS A N 1
ATOM 4621 C CA . LYS A 1 562 ? -35.259 -2.369 15.024 1.00 83.50 562 LYS A CA 1
ATOM 4622 C C . LYS A 1 562 ? -35.779 -3.152 13.828 1.00 83.50 562 LYS A C 1
ATOM 4624 O O . LYS A 1 562 ? -36.062 -2.576 12.781 1.00 83.50 562 LYS A O 1
ATOM 4629 N N . ARG A 1 563 ? -35.932 -4.466 13.973 1.00 77.94 563 ARG A N 1
ATOM 4630 C CA . ARG A 1 563 ? -36.587 -5.294 12.954 1.00 77.94 563 ARG A CA 1
ATOM 4631 C C . ARG A 1 563 ? -38.101 -5.257 13.178 1.00 77.94 563 ARG A C 1
ATOM 4633 O O . ARG A 1 563 ? -38.581 -5.767 14.184 1.00 77.94 563 ARG A O 1
ATOM 4640 N N . CYS A 1 564 ? -38.847 -4.657 12.256 1.00 70.12 564 CYS A N 1
ATOM 4641 C CA . CYS A 1 564 ? -40.307 -4.696 12.245 1.00 70.12 564 CYS A CA 1
ATOM 4642 C C . CYS A 1 564 ? -40.780 -5.940 11.488 1.00 70.12 564 CYS A C 1
ATOM 4644 O O . CYS A 1 564 ? -40.340 -6.206 10.367 1.00 70.12 564 CYS A O 1
ATOM 4646 N N . THR A 1 565 ? -41.708 -6.681 12.093 1.00 55.97 565 THR A N 1
ATOM 4647 C CA . THR A 1 565 ? -42.188 -8.008 11.664 1.00 55.97 565 THR A CA 1
ATOM 4648 C C . THR A 1 565 ? -42.739 -8.068 10.235 1.00 55.97 565 THR A C 1
ATOM 4650 O O . THR A 1 565 ? -42.759 -9.146 9.656 1.00 55.97 565 THR A O 1
ATOM 4653 N N . GLN A 1 566 ? -43.113 -6.932 9.632 1.00 58.47 566 GLN A N 1
ATOM 4654 C CA . GLN A 1 566 ? -43.682 -6.870 8.277 1.00 58.47 566 GLN A CA 1
ATOM 4655 C C . GLN A 1 566 ? -42.918 -5.973 7.283 1.00 58.47 566 GLN A C 1
ATOM 4657 O O . GLN A 1 566 ? -43.190 -6.026 6.088 1.00 58.47 566 GLN A O 1
ATOM 4662 N N . ARG A 1 567 ? -41.976 -5.129 7.735 1.00 59.22 567 ARG A N 1
ATOM 4663 C CA . ARG A 1 567 ? -41.375 -4.055 6.904 1.00 59.22 567 ARG A CA 1
ATOM 4664 C C . ARG A 1 567 ? -39.841 -4.063 6.856 1.00 59.22 567 ARG A C 1
ATOM 4666 O O . ARG A 1 567 ? -39.237 -3.165 6.275 1.00 59.22 567 ARG A O 1
ATOM 4673 N N . GLY A 1 568 ? -39.201 -5.081 7.436 1.00 73.31 568 GLY A N 1
ATOM 4674 C CA . GLY A 1 568 ? -37.742 -5.190 7.487 1.00 73.31 568 GLY A CA 1
ATOM 4675 C C . GLY A 1 568 ? -37.135 -4.357 8.618 1.00 73.31 568 GLY A C 1
ATOM 4676 O O . GLY A 1 568 ? -37.647 -4.358 9.733 1.00 73.31 568 GLY A O 1
ATOM 4677 N N . TRP A 1 569 ? -36.009 -3.691 8.362 1.00 80.38 569 TRP A N 1
ATOM 4678 C CA . TRP A 1 569 ? -35.326 -2.856 9.355 1.00 80.38 569 TRP A CA 1
ATOM 4679 C C . TRP A 1 569 ? -35.883 -1.428 9.356 1.00 80.38 569 TRP A C 1
ATOM 4681 O O . TRP A 1 569 ? -35.916 -0.775 8.314 1.00 80.38 569 TRP A O 1
ATOM 4691 N N . CYS A 1 570 ? -36.274 -0.933 10.528 1.00 80.88 570 CYS A N 1
ATOM 4692 C CA . CYS A 1 570 ? -36.861 0.389 10.733 1.00 80.88 570 CYS A CA 1
ATOM 4693 C C . CYS A 1 570 ? -36.035 1.181 11.745 1.00 80.88 570 CYS A C 1
ATOM 4695 O O . CYS A 1 570 ? -35.683 0.668 12.807 1.00 80.88 570 CYS A O 1
ATOM 4697 N N . LEU A 1 571 ? -35.723 2.435 11.418 1.00 87.50 571 LEU A N 1
ATOM 4698 C CA . LEU A 1 571 ? -35.013 3.340 12.314 1.00 87.50 571 LEU A CA 1
ATOM 4699 C C . LEU A 1 571 ? -36.037 4.141 13.122 1.00 87.50 571 LEU A C 1
ATOM 4701 O O . LEU A 1 571 ? -36.831 4.870 12.533 1.00 87.50 571 LEU A O 1
ATOM 4705 N N . VAL A 1 572 ? -36.030 3.992 14.445 1.00 86.69 572 VAL A N 1
ATOM 4706 C CA . VAL A 1 572 ? -37.025 4.592 15.344 1.00 86.69 572 VAL A CA 1
ATOM 4707 C C . VAL A 1 572 ? -36.382 5.393 16.470 1.00 86.69 572 VAL A C 1
ATOM 4709 O O . VAL A 1 572 ? -35.319 5.021 16.965 1.00 86.69 572 VAL A O 1
ATOM 4712 N N . LYS A 1 573 ? -37.028 6.474 16.894 1.00 87.56 573 LYS A N 1
ATOM 4713 C CA . LYS A 1 573 ? -36.636 7.313 18.032 1.00 87.56 573 LYS A CA 1
ATOM 4714 C C . LYS A 1 573 ? -37.895 7.936 18.630 1.00 87.56 573 LYS A C 1
ATOM 4716 O O . LYS A 1 573 ? -38.628 8.567 17.888 1.00 87.56 573 LYS A O 1
ATOM 4721 N N . ASP A 1 574 ? -38.139 7.771 19.931 1.00 82.44 574 ASP A N 1
ATOM 4722 C CA . ASP A 1 574 ? -39.222 8.468 20.654 1.00 82.44 574 ASP A CA 1
ATOM 4723 C C . ASP A 1 574 ? -40.609 8.411 19.964 1.00 82.44 574 ASP A C 1
ATOM 4725 O O . ASP A 1 574 ? -41.315 9.405 19.886 1.00 82.44 574 ASP A O 1
ATOM 4729 N N . GLY A 1 575 ? -40.995 7.256 19.400 1.00 79.50 575 GLY A N 1
ATOM 4730 C CA . GLY A 1 575 ? -42.267 7.100 18.665 1.00 79.50 575 GLY A CA 1
ATOM 4731 C C . GLY A 1 575 ? -42.243 7.569 17.201 1.00 79.50 575 GLY A C 1
ATOM 4732 O O . GLY A 1 575 ? -43.163 7.268 16.443 1.00 79.50 575 GLY A O 1
ATOM 4733 N N . ILE A 1 576 ? -41.155 8.206 16.767 1.00 86.75 576 ILE A N 1
ATOM 4734 C CA . ILE A 1 576 ? -40.905 8.623 15.386 1.00 86.75 576 ILE A CA 1
ATOM 4735 C C . ILE A 1 576 ? -40.184 7.505 14.632 1.00 86.75 576 ILE A C 1
ATOM 4737 O O . ILE A 1 576 ? -39.203 6.931 15.111 1.00 86.75 576 ILE A O 1
ATOM 4741 N N . MET A 1 577 ? -40.631 7.220 13.414 1.00 88.25 577 MET A N 1
ATOM 4742 C CA . MET A 1 577 ? -40.031 6.252 12.503 1.00 88.25 577 MET A CA 1
ATOM 4743 C C . MET A 1 577 ? -39.521 6.948 11.241 1.00 88.25 577 MET A C 1
ATOM 4745 O O . MET A 1 577 ? -40.259 7.662 10.567 1.00 88.25 577 MET A O 1
ATOM 4749 N N . LEU A 1 578 ? -38.259 6.716 10.878 1.00 89.50 578 LEU A N 1
ATOM 4750 C CA . LEU A 1 578 ? -37.705 7.256 9.639 1.00 89.50 578 LEU A CA 1
ATOM 4751 C C . LEU A 1 578 ? -38.258 6.487 8.433 1.00 89.50 578 LEU A C 1
ATOM 4753 O O . LEU A 1 578 ? -38.145 5.259 8.350 1.00 89.50 578 LEU A O 1
ATOM 4757 N N . VAL A 1 579 ? -38.814 7.217 7.471 1.00 86.44 579 VAL A N 1
ATOM 4758 C CA . VAL A 1 579 ? -39.338 6.647 6.232 1.00 86.44 579 VAL A CA 1
ATOM 4759 C C . VAL A 1 579 ? -38.180 6.388 5.271 1.00 86.44 579 VAL A C 1
ATOM 4761 O O . VAL A 1 579 ? -37.395 7.275 4.943 1.00 86.44 579 VAL A O 1
ATOM 4764 N N . SER A 1 580 ? -38.060 5.145 4.805 1.00 82.94 580 SER A N 1
ATOM 4765 C CA . SER A 1 580 ? -37.018 4.753 3.853 1.00 82.94 580 SER A CA 1
ATOM 4766 C C . SER A 1 580 ? -37.167 5.501 2.528 1.00 82.94 580 SER A C 1
ATOM 4768 O O . SER A 1 580 ? -38.248 5.494 1.939 1.00 82.94 580 SER A O 1
ATOM 4770 N N . LEU A 1 581 ? -36.061 6.029 1.990 1.00 81.62 581 LEU A N 1
ATOM 4771 C CA . LEU A 1 581 ? -36.011 6.649 0.655 1.00 81.62 581 LEU A CA 1
ATOM 4772 C C . LEU A 1 581 ? -36.406 5.689 -0.482 1.00 81.62 581 LEU A C 1
ATOM 4774 O O . LEU A 1 581 ? -36.711 6.128 -1.584 1.00 81.62 581 LEU A O 1
ATOM 4778 N N . ARG A 1 582 ? -36.398 4.372 -0.231 1.00 81.44 582 ARG A N 1
ATOM 4779 C CA . ARG A 1 582 ? -36.853 3.358 -1.197 1.00 81.44 582 ARG A CA 1
ATOM 4780 C C . ARG A 1 582 ? -38.364 3.114 -1.154 1.00 81.44 582 ARG A C 1
ATOM 4782 O O . ARG A 1 582 ? -38.870 2.408 -2.023 1.00 81.44 582 ARG A O 1
ATOM 4789 N N . SER A 1 583 ? -39.063 3.638 -0.146 1.00 84.56 583 SER A N 1
ATOM 4790 C CA . SER A 1 583 ? -40.516 3.497 -0.022 1.00 84.56 583 SER A CA 1
ATOM 4791 C C . SER A 1 583 ? -41.242 4.301 -1.094 1.00 84.56 583 SER A C 1
ATOM 4793 O O . SER A 1 583 ? -40.746 5.331 -1.549 1.00 84.56 583 SER A O 1
ATOM 4795 N N . GLU A 1 584 ? -42.435 3.849 -1.470 1.00 85.62 584 GLU A N 1
ATOM 4796 C CA . GLU A 1 584 ? -43.231 4.533 -2.488 1.00 85.62 584 GLU A CA 1
ATOM 4797 C C . GLU A 1 584 ? -43.627 5.948 -2.050 1.00 85.62 584 GLU A C 1
ATOM 4799 O O . GLU A 1 584 ? -43.490 6.896 -2.814 1.00 85.62 584 GLU A O 1
ATOM 4804 N N . THR A 1 585 ? -43.970 6.124 -0.770 1.00 86.12 585 THR A N 1
ATOM 4805 C CA . THR A 1 585 ? -44.227 7.441 -0.176 1.00 86.12 585 THR A CA 1
ATOM 4806 C C . THR A 1 585 ? -43.036 8.384 -0.346 1.00 86.12 585 THR A C 1
ATOM 4808 O O . THR A 1 585 ? -43.207 9.500 -0.827 1.00 86.12 585 THR A O 1
ATOM 4811 N N . ALA A 1 586 ? -41.816 7.947 -0.014 1.00 87.00 586 ALA A N 1
ATOM 4812 C CA . ALA A 1 586 ? -40.635 8.800 -0.147 1.00 87.00 586 ALA A CA 1
ATOM 4813 C C . ALA A 1 586 ? -40.303 9.132 -1.611 1.00 87.00 586 ALA A C 1
ATOM 4815 O O . ALA A 1 586 ? -39.858 10.245 -1.886 1.00 87.00 586 ALA A O 1
ATOM 4816 N N . LYS A 1 587 ? -40.542 8.212 -2.558 1.00 89.94 587 LYS A N 1
ATOM 4817 C CA . LYS A 1 587 ? -40.374 8.489 -3.996 1.00 89.94 587 LYS A CA 1
ATOM 4818 C C . LYS A 1 587 ? -41.369 9.536 -4.495 1.00 89.94 587 LYS A C 1
ATOM 4820 O O . LYS A 1 587 ? -40.969 10.439 -5.229 1.00 89.94 587 LYS A O 1
ATOM 4825 N N . LEU A 1 588 ? -42.632 9.445 -4.077 1.00 89.81 588 LEU A N 1
ATOM 4826 C CA . LEU A 1 588 ? -43.667 10.423 -4.427 1.00 89.81 588 LEU A CA 1
ATOM 4827 C C . LEU A 1 588 ? -43.325 11.808 -3.867 1.00 89.81 588 LEU A C 1
ATOM 4829 O O . LEU A 1 588 ? -43.241 12.769 -4.628 1.00 89.81 588 LEU A O 1
ATOM 4833 N N . ILE A 1 589 ? -43.012 11.898 -2.570 1.00 91.56 589 ILE A N 1
ATOM 4834 C CA . ILE A 1 589 ? -42.584 13.155 -1.934 1.00 91.56 589 ILE A CA 1
ATOM 4835 C C . ILE A 1 589 ? -41.327 13.715 -2.604 1.00 91.56 589 ILE A C 1
ATOM 4837 O O . ILE A 1 589 ? -41.253 14.907 -2.898 1.00 91.56 589 ILE A O 1
ATOM 4841 N N . SER A 1 590 ? -40.350 12.858 -2.908 1.00 91.88 590 SER A N 1
ATOM 4842 C CA . SER A 1 590 ? -39.145 13.286 -3.611 1.00 91.88 590 SER A CA 1
ATOM 4843 C C . SER A 1 590 ? -39.431 13.792 -5.017 1.00 91.88 590 SER A C 1
ATOM 4845 O O . SER A 1 590 ? -38.693 14.652 -5.478 1.00 91.88 590 SER A O 1
ATOM 4847 N N . THR A 1 591 ? -40.445 13.272 -5.706 1.00 90.75 591 THR A N 1
ATOM 4848 C CA . THR A 1 591 ? -40.823 13.744 -7.045 1.00 90.75 591 THR A CA 1
ATOM 4849 C C . THR A 1 591 ? -41.414 15.149 -6.966 1.00 90.75 591 THR A C 1
ATOM 4851 O O . THR A 1 591 ? -41.043 16.009 -7.762 1.00 90.75 591 THR A O 1
ATOM 4854 N N . ILE A 1 592 ? -42.254 15.400 -5.957 1.00 90.88 592 ILE A N 1
ATOM 4855 C CA . ILE A 1 592 ? -42.870 16.708 -5.698 1.00 90.88 592 ILE A CA 1
ATOM 4856 C C . ILE A 1 592 ? -41.810 17.758 -5.325 1.00 90.88 592 ILE A C 1
ATOM 4858 O O . ILE A 1 592 ? -41.845 18.874 -5.833 1.00 90.88 592 ILE A O 1
ATOM 4862 N N . LEU A 1 593 ? -40.845 17.405 -4.467 1.00 91.44 593 LEU A N 1
ATOM 4863 C CA . LEU A 1 593 ? -39.845 18.344 -3.930 1.00 91.44 593 LEU A CA 1
ATOM 4864 C C . LEU A 1 593 ? -38.537 18.417 -4.738 1.00 91.44 593 LEU A C 1
ATOM 4866 O O . LEU A 1 593 ? -37.692 19.269 -4.456 1.00 91.44 593 LEU A O 1
ATOM 4870 N N . ASN A 1 594 ? -38.382 17.590 -5.777 1.00 90.00 594 ASN A N 1
ATOM 4871 C CA . ASN A 1 594 ? -37.216 17.593 -6.668 1.00 90.00 594 ASN A CA 1
ATOM 4872 C C . ASN A 1 594 ? -36.842 18.979 -7.243 1.00 90.00 594 ASN A C 1
ATOM 4874 O O . ASN A 1 594 ? -35.643 19.243 -7.384 1.00 90.00 594 ASN A O 1
ATOM 4878 N N . PRO A 1 595 ? -37.800 19.879 -7.573 1.00 88.88 595 PRO A N 1
ATOM 4879 C CA . PRO A 1 595 ? -37.469 21.211 -8.076 1.00 88.88 595 PRO A CA 1
ATOM 4880 C C . PRO A 1 595 ? -36.591 22.031 -7.126 1.00 88.88 595 PRO A C 1
ATOM 4882 O O . PRO A 1 595 ? -35.773 22.823 -7.592 1.00 88.88 595 PRO A O 1
ATOM 4885 N N . ILE A 1 596 ? -36.730 21.836 -5.813 1.00 88.25 596 ILE A N 1
ATOM 4886 C CA . ILE A 1 596 ? -35.996 22.612 -4.808 1.00 88.25 596 ILE A CA 1
ATOM 4887 C C . ILE A 1 596 ? -34.822 21.841 -4.197 1.00 88.25 596 ILE A C 1
ATOM 4889 O O . ILE A 1 596 ? -33.811 22.459 -3.882 1.00 88.25 596 ILE A O 1
ATOM 4893 N N . GLU A 1 597 ? -34.894 20.510 -4.068 1.00 88.81 597 GLU A N 1
ATOM 4894 C CA . GLU A 1 597 ? -33.813 19.710 -3.474 1.00 88.81 597 GLU A CA 1
ATOM 4895 C C . GLU A 1 597 ? -33.857 18.224 -3.897 1.00 88.81 597 GLU A C 1
ATOM 4897 O O . GLU A 1 597 ? -34.904 17.673 -4.231 1.00 88.81 597 GLU A O 1
ATOM 4902 N N . ARG A 1 598 ? -32.704 17.543 -3.864 1.00 87.38 598 ARG A N 1
ATOM 4903 C CA . ARG A 1 598 ? -32.563 16.115 -4.192 1.00 87.38 598 ARG A CA 1
ATOM 4904 C C . ARG A 1 598 ? -33.152 15.190 -3.125 1.00 87.38 598 ARG A C 1
ATOM 4906 O O . ARG A 1 598 ? -32.960 15.399 -1.929 1.00 87.38 598 ARG A O 1
ATOM 4913 N N . ALA A 1 599 ? -33.650 14.031 -3.569 1.00 87.00 599 ALA A N 1
ATOM 4914 C CA . ALA A 1 599 ? -34.126 12.920 -2.730 1.00 87.00 599 ALA A CA 1
ATOM 4915 C C . ALA A 1 599 ? -33.221 12.594 -1.526 1.00 87.00 599 ALA A C 1
ATOM 4917 O O . ALA A 1 599 ? -33.688 12.402 -0.409 1.00 87.00 599 ALA A O 1
ATOM 4918 N N . SER A 1 600 ? -31.899 12.554 -1.744 1.00 86.62 600 SER A N 1
ATOM 4919 C CA . SER A 1 600 ? -30.901 12.195 -0.724 1.00 86.62 600 SER A CA 1
ATOM 4920 C C . SER A 1 600 ? -30.769 13.202 0.422 1.00 86.62 600 SER A C 1
ATOM 4922 O O . SER A 1 600 ? -30.047 12.938 1.381 1.00 86.62 600 SER A O 1
ATOM 4924 N N . LYS A 1 601 ? -31.373 14.384 0.280 1.00 87.56 601 LYS A N 1
ATOM 4925 C CA . LYS A 1 601 ? -31.313 15.492 1.237 1.00 87.56 601 LYS A CA 1
ATOM 4926 C C . LYS A 1 601 ? -32.662 15.760 1.914 1.00 87.56 601 LYS A C 1
ATOM 4928 O O . LYS A 1 601 ? -32.737 16.651 2.753 1.00 87.56 601 LYS A O 1
ATOM 4933 N N . LEU A 1 602 ? -33.687 14.968 1.594 1.00 89.88 602 LEU A N 1
ATOM 4934 C CA . LEU A 1 602 ? -34.992 15.003 2.245 1.00 89.88 602 LEU A CA 1
ATOM 4935 C C . LEU A 1 602 ? -34.997 14.065 3.455 1.00 89.88 602 LEU A C 1
ATOM 4937 O O . LEU A 1 602 ? -34.595 12.903 3.356 1.00 89.88 602 LEU A O 1
ATOM 4941 N N . HIS A 1 603 ? -35.485 14.547 4.594 1.00 91.25 603 HIS A N 1
ATOM 4942 C CA . HIS A 1 603 ? -35.697 13.737 5.790 1.00 91.25 603 HIS A CA 1
ATOM 4943 C C . HIS A 1 603 ? -37.199 13.540 6.009 1.00 91.25 603 HIS A C 1
ATOM 4945 O O . HIS A 1 603 ? -37.886 14.458 6.438 1.00 91.25 603 HIS A O 1
ATOM 4951 N N . CYS A 1 604 ? -37.704 12.339 5.722 1.00 91.00 604 CYS A N 1
ATOM 4952 C CA . CYS A 1 604 ? -39.106 11.976 5.943 1.00 91.00 604 CYS A CA 1
ATOM 4953 C C . CYS A 1 604 ? -39.244 11.186 7.253 1.00 91.00 604 CYS A C 1
ATOM 4955 O O . CYS A 1 604 ? -38.685 10.091 7.378 1.00 91.00 604 CYS A O 1
ATOM 4957 N N . LYS A 1 605 ? -39.982 11.723 8.221 1.00 92.00 605 LYS A N 1
ATOM 4958 C CA . LYS A 1 605 ? -40.198 11.153 9.555 1.00 92.00 605 LYS A CA 1
ATOM 4959 C C . LYS A 1 605 ? -41.694 10.938 9.764 1.00 92.00 605 LYS A C 1
ATOM 4961 O O . LYS A 1 605 ? -42.476 11.855 9.572 1.00 92.00 605 LYS A O 1
ATOM 4966 N N . LEU A 1 606 ? -42.096 9.731 10.135 1.00 88.69 606 LEU A N 1
ATOM 4967 C CA . LEU A 1 606 ? -43.477 9.412 10.476 1.00 88.69 606 LEU A CA 1
ATOM 4968 C C . LEU A 1 606 ? -43.601 9.344 11.994 1.00 88.69 606 LEU A C 1
ATOM 4970 O O . LEU A 1 606 ? -43.009 8.455 12.610 1.00 88.69 606 LEU A O 1
ATOM 4974 N N . ASP A 1 607 ? -44.373 10.247 12.582 1.00 89.38 607 ASP A N 1
ATOM 4975 C CA . ASP A 1 607 ? -44.831 10.078 13.955 1.00 89.38 607 ASP A CA 1
ATOM 4976 C C . ASP A 1 607 ? -45.941 9.020 13.971 1.00 89.38 607 ASP A C 1
ATOM 4978 O O . ASP A 1 607 ? -46.993 9.165 13.342 1.00 89.38 607 ASP A O 1
ATOM 4982 N N . VAL A 1 608 ? -45.672 7.909 14.656 1.00 83.62 608 VAL A N 1
ATOM 4983 C CA . VAL A 1 608 ? -46.569 6.753 14.697 1.00 83.62 608 VAL A CA 1
ATOM 4984 C C . VAL A 1 608 ? -47.814 7.034 15.541 1.00 83.62 608 VAL A C 1
ATOM 4986 O O . VAL A 1 608 ? -48.863 6.460 15.259 1.00 83.62 608 VAL A O 1
ATOM 4989 N N . LEU A 1 609 ? -47.726 7.908 16.549 1.00 83.88 609 LEU A N 1
ATOM 4990 C CA . LEU A 1 609 ? -48.848 8.207 17.442 1.00 83.88 609 LEU A CA 1
ATOM 4991 C C . LEU A 1 609 ? -49.837 9.170 16.784 1.00 83.88 609 LEU A C 1
ATOM 4993 O O . LEU A 1 609 ? -51.038 8.911 16.781 1.00 83.88 609 LEU A O 1
ATOM 4997 N N . SER A 1 610 ? -49.333 10.255 16.195 1.00 85.62 610 SER A N 1
ATOM 4998 C CA . SER A 1 610 ? -50.169 11.272 15.545 1.00 85.62 610 SER A CA 1
ATOM 4999 C C . SER A 1 610 ? -50.518 10.944 14.088 1.00 85.62 610 SER A C 1
ATOM 5001 O O . SER A 1 610 ? -51.378 11.598 13.496 1.00 85.62 610 SER A O 1
ATOM 5003 N N . SER A 1 611 ? -49.886 9.918 13.501 1.00 87.69 611 SER A N 1
ATOM 5004 C CA . SER A 1 611 ? -50.013 9.564 12.078 1.00 87.69 611 SER A CA 1
ATOM 5005 C C . SER A 1 611 ? -49.698 10.736 11.136 1.00 87.69 611 SER A C 1
ATOM 5007 O O . SER A 1 611 ? -50.301 10.879 10.068 1.00 87.69 611 SER A O 1
ATOM 5009 N N . VAL A 1 612 ? -48.740 11.574 11.539 1.00 92.19 612 VAL A N 1
ATOM 5010 C CA . VAL A 1 612 ? -48.256 12.727 10.777 1.00 92.19 612 VAL A CA 1
ATOM 5011 C C . VAL A 1 612 ? -46.928 12.384 10.116 1.00 92.19 612 VAL A C 1
ATOM 5013 O O . VAL A 1 612 ? -45.982 11.939 10.769 1.00 92.19 612 VAL A O 1
ATOM 5016 N N . LEU A 1 613 ? -46.845 12.610 8.805 1.00 92.38 613 LEU A N 1
ATOM 5017 C CA . LEU A 1 613 ? -45.592 12.557 8.064 1.00 92.38 613 LEU A CA 1
ATOM 5018 C C . LEU A 1 613 ? -44.956 13.950 8.039 1.00 92.38 613 LEU A C 1
ATOM 5020 O O . LEU A 1 613 ? -45.444 14.846 7.354 1.00 92.38 613 LEU A O 1
ATOM 5024 N N . GLU A 1 614 ? -43.841 14.108 8.741 1.00 93.31 614 GLU A N 1
ATOM 5025 C CA . GLU A 1 614 ? -42.987 15.291 8.699 1.00 93.31 614 GLU A CA 1
ATOM 5026 C C . GLU A 1 614 ? -41.913 15.138 7.616 1.00 93.31 614 GLU A C 1
ATOM 5028 O O . GLU A 1 614 ? -41.218 14.122 7.525 1.00 93.31 614 GLU A O 1
ATOM 5033 N N . ILE A 1 615 ? -41.752 16.164 6.789 1.00 93.94 615 ILE A N 1
ATOM 5034 C CA . ILE A 1 615 ? -40.785 16.212 5.696 1.00 93.94 615 ILE A CA 1
ATOM 5035 C C . ILE A 1 615 ? -39.896 17.426 5.927 1.00 93.94 615 ILE A C 1
ATOM 5037 O O . ILE A 1 615 ? -40.338 18.562 5.796 1.00 93.94 615 ILE A O 1
ATOM 5041 N N . GLU A 1 616 ? -38.631 17.204 6.252 1.00 92.25 616 GLU A N 1
ATOM 5042 C CA . GLU A 1 616 ? -37.660 18.275 6.467 1.00 92.25 616 GLU A CA 1
ATOM 5043 C C . GLU A 1 616 ? -36.660 18.355 5.316 1.00 92.25 616 GLU A C 1
ATOM 5045 O O . GLU A 1 616 ? -36.145 17.337 4.841 1.00 92.25 616 GLU A O 1
ATOM 5050 N N . ILE A 1 617 ? -36.321 19.587 4.933 1.00 90.44 617 ILE A N 1
ATOM 5051 C CA . ILE A 1 617 ? -35.208 19.910 4.042 1.00 90.44 617 ILE A CA 1
ATOM 5052 C C . ILE A 1 617 ? -34.194 20.743 4.842 1.00 90.44 617 ILE A C 1
ATOM 5054 O O . ILE A 1 617 ? -34.253 21.977 4.833 1.00 90.44 617 ILE A O 1
ATOM 5058 N N . PRO A 1 618 ? -33.258 20.100 5.570 1.00 85.75 618 PRO A N 1
ATOM 5059 C CA . PRO A 1 618 ? -32.450 20.780 6.585 1.00 85.75 618 PRO A CA 1
ATOM 5060 C C . PRO A 1 618 ? -31.612 21.942 6.045 1.00 85.75 618 PRO A C 1
ATOM 5062 O O . PRO A 1 618 ? -31.447 22.953 6.723 1.00 85.75 618 PRO A O 1
ATOM 5065 N N . TYR A 1 619 ? -31.089 21.805 4.825 1.00 81.81 619 TYR A N 1
ATOM 5066 C CA . TYR A 1 619 ? -30.203 22.801 4.219 1.00 81.81 619 TYR A CA 1
ATOM 5067 C C . TYR A 1 619 ? -30.948 24.061 3.768 1.00 81.81 619 TYR A C 1
ATOM 5069 O O . TYR A 1 619 ? -30.418 25.155 3.929 1.00 81.81 619 TYR A O 1
ATOM 5077 N N . LEU A 1 620 ? -32.188 23.914 3.291 1.00 83.38 620 LEU A N 1
ATOM 5078 C CA . LEU A 1 620 ? -33.061 25.033 2.918 1.00 83.38 620 LEU A CA 1
ATOM 5079 C C . LEU A 1 620 ? -33.858 25.588 4.110 1.00 83.38 620 LEU A C 1
ATOM 5081 O O . LEU A 1 620 ? -34.559 26.585 3.967 1.00 83.38 620 LEU A O 1
ATOM 5085 N N . ARG A 1 621 ? -33.763 24.943 5.285 1.00 86.50 621 ARG A N 1
ATOM 5086 C CA . ARG A 1 621 ? -34.492 25.294 6.519 1.00 86.50 621 ARG A CA 1
ATOM 5087 C C . ARG A 1 621 ? -36.013 25.378 6.327 1.00 86.50 621 ARG A C 1
ATOM 5089 O O . ARG A 1 621 ? -36.681 26.146 7.016 1.00 86.50 621 ARG A O 1
ATOM 5096 N N . ILE A 1 622 ? -36.548 24.566 5.416 1.00 89.81 622 ILE A N 1
ATOM 5097 C CA . ILE A 1 622 ? -37.984 24.438 5.157 1.00 89.81 622 ILE A CA 1
ATOM 5098 C C . ILE A 1 622 ? -38.465 23.038 5.546 1.00 89.81 622 ILE A C 1
ATOM 5100 O O . ILE A 1 622 ? -37.737 22.051 5.401 1.00 89.81 622 ILE A O 1
ATOM 5104 N N . GLY A 1 623 ? -39.682 22.959 6.070 1.00 92.19 623 GLY A N 1
ATOM 5105 C CA . GLY A 1 623 ? -40.332 21.723 6.471 1.00 92.19 623 GLY A CA 1
ATOM 5106 C C . GLY A 1 623 ? -41.801 21.706 6.073 1.00 92.19 623 GLY A C 1
ATOM 5107 O O . GLY A 1 623 ? -42.425 22.753 5.883 1.00 92.19 623 GLY A O 1
ATOM 5108 N N . PHE A 1 624 ? -42.334 20.499 5.945 1.00 94.06 624 PHE A N 1
ATOM 5109 C CA . PHE A 1 624 ? -43.711 20.247 5.567 1.00 94.06 624 PHE A CA 1
ATOM 5110 C C . PHE A 1 624 ? -44.322 19.122 6.400 1.00 94.06 624 PHE A C 1
ATOM 5112 O O . PHE A 1 624 ? -43.608 18.250 6.895 1.00 94.06 624 PHE A O 1
ATOM 5119 N N . THR A 1 625 ? -45.649 19.098 6.475 1.00 93.62 625 THR A N 1
ATOM 5120 C CA . THR A 1 625 ? -46.429 18.024 7.096 1.00 93.62 625 THR A CA 1
ATOM 5121 C C . THR A 1 625 ? -47.512 17.500 6.171 1.00 93.62 625 THR A C 1
ATOM 5123 O O . THR A 1 625 ? -48.142 18.243 5.415 1.00 93.62 625 THR A O 1
ATOM 5126 N N . LEU A 1 626 ? -47.743 16.193 6.254 1.00 92.06 626 LEU A N 1
ATOM 5127 C CA . LEU A 1 626 ? -48.844 15.498 5.602 1.00 92.06 626 LEU A CA 1
ATOM 5128 C C . LEU A 1 626 ? -49.564 14.626 6.636 1.00 92.06 626 LEU A C 1
ATOM 5130 O O . LEU A 1 626 ? -48.975 13.703 7.200 1.00 92.06 626 LEU A O 1
ATOM 5134 N N . GLN A 1 627 ? -50.839 14.924 6.875 1.00 88.94 627 GLN A N 1
ATOM 5135 C CA . GLN A 1 627 ? -51.701 14.142 7.762 1.00 88.94 627 GLN A CA 1
ATOM 5136 C C . GLN A 1 627 ? -52.216 12.895 7.034 1.00 88.94 627 GLN A C 1
ATOM 5138 O O . GLN A 1 627 ? -52.581 12.964 5.856 1.00 88.94 627 GLN A O 1
ATOM 5143 N N . LEU A 1 628 ? -52.303 11.762 7.734 1.00 85.31 628 LEU A N 1
ATOM 5144 C CA . LEU A 1 628 ? -52.957 10.568 7.200 1.00 85.31 628 LEU A CA 1
ATOM 5145 C C . LEU A 1 628 ? -54.401 10.875 6.752 1.00 85.31 628 LEU A C 1
ATOM 5147 O O . LEU A 1 628 ? -55.180 11.457 7.500 1.00 85.31 628 LEU A O 1
ATOM 5151 N N . GLY A 1 629 ? -54.751 10.470 5.528 1.00 78.94 629 GLY A N 1
ATOM 5152 C CA . GLY A 1 629 ? -56.075 10.691 4.929 1.00 78.94 629 GLY A CA 1
ATOM 5153 C C . GLY A 1 629 ? -56.237 12.026 4.191 1.00 78.94 629 GLY A C 1
ATOM 5154 O O . GLY A 1 629 ? -57.233 12.214 3.502 1.00 78.94 629 GLY A O 1
ATOM 5155 N N . HIS A 1 630 ? -55.261 12.932 4.282 1.00 84.88 630 HIS A N 1
ATOM 5156 C CA . HIS A 1 630 ? -55.260 14.196 3.546 1.00 84.88 630 HIS A CA 1
ATOM 5157 C C . HIS A 1 630 ? -54.388 14.090 2.285 1.00 84.88 630 HIS A C 1
ATOM 5159 O O . HIS A 1 630 ? -53.413 13.342 2.253 1.00 84.88 630 HIS A O 1
ATOM 5165 N N . SER A 1 631 ? -54.714 14.866 1.247 1.00 83.38 631 SER A N 1
ATOM 5166 C CA . SER A 1 631 ? -53.930 14.962 0.002 1.00 83.38 631 SER A CA 1
ATOM 5167 C C . SER A 1 631 ? -53.046 16.214 -0.076 1.00 83.38 631 SER A C 1
ATOM 5169 O O . SER A 1 631 ? -52.253 16.349 -1.005 1.00 83.38 631 SER A O 1
ATOM 5171 N N . SER A 1 632 ? -53.161 17.130 0.889 1.00 88.50 632 SER A N 1
ATOM 5172 C CA . SER A 1 632 ? -52.452 18.413 0.887 1.00 88.50 632 SER A CA 1
ATOM 5173 C C . SER A 1 632 ? -51.246 18.398 1.824 1.00 88.50 632 SER A C 1
ATOM 5175 O O . SER A 1 632 ? -51.381 18.119 3.016 1.00 88.50 632 SER A O 1
ATOM 5177 N N . ILE A 1 633 ? -50.079 18.762 1.291 1.00 92.75 633 ILE A N 1
ATOM 5178 C CA . ILE A 1 633 ? -48.826 18.911 2.043 1.00 92.75 633 ILE A CA 1
ATOM 5179 C C . ILE A 1 633 ? -48.722 20.363 2.526 1.00 92.75 633 ILE A C 1
ATOM 5181 O O . ILE A 1 633 ? -48.653 21.273 1.701 1.00 92.75 633 ILE A O 1
ATOM 5185 N N . ARG A 1 634 ? -48.722 20.584 3.844 1.00 93.19 634 ARG A N 1
ATOM 5186 C CA . ARG A 1 634 ? -48.702 21.915 4.483 1.00 93.19 634 ARG A CA 1
ATOM 5187 C C . ARG A 1 634 ? -47.281 22.351 4.815 1.00 93.19 634 ARG A C 1
ATOM 5189 O O . ARG A 1 634 ? -46.477 21.516 5.212 1.00 93.19 634 ARG A O 1
ATOM 5196 N N . SER A 1 635 ? -46.970 23.638 4.679 1.00 93.25 635 SER A N 1
ATOM 5197 C CA . SER A 1 635 ? -45.661 24.190 5.061 1.00 93.25 635 SER A CA 1
ATOM 5198 C C . SER A 1 635 ? -45.593 24.550 6.550 1.00 93.25 635 SER A C 1
ATOM 5200 O O . SER A 1 635 ? -46.575 25.008 7.126 1.00 93.25 635 SER A O 1
ATOM 5202 N N . HIS A 1 636 ? -44.421 24.387 7.173 1.00 92.00 636 HIS A N 1
ATOM 5203 C CA . HIS A 1 636 ? -44.161 24.856 8.542 1.00 92.00 636 HIS A CA 1
ATOM 5204 C C . HIS A 1 636 ? -43.816 26.346 8.604 1.00 92.00 636 HIS A C 1
ATOM 5206 O O . HIS A 1 636 ? -44.154 27.020 9.571 1.00 92.00 636 HIS A O 1
ATOM 5212 N N . GLN A 1 637 ? -43.101 26.856 7.598 1.00 90.94 637 GLN A N 1
ATOM 5213 C CA . GLN A 1 637 ? -42.582 28.229 7.586 1.00 90.94 637 GLN A CA 1
ATOM 5214 C C . GLN A 1 637 ? -43.600 29.232 7.045 1.00 90.94 637 GLN A C 1
ATOM 5216 O O . GLN A 1 637 ? -43.511 30.415 7.366 1.00 90.94 637 GLN A O 1
ATOM 5221 N N . TYR A 1 638 ? -44.555 28.765 6.240 1.00 87.75 638 TYR A N 1
ATOM 5222 C CA . TYR A 1 638 ? -45.613 29.586 5.667 1.00 87.75 638 TYR A CA 1
ATOM 5223 C C . TYR A 1 638 ? -46.971 29.080 6.172 1.00 87.75 638 TYR A C 1
ATOM 5225 O O . TYR A 1 638 ? -47.488 28.096 5.635 1.00 87.75 638 TYR A O 1
ATOM 5233 N N . PRO A 1 639 ? -47.539 29.709 7.219 1.00 84.38 639 PRO A N 1
ATOM 5234 C CA . PRO A 1 639 ? -48.845 29.334 7.752 1.00 84.38 639 PRO A CA 1
ATOM 5235 C C . PRO A 1 639 ? -49.928 29.357 6.668 1.00 84.38 639 PRO A C 1
ATOM 5237 O O . PRO A 1 639 ? -49.898 30.197 5.771 1.00 84.38 639 PRO A O 1
ATOM 5240 N N . ASP A 1 640 ? -50.872 28.417 6.743 1.00 87.19 640 ASP A N 1
ATOM 5241 C CA . ASP A 1 640 ? -52.000 28.264 5.808 1.00 87.19 640 ASP A CA 1
ATOM 5242 C C . ASP A 1 640 ? -51.635 28.079 4.325 1.00 87.19 640 ASP A C 1
ATOM 5244 O O . ASP A 1 640 ? -52.500 28.188 3.451 1.00 87.19 640 ASP A O 1
ATOM 5248 N N . MET A 1 641 ? -50.376 27.740 4.033 1.00 92.44 641 MET A N 1
ATOM 5249 C CA . MET A 1 641 ? -49.906 27.417 2.689 1.00 92.44 641 MET A CA 1
ATOM 5250 C C . MET A 1 641 ? -49.762 25.906 2.504 1.00 92.44 641 MET A C 1
ATOM 5252 O O . MET A 1 641 ? -49.166 25.201 3.328 1.00 92.44 641 MET A O 1
ATOM 5256 N N . VAL A 1 642 ? -50.281 25.416 1.382 1.00 93.88 642 VAL A N 1
ATOM 5257 C CA . VAL A 1 642 ? -50.120 24.035 0.914 1.00 93.88 642 VAL A CA 1
ATOM 5258 C C . VAL A 1 642 ? -49.352 24.009 -0.399 1.00 93.88 642 VAL A C 1
ATOM 5260 O O . VAL A 1 642 ? -49.355 24.992 -1.133 1.00 93.88 642 VAL A O 1
ATOM 5263 N N . ILE A 1 643 ? -48.692 22.898 -0.722 1.00 93.50 643 ILE A N 1
ATOM 5264 C CA . ILE A 1 643 ? -48.110 22.719 -2.059 1.00 93.50 643 ILE A CA 1
ATOM 5265 C C . ILE A 1 643 ? -49.244 22.707 -3.088 1.00 93.50 643 ILE A C 1
ATOM 5267 O O . ILE A 1 643 ? -50.193 21.933 -2.957 1.00 93.50 643 ILE A O 1
ATOM 5271 N N . ASP A 1 644 ? -49.137 23.574 -4.091 1.00 91.69 644 ASP A N 1
ATOM 5272 C CA . ASP A 1 644 ? -50.134 23.703 -5.149 1.00 91.69 644 ASP A CA 1
ATOM 5273 C C . ASP A 1 644 ? -50.095 22.470 -6.069 1.00 91.69 644 ASP A C 1
ATOM 5275 O O . ASP A 1 644 ? -49.019 21.995 -6.443 1.00 91.69 644 ASP A O 1
ATOM 5279 N N . ALA A 1 645 ? -51.255 21.931 -6.442 1.00 86.88 645 ALA A N 1
ATOM 5280 C CA . ALA A 1 645 ? -51.316 20.855 -7.430 1.00 86.88 645 ALA A CA 1
ATOM 5281 C C . ALA A 1 645 ? -50.935 21.376 -8.825 1.00 86.88 645 ALA A C 1
ATOM 5283 O O . ALA A 1 645 ? -50.326 20.651 -9.615 1.00 86.88 645 ALA A O 1
ATOM 5284 N N . ASP A 1 646 ? -51.243 22.646 -9.101 1.00 87.44 646 ASP A N 1
ATOM 5285 C CA . ASP A 1 646 ? -50.789 23.335 -10.294 1.00 87.44 646 ASP A CA 1
ATOM 5286 C C . ASP A 1 646 ? -49.419 23.984 -10.041 1.00 87.44 646 ASP A C 1
ATOM 5288 O O . ASP A 1 646 ? -49.276 24.962 -9.310 1.00 87.44 646 ASP A O 1
ATOM 5292 N N . GLN A 1 647 ? -48.378 23.434 -10.667 1.00 89.25 647 GLN A N 1
ATOM 5293 C CA . GLN A 1 647 ? -47.011 23.970 -10.627 1.00 89.25 647 GLN A CA 1
ATOM 5294 C C . GLN A 1 647 ? -46.671 24.823 -11.868 1.00 89.25 647 GLN A C 1
ATOM 5296 O O . GLN A 1 647 ? -45.505 25.187 -12.087 1.00 89.25 647 GLN A O 1
ATOM 5301 N N . SER A 1 648 ? -47.669 25.138 -12.703 1.00 83.44 648 SER A N 1
ATOM 5302 C CA . SER A 1 648 ? -47.520 26.026 -13.854 1.00 83.44 648 SER A CA 1
ATOM 5303 C C . SER A 1 648 ? -47.461 27.492 -13.418 1.00 83.44 648 SER A C 1
ATOM 5305 O O . SER A 1 648 ? -48.073 27.904 -12.431 1.00 83.44 648 SER A O 1
ATOM 5307 N N . LEU A 1 649 ? -46.663 28.280 -14.134 1.00 78.81 649 LEU A N 1
ATOM 5308 C CA . LEU A 1 649 ? -46.499 29.708 -13.897 1.00 78.81 649 LEU A CA 1
ATOM 5309 C C . LEU A 1 649 ? -46.538 30.407 -15.255 1.00 78.81 649 LEU A C 1
ATOM 5311 O O . LEU A 1 649 ? -45.794 30.027 -16.158 1.00 78.81 649 LEU A O 1
ATOM 5315 N N . GLU A 1 650 ? -47.393 31.416 -15.394 1.00 71.06 650 GLU A N 1
ATOM 5316 C CA . GLU A 1 650 ? -47.563 32.174 -16.645 1.00 71.06 650 GLU A CA 1
ATOM 5317 C C . GLU A 1 650 ? -46.368 33.102 -16.940 1.00 71.06 650 GLU A C 1
ATOM 5319 O O . GLU A 1 650 ? -46.182 33.572 -18.059 1.00 71.06 650 GLU A O 1
ATOM 5324 N N . THR A 1 651 ? -45.509 33.324 -15.941 1.00 69.38 651 THR A N 1
ATOM 5325 C CA . THR A 1 651 ? -44.272 34.107 -16.023 1.00 69.38 651 THR A CA 1
ATOM 5326 C C . THR A 1 651 ? -43.049 33.227 -15.737 1.00 69.38 651 THR A C 1
ATOM 5328 O O . THR A 1 651 ? -43.165 32.196 -15.081 1.00 69.38 651 THR A O 1
ATOM 5331 N N . LEU A 1 652 ? -41.866 33.594 -16.248 1.00 70.56 652 LEU A N 1
ATOM 5332 C CA . LEU A 1 652 ? -40.643 32.762 -16.203 1.00 70.56 652 LEU A CA 1
ATOM 5333 C C . LEU A 1 652 ? -40.829 31.347 -16.801 1.00 70.56 652 LEU A C 1
ATOM 5335 O O . LEU A 1 652 ? -40.364 30.342 -16.247 1.00 70.56 652 LEU A O 1
ATOM 5339 N N . VAL A 1 653 ? -41.497 31.274 -17.958 1.00 72.88 653 VAL A N 1
ATOM 5340 C CA . VAL A 1 653 ? -41.700 30.031 -18.717 1.00 72.88 653 VAL A CA 1
ATOM 5341 C C . VAL A 1 653 ? -40.349 29.358 -18.987 1.00 72.88 653 VAL A C 1
ATOM 5343 O O . VAL A 1 653 ? -39.451 29.953 -19.577 1.00 72.88 653 VAL A O 1
ATOM 5346 N N . GLY A 1 654 ? -40.207 28.112 -18.525 1.00 73.81 654 GLY A N 1
ATOM 5347 C CA . GLY A 1 654 ? -38.981 27.318 -18.651 1.00 73.81 654 GLY A CA 1
ATOM 5348 C C . GLY A 1 654 ? -38.141 27.181 -17.375 1.00 73.81 654 GLY A C 1
ATOM 5349 O O . GLY A 1 654 ? -37.256 26.322 -17.346 1.00 73.81 654 GLY A O 1
ATOM 5350 N N . LEU A 1 655 ? -38.433 27.931 -16.301 1.00 83.50 655 LEU A N 1
ATOM 5351 C CA . LEU A 1 655 ? -37.793 27.727 -14.994 1.00 83.50 655 LEU A CA 1
ATOM 5352 C C . LEU A 1 655 ? -38.266 26.413 -14.352 1.00 83.50 655 LEU A C 1
ATOM 5354 O O . LEU A 1 655 ? -39.449 26.250 -14.026 1.00 83.50 655 LEU A O 1
ATOM 5358 N N . ARG A 1 656 ? -37.329 25.477 -14.161 1.00 83.44 656 ARG A N 1
ATOM 5359 C CA . ARG A 1 656 ? -37.601 24.129 -13.630 1.00 83.44 656 ARG A CA 1
ATOM 5360 C C . ARG A 1 656 ? -37.504 24.038 -12.114 1.00 83.44 656 ARG A C 1
ATOM 5362 O O . ARG A 1 656 ? -38.279 23.311 -11.506 1.00 83.44 656 ARG A O 1
ATOM 5369 N N . ASN A 1 657 ? -36.573 24.769 -11.512 1.00 89.00 657 ASN A N 1
ATOM 5370 C CA . ASN A 1 657 ? -36.307 24.719 -10.079 1.00 89.00 657 ASN A CA 1
ATOM 5371 C C . ASN A 1 657 ? -37.203 25.702 -9.320 1.00 89.00 657 ASN A C 1
ATOM 5373 O O . ASN A 1 657 ? -36.745 26.746 -8.867 1.00 89.00 657 ASN A O 1
ATOM 5377 N N . LYS A 1 658 ? -38.496 25.388 -9.230 1.00 89.50 658 LYS A N 1
ATOM 5378 C CA . LYS A 1 658 ? -39.475 26.171 -8.469 1.00 89.50 658 LYS A CA 1
ATOM 5379 C C . LYS A 1 658 ? -40.497 25.262 -7.798 1.00 89.50 658 LYS A C 1
ATOM 5381 O O . LYS A 1 658 ? -40.856 24.234 -8.369 1.00 89.50 658 LYS A O 1
ATOM 5386 N N . LEU A 1 659 ? -40.971 25.660 -6.624 1.00 92.31 659 LEU A N 1
ATOM 5387 C CA . LEU A 1 659 ? -42.092 25.024 -5.936 1.00 92.31 659 LEU A CA 1
ATOM 5388 C C . LEU A 1 659 ? -43.151 26.083 -5.641 1.00 92.31 659 LEU A C 1
ATOM 5390 O O . LEU A 1 659 ? -42.862 27.077 -4.981 1.00 92.31 659 LEU A O 1
ATOM 5394 N N . ILE A 1 660 ? -44.364 25.881 -6.138 1.00 91.69 660 ILE A N 1
ATOM 5395 C CA . ILE A 1 660 ? -45.487 26.792 -5.939 1.00 91.69 660 ILE A CA 1
ATOM 5396 C C . ILE A 1 660 ? -46.327 26.307 -4.763 1.00 91.69 660 ILE A C 1
ATOM 5398 O O . ILE A 1 660 ? -46.646 25.121 -4.650 1.00 91.69 660 ILE A O 1
ATOM 5402 N N . MET A 1 661 ? -46.668 27.239 -3.886 1.00 93.44 661 MET A N 1
ATOM 5403 C CA . MET A 1 661 ? -47.576 27.044 -2.769 1.00 93.44 661 MET A CA 1
ATOM 5404 C C . MET A 1 661 ? -48.836 27.878 -2.969 1.00 93.44 661 MET A C 1
ATOM 5406 O O . MET A 1 661 ? -48.780 28.970 -3.536 1.00 93.44 661 MET A O 1
ATOM 5410 N N . LEU A 1 662 ? -49.949 27.364 -2.464 1.00 93.19 662 LEU A N 1
ATOM 5411 C CA . LEU A 1 662 ? -51.270 27.962 -2.523 1.00 93.19 662 LEU A CA 1
ATOM 5412 C C . LEU A 1 662 ? -51.771 28.238 -1.106 1.00 93.19 662 LEU A C 1
ATOM 5414 O O . LEU A 1 662 ? -51.748 27.352 -0.245 1.00 93.19 662 LEU A O 1
ATOM 5418 N N . GLN A 1 663 ? -52.259 29.451 -0.875 1.00 91.12 663 GLN A N 1
ATOM 5419 C CA . GLN A 1 663 ? -52.919 29.808 0.372 1.00 91.12 663 GLN A CA 1
ATOM 5420 C C . GLN A 1 663 ? -54.341 29.248 0.377 1.00 91.12 663 GLN A C 1
ATOM 5422 O O . GLN A 1 663 ? -55.125 29.536 -0.527 1.00 91.12 663 GLN A O 1
ATOM 5427 N N . VAL A 1 664 ? -54.690 28.487 1.416 1.00 86.88 664 VAL A N 1
ATOM 5428 C CA . VAL A 1 664 ? -55.947 27.714 1.463 1.00 86.88 664 VAL A CA 1
ATOM 5429 C C . VAL A 1 664 ? -57.202 28.595 1.356 1.00 86.88 664 VAL A C 1
ATOM 5431 O O . VAL A 1 664 ? -58.179 28.168 0.754 1.00 86.88 664 VAL A O 1
ATOM 5434 N N . ASN A 1 665 ? -57.173 29.821 1.893 1.00 85.38 665 ASN A N 1
ATOM 5435 C CA . ASN A 1 665 ? -58.362 30.682 1.980 1.00 85.38 665 ASN A CA 1
ATOM 5436 C C . ASN A 1 665 ? -58.463 31.734 0.863 1.00 85.38 665 ASN A C 1
ATOM 5438 O O . ASN A 1 665 ? -59.552 32.024 0.385 1.00 85.38 665 ASN A O 1
ATOM 5442 N N . SER A 1 666 ? -57.343 32.353 0.484 1.00 84.31 666 SER A N 1
ATOM 5443 C CA . SER A 1 666 ? -57.317 33.471 -0.474 1.00 84.31 666 SER A CA 1
ATOM 5444 C C . SER A 1 666 ? -57.007 33.032 -1.904 1.00 84.31 666 SER A C 1
ATOM 5446 O O . SER A 1 666 ? -57.074 33.852 -2.816 1.00 84.31 666 SER A O 1
ATOM 5448 N N . HIS A 1 667 ? -56.598 31.773 -2.093 1.00 83.62 667 HIS A N 1
ATOM 5449 C CA . HIS A 1 667 ? -56.023 31.258 -3.337 1.00 83.62 667 HIS A CA 1
ATOM 5450 C C . HIS A 1 667 ? -54.799 32.047 -3.842 1.00 83.62 667 HIS A C 1
ATOM 5452 O O . HIS A 1 667 ? -54.408 31.924 -5.002 1.00 83.62 667 HIS A O 1
ATOM 5458 N N . ALA A 1 668 ? -54.156 32.839 -2.976 1.00 86.94 668 ALA A N 1
ATOM 5459 C CA . ALA A 1 668 ? -52.910 33.512 -3.311 1.00 86.94 668 ALA A CA 1
ATOM 5460 C C . ALA A 1 668 ? -51.792 32.480 -3.520 1.00 86.94 668 ALA A C 1
ATOM 5462 O O . ALA A 1 668 ? -51.659 31.532 -2.741 1.00 86.94 668 ALA A O 1
ATOM 5463 N N . ARG A 1 669 ? -50.974 32.673 -4.561 1.00 91.06 669 ARG A N 1
ATOM 5464 C CA . ARG A 1 669 ? -49.863 31.772 -4.898 1.00 91.06 669 ARG A CA 1
ATOM 5465 C C . ARG A 1 669 ? -48.523 32.390 -4.511 1.00 91.06 669 ARG A C 1
ATOM 5467 O O . ARG A 1 669 ? -48.282 33.576 -4.744 1.00 91.06 669 ARG A O 1
ATOM 5474 N N . VAL A 1 670 ? -47.636 31.570 -3.958 1.00 90.75 670 VAL A N 1
ATOM 5475 C CA . VAL A 1 670 ? -46.255 31.934 -3.612 1.00 90.75 670 VAL A CA 1
ATOM 5476 C C . VAL A 1 670 ? -45.302 30.952 -4.276 1.00 90.75 670 VAL A C 1
ATOM 5478 O O . VAL A 1 670 ? -45.444 29.742 -4.129 1.00 90.75 670 VAL A O 1
ATOM 5481 N N . VAL A 1 671 ? -44.307 31.466 -4.992 1.00 90.44 671 VAL A N 1
ATOM 5482 C CA . VAL A 1 671 ? -43.280 30.666 -5.663 1.00 90.44 671 VAL A CA 1
ATOM 5483 C C . VAL A 1 671 ? -42.009 30.661 -4.827 1.00 90.44 671 VAL A C 1
ATOM 5485 O O . VAL A 1 671 ? -41.447 31.713 -4.529 1.00 90.44 671 VAL A O 1
ATOM 5488 N N . LEU A 1 672 ? -41.537 29.468 -4.484 1.00 90.19 672 LEU A N 1
ATOM 5489 C CA . LEU A 1 672 ? -40.258 29.229 -3.831 1.00 90.19 672 LEU A CA 1
ATOM 5490 C C . LEU A 1 672 ? -39.207 28.863 -4.875 1.00 90.19 672 LEU A C 1
ATOM 5492 O O . LEU A 1 672 ? -39.380 27.898 -5.624 1.00 90.19 672 LEU A O 1
ATOM 5496 N N . VAL A 1 673 ? -38.108 29.613 -4.906 1.00 88.38 673 VAL A N 1
ATOM 5497 C CA . VAL A 1 673 ? -36.995 29.403 -5.839 1.00 88.38 673 VAL A CA 1
ATOM 5498 C C . VAL A 1 673 ? -35.683 29.315 -5.054 1.00 88.38 673 VAL A C 1
ATOM 5500 O O . VAL A 1 673 ? -35.384 30.232 -4.281 1.00 88.38 673 VAL A O 1
ATOM 5503 N N . PRO A 1 674 ? -34.905 28.226 -5.197 1.00 87.06 674 PRO A N 1
ATOM 5504 C CA . PRO A 1 674 ? -33.622 28.091 -4.526 1.00 87.06 674 PRO A CA 1
ATOM 5505 C C . PRO A 1 674 ? -32.566 28.970 -5.204 1.00 87.06 674 PRO A C 1
ATOM 5507 O O . PRO A 1 674 ? -32.580 29.168 -6.418 1.00 87.06 674 PRO A O 1
ATOM 5510 N N . GLU A 1 675 ? -31.624 29.473 -4.421 1.00 81.50 675 GLU A N 1
ATOM 5511 C CA . GLU A 1 675 ? -30.446 30.178 -4.914 1.00 81.50 675 GLU A CA 1
ATOM 5512 C C . GLU A 1 675 ? -29.380 29.180 -5.402 1.00 81.50 675 GLU A C 1
ATOM 5514 O O . GLU A 1 675 ? -29.162 28.130 -4.796 1.00 81.50 675 GLU A O 1
ATOM 5519 N N . GLY A 1 676 ? -28.695 29.492 -6.503 1.00 81.69 676 GLY A N 1
ATOM 5520 C CA . GLY A 1 676 ? -27.620 28.647 -7.013 1.00 81.69 676 GLY A CA 1
ATOM 5521 C C . GLY A 1 676 ? -27.145 29.038 -8.407 1.00 81.69 676 GLY A C 1
ATOM 5522 O O . GLY A 1 676 ? -27.616 30.005 -9.004 1.00 81.69 676 GLY A O 1
ATOM 5523 N N . ASN A 1 677 ? -26.202 28.259 -8.940 1.00 80.56 677 ASN A N 1
ATOM 5524 C CA . ASN A 1 677 ? -25.662 28.489 -10.280 1.00 80.56 677 ASN A CA 1
ATOM 5525 C C . ASN A 1 677 ? -26.718 28.179 -11.338 1.00 80.56 677 ASN A C 1
ATOM 5527 O O . ASN A 1 677 ? -27.181 27.042 -11.437 1.00 80.56 677 ASN A O 1
ATOM 5531 N N . VAL A 1 678 ? -27.058 29.174 -12.149 1.00 79.56 678 VAL A N 1
ATOM 5532 C CA . VAL A 1 678 ? -28.080 29.047 -13.187 1.00 79.56 678 VAL A CA 1
ATOM 5533 C C . VAL A 1 678 ? -27.446 28.570 -14.486 1.00 79.56 678 VAL A C 1
ATOM 5535 O O . VAL A 1 678 ? -26.451 29.120 -14.952 1.00 79.56 678 VAL A O 1
ATOM 5538 N N . ILE A 1 679 ? -28.043 27.543 -15.077 1.00 81.44 679 ILE A N 1
ATOM 5539 C CA . ILE A 1 679 ? -27.681 26.975 -16.370 1.00 81.44 679 ILE A CA 1
ATOM 5540 C C . ILE A 1 679 ? -28.928 27.049 -17.243 1.00 81.44 679 ILE A C 1
ATOM 5542 O O . ILE A 1 679 ? -30.016 26.673 -16.811 1.00 81.44 679 ILE A O 1
ATOM 5546 N N . TRP A 1 680 ? -28.788 27.506 -18.481 1.00 80.12 680 TRP A N 1
ATOM 5547 C CA . TRP A 1 680 ? -29.894 27.536 -19.431 1.00 80.12 680 TRP A CA 1
ATOM 5548 C C . TRP A 1 680 ? -29.569 26.735 -20.687 1.00 80.12 680 TRP A C 1
ATOM 5550 O O . TRP A 1 680 ? -28.415 26.617 -21.095 1.00 80.12 680 TRP A O 1
ATOM 5560 N N . LYS A 1 681 ? -30.605 26.154 -21.294 1.00 81.00 681 LYS A N 1
ATOM 5561 C CA . LYS A 1 681 ? -30.524 25.419 -22.561 1.00 81.00 681 LYS A CA 1
ATOM 5562 C C . LYS A 1 681 ? -31.713 25.779 -23.438 1.00 81.00 681 LYS A C 1
ATOM 5564 O O . LYS A 1 681 ? -32.855 25.759 -22.976 1.00 81.00 681 LYS A O 1
ATOM 5569 N N . LYS A 1 682 ? -31.464 26.066 -24.715 1.00 77.69 682 LYS A N 1
ATOM 5570 C CA . LYS A 1 682 ? -32.530 26.302 -25.695 1.00 77.69 682 LYS A CA 1
ATOM 5571 C C . LYS A 1 682 ? -33.293 24.997 -25.957 1.00 77.69 682 LYS A C 1
ATOM 5573 O O . LYS A 1 682 ? -32.682 23.980 -26.281 1.00 77.69 682 LYS A O 1
ATOM 5578 N N . LYS A 1 683 ? -34.618 25.025 -25.810 1.00 74.06 683 LYS A N 1
ATOM 5579 C CA . LYS A 1 683 ? -35.543 24.012 -26.339 1.00 74.06 683 LYS A CA 1
ATOM 5580 C C . LYS A 1 683 ? -36.323 24.606 -27.514 1.00 74.06 683 LYS A C 1
ATOM 5582 O O . LYS A 1 683 ? -36.269 25.816 -27.714 1.00 74.06 683 LYS A O 1
ATOM 5587 N N . SER A 1 684 ? -37.002 23.758 -28.291 1.00 65.00 684 SER A N 1
ATOM 5588 C CA . SER A 1 684 ? -37.725 24.137 -29.520 1.00 65.00 684 SER A CA 1
ATOM 5589 C C . SER A 1 684 ? -38.570 25.403 -29.358 1.00 65.00 684 SER A C 1
ATOM 5591 O O . SER A 1 684 ? -38.456 26.302 -30.183 1.00 65.00 684 SER A O 1
ATOM 5593 N N . ASP A 1 685 ? -39.310 25.509 -28.248 1.00 71.31 685 ASP A N 1
ATOM 5594 C CA . ASP A 1 685 ? -40.341 26.545 -28.071 1.00 71.31 685 ASP A CA 1
ATOM 5595 C C . ASP A 1 685 ? -40.073 27.513 -26.898 1.00 71.31 685 ASP A C 1
ATOM 5597 O O . ASP A 1 685 ? -40.813 28.472 -26.706 1.00 71.31 685 ASP A O 1
ATOM 5601 N N . HIS A 1 686 ? -39.037 27.275 -26.079 1.00 74.44 686 HIS A N 1
ATOM 5602 C CA . HIS A 1 686 ? -38.660 28.125 -24.933 1.00 74.44 686 HIS A CA 1
ATOM 5603 C C . HIS A 1 686 ? -37.234 27.822 -24.430 1.00 74.44 686 HIS A C 1
ATOM 5605 O O . HIS A 1 686 ? -36.630 26.807 -24.780 1.00 74.44 686 HIS A O 1
ATOM 5611 N N . VAL A 1 687 ? -36.684 28.674 -23.559 1.00 78.94 687 VAL A N 1
ATOM 5612 C CA . VAL A 1 687 ? -35.406 28.421 -22.870 1.00 78.94 687 VAL A CA 1
ATOM 5613 C C . VAL A 1 687 ? -35.671 27.674 -21.561 1.00 78.94 687 VAL A C 1
ATOM 5615 O O . VAL A 1 687 ? -36.386 28.169 -20.697 1.00 78.94 687 VAL A O 1
ATOM 5618 N N . ALA A 1 688 ? -35.098 26.482 -21.393 1.00 80.75 688 ALA A N 1
ATOM 5619 C CA . ALA A 1 688 ? -35.147 25.758 -20.125 1.00 80.75 688 ALA A CA 1
ATOM 5620 C C . ALA A 1 688 ? -34.061 26.293 -19.184 1.00 80.75 688 ALA A C 1
ATOM 5622 O O . ALA A 1 688 ? -32.884 26.278 -19.544 1.00 80.75 688 ALA A O 1
ATOM 5623 N N . VAL A 1 689 ? -34.452 26.731 -17.987 1.00 82.19 689 VAL A N 1
ATOM 5624 C CA . VAL A 1 689 ? -33.557 27.281 -16.960 1.00 82.19 689 VAL A CA 1
ATOM 5625 C C . VAL A 1 689 ? -33.522 26.329 -15.765 1.00 82.19 689 VAL A C 1
ATOM 5627 O O . VAL A 1 689 ? -34.562 25.995 -15.188 1.00 82.19 689 VAL A O 1
ATOM 5630 N N . GLU A 1 690 ? -32.321 25.887 -15.402 1.00 82.81 690 GLU A N 1
ATOM 5631 C CA . GLU A 1 690 ? -32.042 24.984 -14.286 1.00 82.81 690 GLU A CA 1
ATOM 5632 C C . GLU A 1 690 ? -31.087 25.652 -13.295 1.00 82.81 690 GLU A C 1
ATOM 5634 O O . GLU A 1 690 ? -30.118 26.302 -13.679 1.00 82.81 690 GLU A O 1
ATOM 5639 N N . ILE A 1 691 ? -31.359 25.478 -12.008 1.00 82.25 691 ILE A N 1
ATOM 5640 C CA . ILE A 1 691 ? -30.536 25.979 -10.910 1.00 82.25 691 ILE A CA 1
ATOM 5641 C C . ILE A 1 691 ? -29.812 24.779 -10.306 1.00 82.25 691 ILE A C 1
ATOM 5643 O O . ILE A 1 691 ? -30.433 23.821 -9.843 1.00 82.25 691 ILE A O 1
ATOM 5647 N N . GLY A 1 692 ? -28.483 24.809 -10.344 1.00 75.56 692 GLY A N 1
ATOM 5648 C CA . GLY A 1 692 ? -27.646 23.766 -9.771 1.00 75.56 692 GLY A CA 1
ATOM 5649 C C . GLY A 1 692 ? -27.776 23.723 -8.250 1.00 75.56 692 GLY A C 1
ATOM 5650 O O . GLY A 1 692 ? -27.608 24.739 -7.581 1.00 75.56 692 GLY A O 1
ATOM 5651 N N . TRP A 1 693 ? -28.022 22.531 -7.704 1.00 73.56 693 TRP A N 1
ATOM 5652 C CA . TRP A 1 693 ? -28.126 22.317 -6.259 1.00 73.56 693 TRP A CA 1
ATOM 5653 C C . TRP A 1 693 ? -26.812 22.660 -5.533 1.00 73.56 693 TRP A C 1
ATOM 5655 O O . TRP A 1 693 ? -25.748 22.146 -5.893 1.00 73.56 693 TRP A O 1
ATOM 5665 N N . GLN A 1 694 ? -26.886 23.482 -4.482 1.00 66.38 694 GLN A N 1
ATOM 5666 C CA . GLN A 1 694 ? -25.745 23.893 -3.654 1.00 66.38 694 GLN A CA 1
ATOM 5667 C C . GLN A 1 694 ? -25.988 23.590 -2.170 1.00 66.38 694 GLN A C 1
ATOM 5669 O O . GLN A 1 694 ? -27.116 23.587 -1.692 1.00 66.38 694 GLN A O 1
ATOM 5674 N N . ALA A 1 695 ? -24.909 23.330 -1.424 1.00 53.91 695 ALA A N 1
ATOM 5675 C CA . ALA A 1 695 ? -24.987 22.836 -0.046 1.00 53.91 695 ALA A CA 1
ATOM 5676 C C . ALA A 1 695 ? -25.496 23.865 0.986 1.00 53.91 695 ALA A C 1
ATOM 5678 O O . ALA A 1 695 ? -25.858 23.467 2.090 1.00 53.91 695 ALA A O 1
ATOM 5679 N N . VAL A 1 696 ? -25.498 25.161 0.659 1.00 60.62 696 VAL A N 1
ATOM 5680 C CA . VAL A 1 696 ? -25.977 26.256 1.524 1.00 60.62 696 VAL A CA 1
ATOM 5681 C C . VAL A 1 696 ? -26.723 27.278 0.656 1.00 60.62 696 VAL A C 1
ATOM 5683 O O . VAL A 1 696 ? -26.302 28.421 0.523 1.00 60.62 696 VAL A O 1
ATOM 5686 N N . ALA A 1 697 ? -27.780 26.830 -0.020 1.00 68.06 697 ALA A N 1
ATOM 5687 C CA . ALA A 1 697 ? -28.628 27.695 -0.836 1.00 68.06 697 ALA A CA 1
ATOM 5688 C C . ALA A 1 697 ? -29.684 28.397 0.031 1.00 68.06 697 ALA A C 1
ATOM 5690 O O . ALA A 1 697 ? -30.327 27.752 0.863 1.00 68.06 697 ALA A O 1
ATOM 5691 N N . ASN A 1 698 ? -29.894 29.699 -0.178 1.00 79.31 698 ASN A N 1
ATOM 5692 C CA . ASN A 1 698 ? -31.072 30.377 0.358 1.00 79.31 698 ASN A CA 1
ATOM 5693 C C . ASN A 1 698 ? -32.303 30.026 -0.484 1.00 79.31 698 ASN A C 1
ATOM 5695 O O . ASN A 1 698 ? -32.197 29.732 -1.674 1.00 79.31 698 ASN A O 1
ATOM 5699 N N . LEU A 1 699 ? -33.482 30.074 0.132 1.00 84.44 699 LEU A N 1
ATOM 5700 C CA . LEU A 1 699 ? -34.756 29.892 -0.555 1.00 84.44 699 LEU A CA 1
ATOM 5701 C C . LEU A 1 699 ? -35.482 31.236 -0.610 1.00 84.44 699 LEU A C 1
ATOM 5703 O O . LEU A 1 699 ? -35.757 31.840 0.427 1.00 84.44 699 LEU A O 1
ATOM 5707 N N . HIS A 1 700 ? -35.782 31.710 -1.815 1.00 85.94 700 HIS A N 1
ATOM 5708 C CA . HIS A 1 700 ? -36.484 32.970 -2.024 1.00 85.94 700 HIS A CA 1
ATOM 5709 C C . HIS A 1 700 ? -37.963 32.710 -2.294 1.00 85.94 700 HIS A C 1
ATOM 5711 O O . HIS A 1 700 ? -38.304 31.891 -3.145 1.00 85.94 700 HIS A O 1
ATOM 5717 N N . ALA A 1 701 ? -38.830 33.424 -1.578 1.00 87.69 701 ALA A N 1
ATOM 5718 C CA . ALA A 1 701 ? -40.271 33.405 -1.791 1.00 87.69 701 ALA A CA 1
ATOM 5719 C C . ALA A 1 701 ? -40.711 34.645 -2.568 1.00 87.69 701 ALA A C 1
ATOM 5721 O O . ALA A 1 701 ? -40.355 35.763 -2.192 1.00 87.69 701 ALA A O 1
ATOM 5722 N N . TYR A 1 702 ? -41.495 34.430 -3.618 1.00 88.44 702 TYR A N 1
ATOM 5723 C CA . TYR A 1 702 ? -42.056 35.467 -4.476 1.00 88.44 702 TYR A CA 1
ATOM 5724 C C . TYR A 1 702 ? -43.573 35.324 -4.527 1.00 88.44 702 TYR A C 1
ATOM 5726 O O . TYR A 1 702 ? -44.075 34.251 -4.865 1.00 88.44 702 TYR A O 1
ATOM 5734 N N . SER A 1 703 ? -44.312 36.387 -4.226 1.00 86.69 703 SE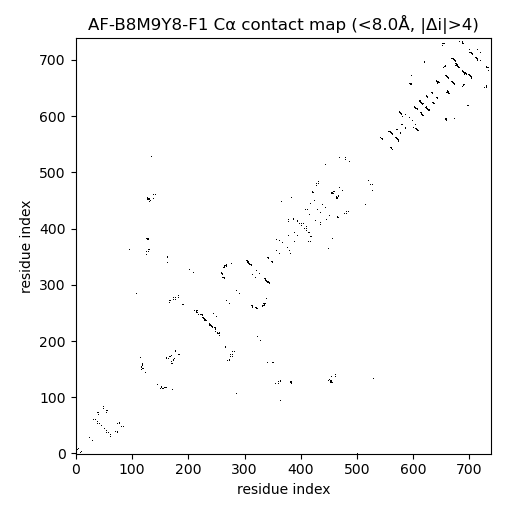R A N 1
ATOM 5735 C CA . SER A 1 703 ? -45.771 36.374 -4.378 1.00 86.69 703 SER A CA 1
ATOM 5736 C C . SER A 1 703 ? -46.144 36.502 -5.853 1.00 86.69 703 SER A C 1
ATOM 5738 O O . SER A 1 703 ? -45.513 37.264 -6.588 1.00 86.69 703 SER A O 1
ATOM 5740 N N . VAL A 1 704 ? -47.163 35.767 -6.296 1.00 85.50 704 VAL A N 1
ATOM 5741 C CA . VAL A 1 704 ? -47.687 35.869 -7.663 1.00 85.50 704 VAL A CA 1
ATOM 5742 C C . VAL A 1 704 ? -48.778 36.934 -7.697 1.00 85.50 704 VAL A C 1
ATOM 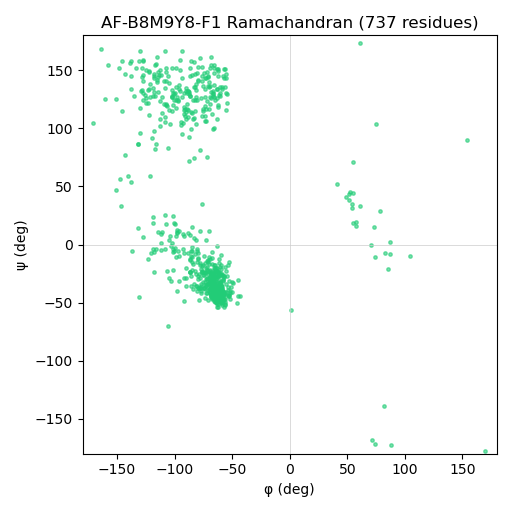5744 O O . VAL A 1 704 ? -49.820 36.789 -7.062 1.00 85.50 704 VAL A O 1
ATOM 5747 N N . ASP A 1 705 ? -48.539 37.996 -8.456 1.00 79.62 705 ASP A N 1
ATOM 5748 C CA . ASP A 1 705 ? -49.537 39.006 -8.791 1.00 79.62 705 ASP A CA 1
ATOM 5749 C C . ASP A 1 705 ? -50.308 38.521 -10.024 1.00 79.62 705 ASP A C 1
ATOM 5751 O O . ASP A 1 705 ? -49.812 38.594 -11.151 1.00 79.62 705 ASP A O 1
ATOM 5755 N N . SER A 1 706 ? -51.495 37.956 -9.793 1.00 70.25 706 SER A N 1
ATOM 5756 C CA . SER A 1 706 ? -52.346 37.372 -10.837 1.00 70.25 706 SER A CA 1
ATOM 5757 C C . SER A 1 706 ? -53.004 38.414 -11.742 1.00 70.25 706 SER A C 1
ATOM 5759 O O . SER A 1 706 ? -53.398 38.075 -12.852 1.00 70.25 706 SER A O 1
ATOM 5761 N N . GLN A 1 707 ? -53.100 39.677 -11.311 1.00 68.19 707 GLN A N 1
ATOM 5762 C CA . GLN A 1 707 ? -53.653 40.753 -12.137 1.00 68.19 707 GLN A CA 1
ATOM 5763 C C . GLN A 1 707 ? -52.631 41.260 -13.157 1.00 68.19 707 GLN A C 1
ATOM 5765 O O . GLN A 1 707 ? -52.992 41.574 -14.289 1.00 68.19 707 GLN A O 1
ATOM 5770 N N . LEU A 1 708 ? -51.354 41.333 -12.765 1.00 63.66 708 LEU A N 1
ATOM 5771 C CA . LEU A 1 708 ? -50.268 41.831 -13.618 1.00 63.66 708 LEU A CA 1
ATOM 5772 C C . LEU A 1 708 ? -49.376 40.722 -14.202 1.00 63.66 708 LEU A C 1
ATOM 5774 O O . LEU A 1 708 ? -48.429 41.027 -14.928 1.00 63.66 708 LEU A O 1
ATOM 5778 N N . GLY A 1 709 ? -49.637 39.450 -13.881 1.00 65.88 709 GLY A N 1
ATOM 5779 C CA . GLY A 1 709 ? -48.885 38.297 -14.390 1.00 65.88 709 GLY A CA 1
ATOM 5780 C C . GLY A 1 709 ? -47.399 38.312 -14.006 1.00 65.88 709 GLY A C 1
ATOM 5781 O O . GLY A 1 709 ? -46.542 37.888 -14.787 1.00 65.88 709 GLY A O 1
ATOM 5782 N N . ARG A 1 710 ? -47.057 38.844 -12.825 1.00 73.81 710 ARG A N 1
ATOM 5783 C CA . ARG A 1 710 ? -45.662 39.061 -12.394 1.00 73.81 710 ARG A CA 1
ATOM 5784 C C . ARG A 1 710 ? -45.364 38.453 -11.029 1.00 73.81 710 ARG A C 1
ATOM 5786 O O . ARG A 1 710 ? -46.250 38.260 -10.203 1.00 73.81 710 ARG A O 1
ATOM 5793 N N . LEU A 1 711 ? -44.082 38.200 -10.783 1.00 81.31 711 LEU A N 1
ATOM 5794 C CA . LEU A 1 711 ? -43.581 37.863 -9.454 1.00 81.31 711 LEU A CA 1
ATOM 5795 C C . LEU A 1 711 ? -43.210 39.140 -8.703 1.00 81.31 711 LEU A C 1
ATOM 5797 O O . LEU A 1 711 ? -42.507 39.996 -9.241 1.00 81.31 711 LEU A O 1
ATOM 5801 N N . VAL A 1 712 ? -43.671 39.246 -7.461 1.00 79.75 712 VAL A N 1
ATOM 5802 C CA . VAL A 1 712 ? -43.339 40.335 -6.541 1.00 79.75 712 VAL A CA 1
ATOM 5803 C C . VAL A 1 712 ? -42.204 39.864 -5.636 1.00 79.75 712 VAL A C 1
ATOM 5805 O O . VAL A 1 712 ? -42.308 38.814 -4.997 1.00 79.75 712 VAL A O 1
ATOM 5808 N N . ASP A 1 713 ? -41.097 40.609 -5.628 1.00 76.00 713 ASP A N 1
ATOM 5809 C CA . ASP A 1 713 ? -39.928 40.310 -4.800 1.00 76.00 713 ASP A CA 1
ATOM 5810 C C . ASP A 1 713 ? -40.204 40.497 -3.302 1.00 76.00 713 ASP A C 1
ATOM 5812 O O . ASP A 1 713 ? -41.151 41.168 -2.895 1.00 76.00 713 ASP A O 1
ATOM 5816 N N . ASN A 1 714 ? -39.356 39.901 -2.463 1.00 70.81 714 ASN A N 1
ATOM 5817 C CA . ASN A 1 714 ? -39.504 39.962 -1.006 1.00 70.81 714 ASN A CA 1
ATOM 5818 C C . ASN A 1 714 ? -38.888 41.225 -0.366 1.00 70.81 714 ASN A C 1
ATOM 5820 O O . ASN A 1 714 ? -38.634 41.249 0.838 1.00 70.81 714 ASN A O 1
ATOM 5824 N N . GLY A 1 715 ? -38.577 42.251 -1.163 1.00 68.12 715 GLY A N 1
ATOM 5825 C CA . GLY A 1 715 ? -37.967 43.512 -0.743 1.00 68.12 715 GLY A CA 1
ATOM 5826 C C . GLY A 1 715 ? -36.438 43.491 -0.663 1.00 68.12 715 GLY A C 1
ATOM 5827 O O . GLY A 1 715 ? -35.815 44.554 -0.745 1.00 68.12 715 GLY A O 1
ATOM 5828 N N . SER A 1 716 ? -35.806 42.316 -0.549 1.00 74.25 716 SER A N 1
ATOM 5829 C CA . SER A 1 716 ? -34.345 42.213 -0.449 1.00 74.25 716 SER A CA 1
ATOM 5830 C C . SER A 1 716 ? -33.648 42.476 -1.789 1.00 74.25 716 SER A C 1
ATOM 5832 O O . SER A 1 716 ? -34.111 42.051 -2.849 1.00 74.25 716 SER A O 1
ATOM 5834 N N . LEU A 1 717 ? -32.484 43.138 -1.746 1.00 71.38 717 LEU A N 1
ATOM 5835 C CA . LEU A 1 717 ? -31.668 43.402 -2.939 1.00 71.38 717 LEU A CA 1
ATOM 5836 C C . LEU A 1 717 ? -31.325 42.105 -3.690 1.00 71.38 717 LEU A C 1
ATOM 5838 O O . LEU A 1 717 ? -31.415 42.057 -4.913 1.00 71.38 717 LEU A O 1
ATOM 5842 N N . GLN A 1 718 ? -31.002 41.042 -2.951 1.00 72.81 718 GLN A N 1
ATOM 5843 C CA . GLN A 1 718 ? -30.666 39.740 -3.523 1.00 72.81 718 GLN A CA 1
ATOM 5844 C C . GLN A 1 718 ? -31.852 39.116 -4.269 1.00 72.81 718 GLN A C 1
ATOM 5846 O O . GLN A 1 718 ? -31.694 38.647 -5.393 1.00 72.81 718 GLN A O 1
ATOM 5851 N N . SER A 1 719 ? -33.059 39.175 -3.693 1.00 76.06 719 SER A N 1
ATOM 5852 C CA . SER A 1 719 ? -34.278 38.675 -4.341 1.00 76.06 719 SER A CA 1
ATOM 5853 C C . SER A 1 719 ? -34.601 39.434 -5.631 1.00 76.06 719 SER A C 1
ATOM 5855 O O . SER A 1 719 ? -34.977 38.802 -6.622 1.00 76.06 719 SER A O 1
ATOM 5857 N N . LYS A 1 720 ? -34.384 40.757 -5.649 1.00 73.62 720 LYS A N 1
ATOM 5858 C CA . LYS A 1 720 ? -34.556 41.612 -6.836 1.00 73.62 720 LYS A CA 1
ATOM 5859 C C . LYS A 1 720 ? -33.556 41.277 -7.942 1.00 73.62 720 LYS A C 1
ATOM 5861 O O . LYS A 1 720 ? -33.955 41.090 -9.088 1.00 73.62 720 LYS A O 1
ATOM 5866 N N . LEU A 1 721 ? -32.268 41.164 -7.603 1.00 74.00 721 LEU A N 1
ATOM 5867 C CA . LEU A 1 721 ? -31.213 40.821 -8.564 1.00 74.00 721 LEU A CA 1
ATOM 5868 C C . LEU A 1 721 ? -31.433 39.434 -9.173 1.00 74.00 721 LEU A C 1
ATOM 5870 O O . LEU A 1 721 ? -31.314 39.270 -10.388 1.00 74.00 721 LEU A O 1
ATOM 5874 N N . LEU A 1 722 ? -31.807 38.457 -8.346 1.00 76.94 722 LEU A N 1
ATOM 5875 C CA . LEU A 1 722 ? -32.076 37.095 -8.791 1.00 76.94 722 LEU A CA 1
ATOM 5876 C C . LEU A 1 722 ? -33.297 37.034 -9.723 1.00 76.94 722 LEU A C 1
ATOM 5878 O O . LEU A 1 722 ? -33.248 36.383 -10.767 1.00 76.94 722 LEU A O 1
ATOM 5882 N N . LEU A 1 723 ? -34.364 37.773 -9.400 1.00 76.31 723 LEU A N 1
ATOM 5883 C CA . LEU A 1 723 ? -35.548 37.863 -10.250 1.00 76.31 723 LEU A CA 1
ATOM 5884 C C . LEU A 1 723 ? -35.215 38.487 -11.618 1.00 76.31 723 LEU A C 1
ATOM 5886 O O . LEU A 1 723 ? -35.571 37.920 -12.652 1.00 76.31 723 LEU A O 1
ATOM 5890 N N . CYS A 1 724 ? -34.460 39.594 -11.642 1.00 73.12 724 CYS A N 1
ATOM 5891 C CA . CYS A 1 724 ? -33.954 40.203 -12.879 1.00 73.12 724 CYS A CA 1
ATOM 5892 C C . CYS A 1 724 ? -33.106 39.223 -13.701 1.00 73.12 724 CYS A C 1
ATOM 5894 O O . CYS A 1 724 ? -33.248 39.146 -14.923 1.00 73.12 724 CYS A O 1
ATOM 5896 N N . TYR A 1 725 ? -32.245 38.449 -13.039 1.00 75.69 725 TYR A N 1
ATOM 5897 C CA . TYR A 1 725 ? -31.392 37.464 -13.693 1.00 75.69 725 TYR A CA 1
ATOM 5898 C C . TYR A 1 725 ? -32.203 36.342 -14.358 1.00 75.69 725 TYR A C 1
ATOM 5900 O O . TYR A 1 725 ? -31.962 36.028 -15.523 1.00 75.69 725 TYR A O 1
ATOM 5908 N N . PHE A 1 726 ? -33.234 35.808 -13.696 1.00 73.56 726 PHE A N 1
ATOM 5909 C CA . PHE A 1 726 ? -34.124 34.816 -14.313 1.00 73.56 726 PHE A CA 1
ATOM 5910 C C . PHE A 1 726 ? -34.912 35.377 -15.501 1.00 73.56 726 PHE A C 1
ATOM 5912 O O . PHE A 1 726 ? -35.084 34.678 -16.507 1.00 73.56 726 PHE A O 1
ATOM 5919 N N . PHE A 1 727 ? -35.351 36.637 -15.437 1.00 69.81 727 PHE A N 1
ATOM 5920 C CA . PHE A 1 727 ? -35.981 37.302 -16.581 1.00 69.81 727 PHE A CA 1
ATOM 5921 C C . PHE A 1 727 ? -35.016 37.456 -17.766 1.00 69.81 727 PHE A C 1
ATOM 5923 O O . PHE A 1 727 ? -35.415 37.228 -18.907 1.00 69.81 727 PHE A O 1
ATOM 5930 N N . LEU A 1 728 ? -33.741 37.771 -17.520 1.00 66.00 728 LEU A N 1
ATOM 5931 C CA . LEU A 1 728 ? -32.717 37.832 -18.569 1.00 66.00 728 LEU A CA 1
ATOM 5932 C C . LEU A 1 728 ? -32.437 36.453 -19.185 1.00 66.00 728 LEU A C 1
ATOM 5934 O O . LEU A 1 728 ? -32.364 36.336 -20.409 1.00 66.00 728 LEU A O 1
ATOM 5938 N N . CYS A 1 729 ? -32.315 35.408 -18.362 1.00 67.12 729 CYS A N 1
ATOM 5939 C CA . CYS A 1 729 ? -32.065 34.043 -18.832 1.00 67.12 729 CYS A CA 1
ATOM 5940 C C . CYS A 1 729 ? -33.243 33.469 -19.634 1.00 67.12 729 CYS A C 1
ATOM 5942 O O . CYS A 1 729 ? -33.024 32.781 -20.626 1.00 67.12 729 CYS A O 1
ATOM 5944 N N . SER A 1 730 ? -34.485 33.770 -19.244 1.00 61.50 730 SER A N 1
ATOM 5945 C CA . SER A 1 730 ? -35.686 33.302 -19.956 1.00 61.50 730 SER A CA 1
ATOM 5946 C C . SER A 1 730 ? -35.965 34.061 -21.262 1.00 61.50 730 SER A C 1
ATOM 5948 O O . SER A 1 730 ? -36.603 33.507 -22.155 1.00 61.50 730 SER A O 1
ATOM 5950 N N . ARG A 1 731 ? -35.463 35.299 -21.415 1.00 56.94 731 ARG A N 1
ATOM 5951 C CA . ARG A 1 731 ? -35.711 36.165 -22.586 1.00 56.94 731 ARG A CA 1
ATOM 5952 C C . ARG A 1 731 ? -34.577 36.259 -23.611 1.00 56.94 731 ARG A C 1
ATOM 5954 O O . ARG A 1 731 ? -34.751 37.001 -24.568 1.00 56.94 731 ARG A O 1
ATOM 5961 N N . ARG A 1 732 ? -33.435 35.570 -23.467 1.00 52.06 732 ARG A N 1
ATOM 5962 C CA . ARG A 1 732 ? -32.335 35.592 -24.463 1.00 52.06 732 ARG A CA 1
ATOM 5963 C C . ARG A 1 732 ? -32.442 34.422 -25.458 1.00 52.06 732 ARG A C 1
ATOM 5965 O O . ARG A 1 732 ? -32.045 33.318 -25.095 1.00 52.06 732 ARG A O 1
ATOM 5972 N N . PRO A 1 733 ? -32.861 34.620 -26.728 1.00 45.69 733 PRO A N 1
ATOM 5973 C CA . PRO A 1 733 ? -32.843 33.562 -27.735 1.00 45.69 733 PRO A CA 1
ATOM 5974 C C . PRO A 1 733 ? -31.653 33.667 -28.718 1.00 45.69 733 PRO A C 1
ATOM 5976 O O . PRO A 1 733 ? -31.519 32.773 -29.554 1.00 45.69 733 PRO A O 1
ATOM 5979 N N . HIS A 1 734 ? -30.799 34.710 -28.652 1.00 42.03 734 HIS A N 1
ATOM 5980 C CA . HIS A 1 734 ? -29.904 35.081 -29.771 1.00 42.03 734 HIS A CA 1
ATOM 5981 C C . HIS A 1 734 ? -28.562 35.774 -29.431 1.00 42.03 734 HIS A C 1
ATOM 5983 O O . HIS A 1 734 ? -28.208 36.741 -30.093 1.00 42.03 734 HIS A O 1
ATOM 5989 N N . LEU A 1 735 ? -27.765 35.297 -28.470 1.00 40.53 735 LEU A N 1
ATOM 5990 C CA . LEU A 1 735 ? -26.346 35.703 -28.394 1.00 40.53 735 LEU A CA 1
ATOM 5991 C C . LEU A 1 735 ? -25.462 34.530 -27.944 1.00 40.53 735 LEU A C 1
ATOM 5993 O O . LEU A 1 735 ? -25.039 34.465 -26.796 1.00 40.53 735 LEU A O 1
ATOM 5997 N N . GLU A 1 736 ? -25.193 33.613 -28.872 1.00 34.81 736 GLU A N 1
ATOM 5998 C CA . GLU A 1 736 ? -23.983 32.785 -28.879 1.00 34.81 736 GLU A CA 1
ATOM 5999 C C . GLU A 1 736 ? -23.370 32.881 -30.280 1.00 34.81 736 GLU A C 1
ATOM 6001 O O . GLU A 1 736 ? -23.833 32.246 -31.223 1.00 34.81 736 GLU A O 1
ATOM 6006 N N . ASN A 1 737 ? -22.397 33.783 -30.411 1.00 33.22 737 ASN A N 1
ATOM 6007 C CA . ASN A 1 737 ? -21.204 33.647 -31.245 1.00 33.22 737 ASN A CA 1
ATOM 6008 C C . ASN A 1 737 ? -20.268 34.813 -30.899 1.00 33.22 737 ASN A C 1
ATOM 6010 O O . ASN A 1 737 ? -20.520 35.950 -31.295 1.00 33.22 737 ASN A O 1
ATOM 6014 N N . GLY A 1 738 ? -19.205 34.527 -30.144 1.00 31.02 738 GLY A N 1
ATOM 6015 C CA . GLY A 1 738 ? -18.119 35.474 -29.889 1.00 31.02 738 GLY A CA 1
ATOM 6016 C C . GLY A 1 738 ? -17.373 35.220 -28.579 1.00 31.02 738 GLY A C 1
ATOM 6017 O O . GLY A 1 738 ? -17.760 35.799 -27.573 1.00 31.02 738 GLY A O 1
ATOM 6018 N N . ASN A 1 739 ? -16.321 34.392 -28.675 1.00 30.80 739 ASN A N 1
ATOM 6019 C CA . ASN A 1 739 ? -15.158 34.186 -27.787 1.00 30.80 739 ASN A CA 1
ATOM 6020 C C . ASN A 1 739 ? -15.356 34.005 -26.276 1.00 30.80 739 ASN A C 1
ATOM 6022 O O . ASN A 1 739 ? -15.611 35.001 -25.566 1.00 30.80 739 ASN A O 1
#

Organism: Talaromyces stipitatus (strain ATCC 10500 / CBS 375.48 / QM 6759 / NRRL 1006) (NCBI:txid441959)

Foldseek 3Di:
DQCVPPPVNVVVLVVLVVVVVVVCVVPVDDPCVSLVVVLLVLLVVPPALVCLVVSVCSVVVVPCPDQDPSNVVSVVSSVVSVVVLVVVVVVVVVVLDPPDDLVCVVVVCVVDVVCLQAQPLDDLLLQQLAQALDLVVLVVNVVSVVVNVVSVVNHPDDFPLQAFVQLDCSRPLNVVLVVDPVLVVVLVVLQVVLVVVLVVLVVVLVVLLVLLVVLVVVLVPDDFDWDWDQPDPVVRDIDTHTDPVTSSVVSVVVSQPRKDFAAEGPFAPRPRNRSNVSCVVVPDPCVVCVCVVSDDPPVPDDQKDKDWPDDWCCRDPLRIDRSPDDDSDSRYDYDPTDIHIAGPVVRGTDGGDDDDCVVRQVSSADDDDPLCNVLSQLLRQRSVRNQGDDLVVLVVCLVVDGPVADSQQSSLLSCLSGGLQCNLVSVLCCLVPNPHDLQFPSSLSSLSSLLRRQRAADVDSSGRNRPCLPDPVSLVSSLVSLVVSVVVVVVCVVVVSVVVVVVPPDPVVSVSVSSSVVSSVSVVVSSVSSVVPDPPDDDPQWDWDDDPVCPPDDDQQTWIFHQDPPPGTWTDGPQKTWDDCPDPVLVVVQVQQVLADHSVQWTWIARNVQRKIKIDRVLQRWIWIDHPPDPWIGTPVDPQKTFDPDPDALPLPQERNWTWIARNPPRWIKIKHKDADWDWDDDPPWIHIGGDDDRRIYIFIWTQDPVVSDTHGPPDPVSVVVRVVSNVRGPDPDDPDDD

pLDDT: mean 73.05, std 17.73, range [28.02, 95.38]

Solvent-accessible surface area (backbone atoms only — not comparable to full-atom values): 42444 Å² total; per-residue (Å²): 124,40,65,88,73,25,70,66,42,50,48,50,52,51,50,51,45,52,50,45,58,54,46,33,79,76,63,83,53,64,96,56,50,57,61,53,49,53,50,55,53,53,50,77,66,58,84,50,84,80,52,46,65,58,59,67,46,48,58,72,74,63,71,60,86,67,81,54,92,64,49,62,61,45,51,52,50,48,50,52,53,51,52,50,51,52,50,54,51,52,47,55,53,55,76,65,51,84,84,79,68,66,73,52,59,61,48,52,49,66,75,40,62,73,60,43,31,38,55,83,84,69,67,74,55,58,57,20,24,37,64,46,83,44,69,72,50,33,48,52,47,48,55,48,49,53,50,51,52,58,39,59,73,49,41,76,42,76,65,45,35,85,61,51,33,81,54,39,83,82,13,47,45,36,50,50,37,76,74,30,68,69,53,50,51,48,50,53,53,51,52,54,48,41,51,53,53,52,53,52,48,52,54,50,49,50,54,53,48,49,54,34,51,54,32,47,52,58,29,74,76,48,71,84,46,64,44,78,40,79,78,37,85,91,78,71,42,72,46,77,40,75,39,96,80,24,62,32,64,49,33,48,53,52,39,70,62,44,63,44,70,50,45,64,44,85,51,30,79,49,66,40,40,29,37,31,51,50,36,70,74,60,51,57,64,68,80,68,51,64,56,54,93,75,55,79,56,83,83,79,53,79,54,70,42,80,39,66,81,45,82,55,63,78,78,40,95,72,20,62,39,58,57,94,82,62,51,70,71,74,34,53,36,78,27,75,62,47,70,41,39,27,29,70,83,77,73,43,69,50,62,75,85,78,90,54,56,76,78,32,33,55,71,42,40,82,83,65,59,79,90,44,48,84,58,47,64,49,66,54,38,44,66,94,36,60,34,33,64,60,73,64,56,58,62,71,45,62,86,70,60,49,92,95,52,51,72,62,27,47,53,47,54,59,48,32,53,33,37,41,83,41,28,64,58,41,51,43,46,39,49,70,60,61,56,51,57,64,85,34,56,67,49,30,48,54,49,52,46,60,74,16,39,38,38,55,87,53,96,45,69,57,13,44,44,44,49,65,70,73,34,66,70,55,44,52,53,41,52,50,29,52,49,52,44,52,49,52,52,66,66,50,56,74,62,52,66,66,55,53,57,74,47,85,81,47,85,66,56,66,56,37,58,54,47,36,63,44,43,57,48,48,53,49,49,47,52,49,63,63,50,74,78,52,83,81,81,75,76,82,68,57,51,74,57,60,57,89,93,47,74,84,67,89,62,80,82,35,43,29,39,30,72,44,100,88,75,49,79,40,43,32,35,83,64,31,32,53,56,52,75,87,37,69,66,42,45,53,53,30,62,73,43,43,38,69,44,57,60,94,60,54,47,42,35,32,34,66,85,80,44,33,36,38,39,34,31,73,64,61,72,45,40,33,40,34,47,73,96,58,92,59,44,32,40,68,84,43,79,69,26,26,58,37,90,68,74,79,58,97,50,66,56,42,63,55,37,47,48,39,29,27,28,78,86,78,66,48,39,37,38,37,33,56,46,56,59,75,47,74,46,83,49,99,91,47,29,38,34,42,56,45,89,56,87,78,29,55,68,46,62,26,42,55,40,80,90,77,60,41,75,41,64,72,81,44,71,66,48,47,53,52,52,54,48,50,53,53,61,46,68,64,91,82,88,90,87,83,135

Radius of gyration: 43.19 Å; Cα contacts (8 Å, |Δi|>4): 915; chains: 1; bounding box: 146×64×115 Å

Sequence (739 aa):
MPWRRSPLWLLIQVVLQLISQRLRAKLWVTEDFYKHFMVYYMSMILKDYIMTAKIAHRPRKLDLADAPAWFPAVQDTLKSANNAIQRAWNNIMFQNRLKIDLHRLKSIDKLHPTLKEYNACISMNIFESLVLPHQSQMDRLAQAEVYMKQRQSRVRYYGSGIFNDIGTSSYFPVRFFKQSQEHQNLLAAVEERARRERVAKHLELERKQQEYHDLYALFSGMGCTYNDYIIDMHFNIHESRHSPSCRKCVYEKQAESISIEVHEWSLSSNHLHAKSTVFELNKPPPFACGLSPFFTPIKGARRINLLLQNKPHLGTHRRDRKIINVTRNNVCLDNRMHFQYYDETACCFVVDFQTTNEMTVIPCTYQLPQLSSLLQQFLLQPANRSDGPPPNTVIASLHAYPEDMKLEEYRALCMMPLGIHIQWKYILRQLAIPSVIFKKVQTCIFLLQIINQAGPTGGSILRTGHTILKDDRFVAALLAEIKNSADRIKENWESVAIVREKADNTTEQQHRTNLMAQSVHVALIRVCMFDAERPSLAYRGYLEFRPAKEPWWLSDSHWKLKRCTQRGWCLVKDGIMLVSLRSETAKLISTILNPIERASKLHCKLDVLSSVLEIEIPYLRIGFTLQLGHSSIRSHQYPDMVIDADQSLETLVGLRNKLIMLQVNSHARVVLVPEGNVIWKKKSDHVAVEIGWQAVANLHAYSVDSQLGRLVDNGSLQSKLLLCYFFLCSRRPHLENGN

InterPro domains:
  IPR046541 Domain of unknown function DUF6606 [PF20255] (2-47)